Protein AF-A0A6M2A6H0-F1 (afdb_monomer)

Sequence (486 aa):
MFFLSDEKKAGQAKYFIEIIDALLQRNYPIYNKAAYLDLLAFQAIVTTLHQEVLDSKIGNLVKNTLQPIAAWGKVPFTYYLSKGLDKEIFGDFSNHQVTIVKLPFSLSSTGLQAWSSIGHEAGGHHFLRSIPGLIQELSEKLEKRLDENEKVDKHFVSYFPSCIEELASDVLGVLNLGPAFGIGHALYLRAKNKDDQFSTKGVLYSKEIPPSRDIKLKSQSFKNDLLIEKVNPNINFPDSGNFGYLGNKSVDFEKFFNPVNKHPMDLLRVWVIVGVIEELDIDAKVKKDYIDTLNQIVDVDLKGVKKLRFKEIKKNNEVDIHEIGLDVCIEISKIAAKIIVSMELKTLNKYNFKSVVVWNNIDELIVKDLKKSLTGDKEFVRSSTFGQSKKWFSRHIVSASILKSISVAQEDAIFKKMKHWLRDEARRGLPKEMVVQAGSSSEIEITLGSEESTFTISEGEPKGSSNATSNSIFANSDSEENSDDQ

Structure (mmCIF, N/CA/C/O backbone):
data_AF-A0A6M2A6H0-F1
#
_entry.id   AF-A0A6M2A6H0-F1
#
loop_
_atom_site.group_PDB
_atom_site.id
_atom_site.type_symbol
_atom_site.label_atom_id
_atom_site.label_alt_id
_atom_site.label_comp_id
_atom_site.label_asym_id
_atom_site.label_entity_id
_atom_site.label_seq_id
_atom_site.pdbx_PDB_ins_code
_atom_site.Cartn_x
_atom_site.Cartn_y
_atom_site.Cartn_z
_atom_site.occupancy
_atom_site.B_iso_or_equiv
_atom_site.auth_seq_id
_atom_site.auth_comp_id
_atom_site.auth_asym_id
_atom_site.auth_atom_id
_atom_site.pdbx_PDB_model_num
ATOM 1 N N . MET A 1 1 ? 36.948 3.738 14.695 1.00 44.31 1 MET A N 1
ATOM 2 C CA . MET A 1 1 ? 36.896 4.011 16.152 1.00 44.31 1 MET A CA 1
ATOM 3 C C . MET A 1 1 ? 36.204 5.333 16.509 1.00 44.31 1 MET A C 1
ATOM 5 O O . MET A 1 1 ? 35.533 5.362 17.525 1.00 44.31 1 MET A O 1
ATOM 9 N N . PHE A 1 2 ? 36.278 6.386 15.681 1.00 46.59 2 PHE A N 1
ATOM 10 C CA . PHE A 1 2 ? 35.740 7.731 15.986 1.00 46.59 2 PHE A CA 1
ATOM 11 C C . PHE A 1 2 ? 34.199 7.885 16.061 1.00 46.59 2 PHE A C 1
ATOM 13 O O . PHE A 1 2 ? 33.719 8.928 16.487 1.00 46.59 2 PHE A O 1
ATOM 20 N N . PHE A 1 3 ? 33.416 6.875 15.664 1.00 45.84 3 PHE A N 1
ATOM 21 C CA . PHE A 1 3 ? 31.945 6.954 15.578 1.00 45.84 3 PHE A CA 1
ATOM 22 C C . PHE A 1 3 ? 31.189 6.376 16.784 1.00 45.84 3 PHE A C 1
ATOM 24 O O . PHE A 1 3 ? 29.973 6.505 16.851 1.00 45.84 3 PHE A O 1
ATOM 31 N N . LEU A 1 4 ? 31.878 5.699 17.709 1.00 48.56 4 LEU A N 1
ATOM 32 C CA . LEU A 1 4 ? 31.228 4.807 18.681 1.00 48.56 4 LEU A CA 1
ATOM 33 C C . LEU A 1 4 ? 30.823 5.477 20.003 1.00 48.56 4 LEU A C 1
ATOM 35 O O . LEU A 1 4 ? 30.162 4.833 20.809 1.00 48.56 4 LEU A O 1
ATOM 39 N N . SER A 1 5 ? 31.191 6.740 20.237 1.00 58.44 5 SER A N 1
ATOM 40 C CA . SER A 1 5 ? 30.838 7.472 21.465 1.00 58.44 5 SER A CA 1
ATOM 41 C C . SER A 1 5 ? 29.615 8.389 21.329 1.00 58.44 5 SER A C 1
ATOM 43 O O . SER A 1 5 ? 29.150 8.916 22.335 1.00 58.44 5 SER A O 1
ATOM 45 N N . ASP A 1 6 ? 29.084 8.579 20.116 1.00 73.19 6 ASP A N 1
ATOM 46 C CA . ASP A 1 6 ? 27.931 9.443 19.834 1.00 73.19 6 ASP A CA 1
ATOM 47 C C . ASP A 1 6 ? 26.863 8.638 19.075 1.00 73.19 6 ASP A C 1
ATOM 49 O O . ASP A 1 6 ? 27.040 8.293 17.904 1.00 73.19 6 ASP A O 1
ATOM 53 N N . GLU A 1 7 ? 25.747 8.330 19.745 1.00 72.25 7 GLU A N 1
ATOM 54 C CA . GLU A 1 7 ? 24.647 7.527 19.188 1.00 72.25 7 GLU A CA 1
ATOM 55 C C . GLU A 1 7 ? 24.061 8.126 17.902 1.00 72.25 7 GLU A C 1
ATOM 57 O O . GLU A 1 7 ? 23.675 7.390 16.988 1.00 72.25 7 GLU A O 1
ATOM 62 N N . LYS A 1 8 ? 24.037 9.460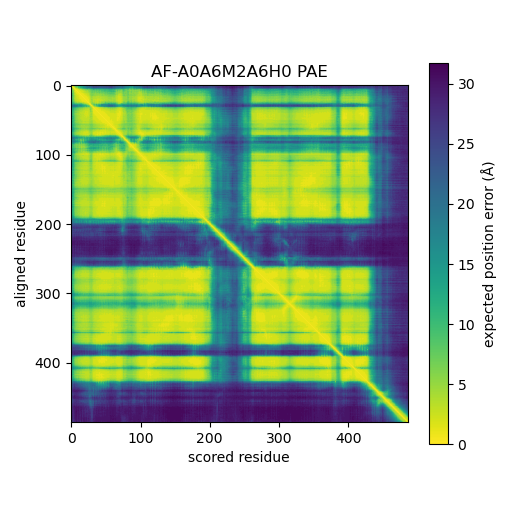 17.783 1.00 70.56 8 LYS A N 1
ATOM 63 C CA . LYS A 1 8 ? 23.540 10.142 16.585 1.00 70.56 8 LYS A CA 1
ATOM 64 C C . LYS A 1 8 ? 24.492 9.912 15.414 1.00 70.56 8 LYS A C 1
ATOM 66 O O . LYS A 1 8 ? 24.042 9.580 14.315 1.00 70.56 8 LYS A O 1
ATOM 71 N N . LYS A 1 9 ? 25.801 10.043 15.647 1.00 71.62 9 LYS A N 1
ATOM 72 C CA . LYS A 1 9 ? 26.831 9.787 14.625 1.00 71.62 9 LYS A CA 1
ATOM 73 C C . LYS A 1 9 ? 26.898 8.309 14.242 1.00 71.62 9 LYS A C 1
ATOM 75 O O . LYS A 1 9 ? 27.003 8.002 13.057 1.00 71.62 9 LYS A O 1
ATOM 80 N N . ALA A 1 10 ? 26.764 7.398 15.206 1.00 73.81 10 ALA A N 1
ATOM 81 C CA . ALA A 1 10 ? 26.681 5.960 14.954 1.00 73.81 10 ALA A CA 1
ATOM 82 C C . ALA A 1 10 ? 25.465 5.604 14.082 1.00 73.81 10 ALA A C 1
ATOM 84 O O . ALA A 1 10 ? 25.586 4.832 13.128 1.00 73.81 10 ALA A O 1
ATOM 85 N N . GLY A 1 11 ? 24.310 6.222 14.357 1.00 72.88 11 GLY A N 1
ATOM 86 C CA . GLY A 1 11 ? 23.119 6.118 13.518 1.00 72.88 11 GLY A CA 1
ATOM 87 C C . GLY A 1 11 ? 23.395 6.564 12.082 1.00 72.88 11 GLY A C 1
ATOM 88 O O . GLY A 1 11 ? 23.217 5.775 11.157 1.00 72.88 11 GLY A O 1
ATOM 89 N N . GLN A 1 12 ? 23.891 7.790 11.885 1.00 74.44 12 GLN A N 1
ATOM 90 C CA . GLN A 1 12 ? 24.195 8.332 10.551 1.00 74.44 12 GLN A CA 1
ATOM 91 C C . GLN A 1 12 ? 25.208 7.476 9.772 1.00 74.44 12 GLN A C 1
ATOM 93 O O . GLN A 1 12 ? 25.003 7.217 8.586 1.00 74.44 12 GLN A O 1
ATOM 98 N N . ALA A 1 13 ? 26.255 6.977 10.436 1.00 74.94 13 ALA A N 1
ATOM 99 C CA . ALA A 1 13 ? 27.239 6.087 9.824 1.00 74.94 13 ALA A CA 1
ATOM 100 C C . ALA A 1 13 ? 26.611 4.765 9.356 1.00 74.94 13 ALA A C 1
ATOM 102 O O . ALA A 1 13 ? 26.871 4.324 8.236 1.00 74.94 13 ALA A O 1
ATOM 103 N N . LYS A 1 14 ? 25.732 4.159 10.169 1.00 75.69 14 LYS A N 1
ATOM 104 C CA . LYS A 1 14 ? 24.987 2.956 9.776 1.00 75.69 14 LYS A CA 1
ATOM 105 C C . LYS A 1 14 ? 24.160 3.206 8.512 1.00 75.69 14 LYS A C 1
ATOM 107 O O . LYS A 1 14 ? 24.233 2.410 7.587 1.00 75.69 14 LYS A O 1
ATOM 112 N N . TYR A 1 15 ? 23.429 4.319 8.434 1.00 73.19 15 TYR A N 1
ATOM 113 C CA . TYR A 1 15 ? 22.650 4.665 7.236 1.00 73.19 15 TYR A CA 1
ATOM 114 C C . TYR A 1 15 ? 23.520 4.902 5.995 1.00 73.19 15 TYR A C 1
ATOM 116 O O . TYR A 1 15 ? 23.134 4.506 4.899 1.00 73.19 15 TYR A O 1
ATOM 124 N N . PHE A 1 16 ? 24.693 5.521 6.142 1.00 77.56 16 PHE A N 1
ATOM 125 C CA . PHE A 1 16 ? 25.611 5.715 5.016 1.00 77.56 16 PHE A CA 1
ATOM 126 C C . PHE A 1 16 ? 26.132 4.395 4.456 1.00 77.56 16 PHE A C 1
ATOM 128 O O . PHE A 1 16 ? 26.143 4.208 3.243 1.00 77.56 16 PHE A O 1
ATOM 135 N N . ILE A 1 17 ? 26.498 3.463 5.340 1.00 80.88 17 ILE A N 1
ATOM 136 C CA . ILE A 1 17 ? 26.883 2.103 4.951 1.00 80.88 17 ILE A CA 1
ATOM 137 C C . ILE A 1 17 ? 25.744 1.435 4.178 1.00 80.88 17 ILE A C 1
ATOM 139 O O . ILE A 1 17 ? 26.002 0.787 3.173 1.00 80.88 17 ILE A O 1
ATOM 143 N N . GLU A 1 18 ? 24.491 1.644 4.584 1.00 81.31 18 GLU A N 1
ATOM 144 C CA . GLU A 1 18 ? 23.328 1.099 3.875 1.00 81.31 18 GLU A CA 1
ATOM 145 C C . GLU A 1 18 ? 23.126 1.723 2.485 1.00 81.31 18 GLU A C 1
ATOM 147 O O . GLU A 1 18 ? 22.743 1.018 1.552 1.00 81.31 18 GLU A O 1
ATOM 152 N N . ILE A 1 19 ? 23.408 3.023 2.310 1.00 80.50 19 ILE A N 1
ATOM 153 C CA . ILE A 1 19 ? 23.418 3.656 0.978 1.00 80.50 19 ILE A CA 1
ATOM 154 C C . ILE A 1 19 ? 24.519 3.045 0.120 1.00 80.50 19 ILE A C 1
ATOM 156 O O . ILE A 1 19 ? 24.262 2.685 -1.027 1.00 80.50 19 ILE A O 1
ATOM 160 N N . ILE A 1 20 ? 25.735 2.936 0.659 1.00 82.12 20 ILE A N 1
ATOM 161 C CA . ILE A 1 20 ? 26.861 2.341 -0.061 1.00 82.12 20 ILE A CA 1
ATOM 162 C C . ILE A 1 20 ? 26.510 0.911 -0.462 1.00 82.12 20 ILE A C 1
ATOM 164 O O . ILE A 1 20 ? 26.665 0.575 -1.628 1.00 82.12 20 ILE A O 1
ATOM 168 N N . ASP A 1 21 ? 25.979 0.098 0.451 1.00 83.56 21 ASP A N 1
ATOM 169 C CA . ASP A 1 21 ? 25.552 -1.271 0.163 1.00 83.56 21 ASP A CA 1
ATOM 170 C C . ASP A 1 21 ? 24.504 -1.310 -0.959 1.00 83.56 21 ASP A C 1
ATOM 172 O O . ASP A 1 21 ? 24.679 -2.025 -1.942 1.00 83.56 21 ASP A O 1
ATOM 176 N N . ALA A 1 22 ? 23.470 -0.465 -0.895 1.00 84.56 22 ALA A N 1
ATOM 177 C CA . ALA A 1 22 ? 22.462 -0.364 -1.950 1.00 84.56 22 ALA A CA 1
ATOM 178 C C . ALA A 1 22 ? 23.063 0.034 -3.315 1.00 84.56 22 ALA A C 1
ATOM 180 O O . ALA A 1 22 ? 22.699 -0.524 -4.353 1.00 84.56 22 ALA A O 1
ATOM 181 N N . LEU A 1 23 ? 24.015 0.972 -3.331 1.00 82.56 23 LEU A N 1
ATOM 182 C CA . LEU A 1 23 ? 24.727 1.382 -4.544 1.00 82.56 23 LEU A CA 1
ATOM 183 C C . LEU A 1 23 ? 25.667 0.283 -5.060 1.00 82.56 23 LEU A C 1
ATOM 185 O O . LEU A 1 23 ? 25.770 0.088 -6.271 1.00 82.56 23 LEU A O 1
ATOM 189 N N . LEU A 1 24 ? 26.322 -0.463 -4.170 1.00 82.75 24 LEU A N 1
ATOM 190 C CA . LEU A 1 24 ? 27.171 -1.598 -4.526 1.00 82.75 24 LEU A CA 1
ATOM 191 C C . LEU A 1 24 ? 26.341 -2.728 -5.135 1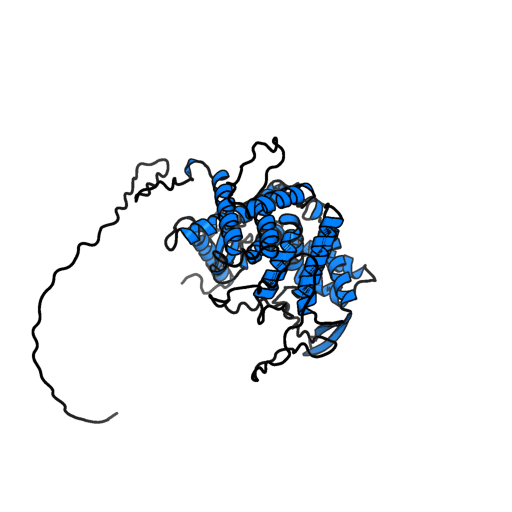.00 82.75 24 LEU A C 1
ATOM 193 O O . LEU A 1 24 ? 26.706 -3.217 -6.200 1.00 82.75 24 LEU A O 1
ATOM 197 N N . GLN A 1 25 ? 25.185 -3.072 -4.557 1.00 82.31 25 GLN A N 1
ATOM 198 C CA . GLN A 1 25 ? 24.255 -4.053 -5.135 1.00 82.31 25 GLN A CA 1
ATOM 199 C C . GLN A 1 25 ? 23.828 -3.685 -6.571 1.00 82.31 25 GLN A C 1
ATOM 201 O O . GLN A 1 25 ? 23.523 -4.566 -7.379 1.00 82.31 25 GLN A O 1
ATOM 206 N N . ARG A 1 26 ? 23.823 -2.387 -6.904 1.00 77.06 26 ARG A N 1
ATOM 207 C CA . ARG A 1 26 ? 23.496 -1.870 -8.238 1.00 77.06 26 ARG A CA 1
ATOM 208 C C . ARG A 1 26 ? 24.689 -1.838 -9.197 1.00 77.06 26 ARG A C 1
ATOM 210 O O . ARG A 1 26 ? 24.509 -2.099 -10.382 1.00 77.06 26 ARG A O 1
ATOM 217 N N . ASN A 1 27 ? 25.875 -1.474 -8.726 1.00 67.56 27 ASN A N 1
ATOM 218 C CA . ASN A 1 27 ? 27.032 -1.250 -9.602 1.00 67.56 27 ASN A CA 1
ATOM 219 C C . ASN A 1 27 ? 27.934 -2.476 -9.732 1.00 67.56 27 ASN A C 1
ATOM 221 O O . ASN A 1 27 ? 28.705 -2.580 -10.679 1.00 67.56 27 ASN A O 1
ATOM 225 N N . TYR A 1 28 ? 27.816 -3.414 -8.801 1.00 64.62 28 TYR A N 1
ATOM 226 C CA . TYR A 1 28 ? 28.701 -4.550 -8.702 1.00 64.62 28 TYR A CA 1
ATOM 227 C C . TYR A 1 28 ? 27.875 -5.832 -8.556 1.00 64.62 28 TYR A C 1
ATOM 229 O O . TYR A 1 28 ? 27.468 -6.189 -7.447 1.00 64.62 28 TYR A O 1
ATOM 237 N N . PRO A 1 29 ? 27.629 -6.573 -9.655 1.00 60.75 29 PRO A N 1
ATOM 238 C CA . PRO A 1 29 ? 26.897 -7.837 -9.629 1.00 60.75 29 PRO A CA 1
ATOM 239 C C . PRO A 1 29 ? 27.753 -8.974 -9.036 1.00 60.75 29 PRO A C 1
ATOM 241 O O . PRO A 1 29 ? 27.766 -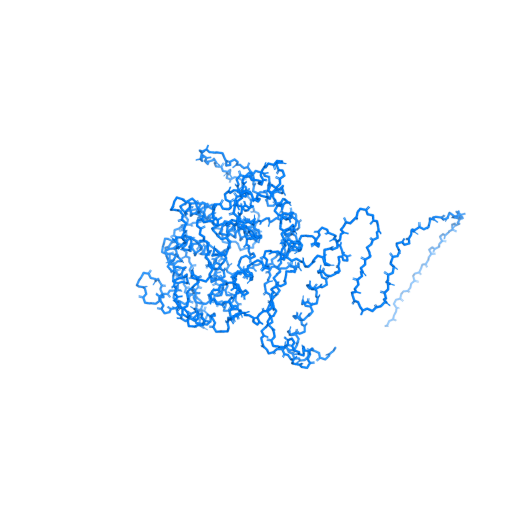10.076 -9.575 1.00 60.75 29 PRO A O 1
ATOM 244 N N . ILE A 1 30 ? 28.465 -8.718 -7.929 1.00 55.34 30 ILE A N 1
ATOM 245 C CA . ILE A 1 30 ? 29.530 -9.569 -7.363 1.00 55.34 30 ILE A CA 1
ATOM 246 C C . ILE A 1 30 ? 29.017 -10.973 -7.020 1.00 55.34 30 ILE A C 1
ATOM 248 O O . ILE A 1 30 ? 29.811 -11.902 -6.938 1.00 55.34 30 ILE A O 1
ATOM 252 N N . TYR A 1 31 ? 27.701 -11.166 -6.865 1.00 53.19 31 TYR A N 1
ATOM 253 C CA . TYR A 1 31 ? 27.180 -12.425 -6.335 1.00 53.19 31 TYR A CA 1
ATOM 254 C C . TYR A 1 31 ? 26.120 -13.139 -7.188 1.00 53.19 31 TYR A C 1
ATOM 256 O O . TYR A 1 31 ? 26.016 -14.356 -7.064 1.00 53.19 31 TYR A O 1
ATOM 264 N N . ASN A 1 32 ? 25.343 -12.469 -8.063 1.00 72.88 32 ASN A N 1
ATOM 265 C CA . ASN A 1 32 ? 24.346 -13.154 -8.914 1.00 72.88 32 ASN A CA 1
ATOM 266 C C . ASN A 1 32 ? 23.714 -12.240 -9.997 1.00 72.88 32 ASN A C 1
ATOM 268 O O . ASN A 1 32 ? 22.988 -11.295 -9.678 1.00 72.88 32 ASN A O 1
ATOM 272 N N . LYS A 1 33 ? 23.875 -12.572 -11.290 1.00 81.62 33 LYS A N 1
ATOM 273 C CA . LYS A 1 33 ? 23.243 -11.845 -12.418 1.00 81.62 33 LYS A CA 1
ATOM 274 C C . LYS A 1 33 ? 21.711 -11.796 -12.324 1.00 81.62 33 LYS A C 1
ATOM 276 O O . LYS A 1 33 ? 21.110 -10.783 -12.674 1.00 81.62 33 LYS A O 1
ATOM 281 N N . ALA A 1 34 ? 21.061 -12.861 -11.856 1.00 82.62 34 ALA A N 1
ATOM 282 C CA . ALA A 1 34 ? 19.607 -12.897 -11.700 1.00 82.62 34 ALA A CA 1
ATOM 283 C C . ALA A 1 34 ? 19.126 -11.954 -10.586 1.00 82.62 34 ALA A C 1
ATOM 285 O O . ALA A 1 34 ? 18.162 -11.222 -10.800 1.00 82.62 34 ALA A O 1
ATOM 286 N N . ALA A 1 35 ? 19.838 -11.908 -9.454 1.00 82.06 35 ALA A N 1
ATOM 287 C CA . ALA A 1 35 ? 19.541 -10.995 -8.346 1.00 82.06 35 ALA A CA 1
ATOM 288 C C . ALA A 1 35 ? 19.638 -9.526 -8.768 1.00 82.06 35 ALA A C 1
ATOM 290 O O . ALA A 1 35 ? 18.775 -8.719 -8.425 1.00 82.06 35 ALA A O 1
ATOM 291 N N . TYR A 1 36 ? 20.665 -9.195 -9.554 1.00 86.56 36 TYR A N 1
ATOM 292 C CA . TYR A 1 36 ? 20.836 -7.865 -10.130 1.00 86.56 36 TYR A CA 1
ATOM 293 C C . TYR A 1 36 ? 19.690 -7.503 -11.089 1.00 86.56 36 TYR A C 1
ATOM 295 O O . TYR A 1 36 ? 19.100 -6.430 -10.998 1.00 86.56 36 TYR A O 1
ATOM 303 N N . LEU A 1 37 ? 19.312 -8.418 -11.986 1.00 88.12 37 LEU A N 1
ATOM 304 C CA . LEU A 1 37 ? 18.194 -8.192 -12.904 1.00 88.12 37 LEU A CA 1
ATOM 305 C C . LEU A 1 37 ? 16.848 -8.046 -12.173 1.00 88.12 37 LEU A C 1
ATOM 307 O O . LEU A 1 37 ? 15.992 -7.278 -12.612 1.00 88.12 37 LEU A O 1
ATOM 311 N N . ASP A 1 38 ? 16.638 -8.773 -11.078 1.00 90.38 38 ASP A N 1
ATOM 312 C CA . ASP A 1 38 ? 15.465 -8.596 -10.217 1.00 90.38 38 ASP A CA 1
ATOM 313 C C . ASP A 1 38 ? 15.505 -7.251 -9.483 1.00 90.38 38 ASP A C 1
ATOM 315 O O . ASP A 1 38 ? 14.472 -6.593 -9.367 1.00 90.38 38 ASP A O 1
ATOM 319 N N . LEU A 1 39 ? 16.690 -6.793 -9.067 1.00 91.12 39 LEU A N 1
ATOM 320 C CA . LEU A 1 39 ? 16.864 -5.475 -8.458 1.00 91.12 39 LEU A CA 1
ATOM 321 C C . LEU A 1 39 ? 16.509 -4.350 -9.438 1.00 91.12 39 LEU A C 1
ATOM 323 O O . LEU A 1 39 ? 15.862 -3.383 -9.050 1.00 91.12 39 LEU A O 1
ATOM 327 N N . LEU A 1 40 ? 16.852 -4.490 -10.724 1.00 89.94 40 LEU A N 1
ATOM 328 C CA . LEU A 1 40 ? 16.431 -3.539 -11.760 1.00 89.94 40 LEU A CA 1
ATOM 329 C C . LEU A 1 40 ? 14.907 -3.501 -11.935 1.00 89.94 40 LEU A C 1
ATOM 331 O O . LEU A 1 40 ? 14.343 -2.422 -12.108 1.00 89.94 40 LEU A O 1
ATOM 335 N N . ALA A 1 41 ? 14.231 -4.655 -11.872 1.00 93.00 41 ALA A N 1
ATOM 336 C CA . ALA A 1 41 ? 12.766 -4.703 -11.893 1.00 93.00 41 ALA A CA 1
ATOM 337 C C . ALA A 1 41 ? 12.159 -3.994 -10.674 1.00 93.00 41 ALA A C 1
ATOM 339 O O . ALA A 1 41 ? 11.198 -3.242 -10.814 1.00 93.00 41 ALA A O 1
ATOM 340 N N . PHE A 1 42 ? 12.736 -4.210 -9.491 1.00 94.12 42 PHE A N 1
ATOM 341 C CA . PHE A 1 42 ? 12.314 -3.545 -8.262 1.00 94.12 42 PHE A CA 1
ATOM 342 C C . PHE A 1 42 ? 12.520 -2.023 -8.364 1.00 94.12 42 PHE A C 1
ATOM 344 O O . PHE A 1 42 ? 11.586 -1.246 -8.152 1.00 94.12 42 PHE A O 1
ATOM 351 N N . GLN A 1 43 ? 13.703 -1.589 -8.806 1.00 93.12 43 GLN A N 1
ATOM 352 C CA . GLN A 1 43 ? 14.007 -0.179 -9.030 1.00 93.12 43 GLN A CA 1
ATOM 353 C C . GLN A 1 43 ? 13.036 0.463 -10.029 1.00 93.12 43 GLN A C 1
ATOM 355 O O . GLN A 1 43 ? 12.648 1.607 -9.815 1.00 93.12 43 GLN A O 1
ATOM 360 N N . ALA A 1 44 ? 12.596 -0.241 -11.079 1.00 92.00 44 ALA A N 1
ATOM 361 C CA . ALA A 1 44 ? 11.633 0.282 -12.057 1.00 92.00 44 ALA A CA 1
ATOM 362 C C . ALA A 1 44 ? 10.339 0.785 -11.391 1.00 92.00 44 ALA A C 1
ATOM 364 O O . ALA A 1 44 ? 9.878 1.896 -11.660 1.00 92.00 44 ALA A O 1
ATOM 365 N N . ILE A 1 45 ? 9.796 -0.002 -10.457 1.00 93.94 45 ILE A N 1
ATOM 366 C CA . ILE A 1 45 ? 8.567 0.339 -9.731 1.00 93.94 45 ILE A CA 1
ATOM 367 C C . ILE A 1 45 ? 8.818 1.512 -8.793 1.00 93.94 45 ILE A C 1
ATOM 369 O O . ILE A 1 45 ? 8.087 2.495 -8.839 1.00 93.94 45 ILE A O 1
ATOM 373 N N . VAL A 1 46 ? 9.878 1.438 -7.985 1.00 93.06 46 VAL A N 1
ATOM 374 C CA . VAL A 1 46 ? 10.254 2.496 -7.034 1.00 93.06 46 VAL A CA 1
ATOM 375 C C . VAL A 1 46 ? 10.439 3.840 -7.753 1.00 93.06 46 VAL A C 1
ATOM 377 O O . VAL A 1 46 ? 9.949 4.871 -7.301 1.00 93.06 46 VAL A O 1
ATOM 380 N N . THR A 1 47 ? 11.079 3.807 -8.922 1.00 91.62 47 THR A N 1
ATOM 381 C CA . THR A 1 47 ? 11.268 4.963 -9.809 1.00 91.62 47 THR A CA 1
ATOM 382 C C . THR A 1 47 ? 9.950 5.505 -10.325 1.00 91.62 47 THR A C 1
ATOM 384 O O . THR A 1 47 ? 9.722 6.707 -10.259 1.00 91.62 47 THR A O 1
ATOM 387 N N . THR A 1 48 ? 9.091 4.620 -10.833 1.00 92.50 48 THR A N 1
ATOM 388 C CA . THR A 1 48 ? 7.783 4.995 -11.373 1.00 92.50 48 THR A CA 1
ATOM 389 C C . THR A 1 48 ? 6.968 5.734 -10.323 1.00 92.50 48 THR A C 1
ATOM 391 O O . THR A 1 48 ? 6.519 6.840 -10.587 1.00 92.50 48 THR A O 1
ATOM 394 N N . LEU A 1 49 ? 6.844 5.174 -9.116 1.00 92.62 49 LEU A N 1
ATOM 395 C CA . LEU A 1 49 ? 6.056 5.782 -8.041 1.00 92.62 49 LEU A CA 1
ATOM 396 C C . LEU A 1 49 ? 6.594 7.161 -7.634 1.00 92.62 49 LEU A C 1
ATOM 398 O O . LEU A 1 49 ? 5.822 8.093 -7.431 1.00 92.62 49 LEU A O 1
ATOM 402 N N . HIS A 1 50 ? 7.917 7.323 -7.570 1.00 91.69 50 HIS A N 1
ATOM 403 C CA . HIS A 1 50 ? 8.528 8.626 -7.308 1.00 91.69 50 HIS A CA 1
ATOM 404 C C . HIS A 1 50 ? 8.260 9.635 -8.437 1.00 91.69 50 HIS A C 1
ATOM 406 O O . HIS A 1 50 ? 7.896 10.781 -8.170 1.00 91.69 50 HIS A O 1
ATOM 412 N N . GLN A 1 51 ? 8.399 9.207 -9.695 1.00 90.62 51 GLN A N 1
ATOM 413 C CA . GLN A 1 51 ? 8.172 10.066 -10.856 1.00 90.62 51 GLN A CA 1
ATOM 414 C C . GLN A 1 51 ? 6.722 10.555 -10.928 1.00 90.62 51 GLN A C 1
ATOM 416 O O . GLN A 1 51 ? 6.492 11.711 -11.257 1.00 90.62 51 GLN A O 1
ATOM 421 N N . GLU A 1 52 ? 5.745 9.727 -10.557 1.00 89.69 52 GLU A N 1
ATOM 422 C CA . GLU A 1 52 ? 4.340 10.148 -10.535 1.00 89.69 52 GLU A CA 1
ATOM 423 C C . GLU A 1 52 ? 4.079 11.279 -9.540 1.00 89.69 52 GLU A C 1
ATOM 425 O O . GLU A 1 52 ? 3.299 12.188 -9.824 1.00 89.69 52 GLU A O 1
ATOM 430 N N . VAL A 1 53 ? 4.770 11.280 -8.397 1.00 90.88 53 VAL A N 1
ATOM 431 C CA . VAL A 1 53 ? 4.704 12.403 -7.457 1.00 90.88 53 VAL A CA 1
ATOM 432 C C . VAL A 1 53 ? 5.380 13.642 -8.047 1.00 90.88 53 VAL A C 1
ATOM 434 O O . VAL A 1 53 ? 4.824 14.738 -7.934 1.00 90.88 53 VAL A O 1
ATOM 437 N N . LEU A 1 54 ? 6.546 13.498 -8.688 1.00 90.00 54 LEU A N 1
ATOM 438 C CA . LEU A 1 54 ? 7.236 14.613 -9.351 1.00 90.00 54 LEU A CA 1
ATOM 439 C C . LEU A 1 54 ? 6.394 15.243 -10.469 1.00 90.00 54 LEU A C 1
ATOM 441 O O . LEU A 1 54 ? 6.379 16.465 -10.602 1.00 90.00 54 LEU A O 1
ATOM 445 N N . ASP A 1 55 ? 5.660 14.429 -11.223 1.00 89.88 55 ASP A N 1
ATOM 446 C CA . ASP A 1 55 ? 4.798 14.876 -12.322 1.00 89.88 55 ASP A CA 1
ATOM 447 C C . ASP A 1 55 ? 3.437 15.409 -11.825 1.00 89.88 55 ASP A C 1
ATOM 449 O O . ASP A 1 55 ? 2.656 15.976 -12.594 1.00 89.88 55 ASP A O 1
ATOM 453 N N . SER A 1 56 ? 3.135 15.248 -10.533 1.00 91.75 56 SER A N 1
ATOM 454 C CA . SER A 1 56 ? 1.890 15.716 -9.922 1.00 91.75 56 SER A CA 1
ATOM 455 C C . SER A 1 56 ? 1.877 17.231 -9.668 1.00 91.75 56 SER A C 1
ATOM 457 O O . SER A 1 56 ? 2.889 17.935 -9.718 1.00 91.75 56 SER A O 1
ATOM 459 N N . LYS A 1 57 ? 0.710 17.745 -9.257 1.00 91.81 57 LYS A N 1
ATOM 460 C CA . LYS A 1 57 ? 0.502 19.161 -8.888 1.00 91.81 57 LYS A CA 1
ATOM 461 C C . LYS A 1 57 ? 1.394 19.652 -7.740 1.00 91.81 57 LYS A C 1
ATOM 463 O O . LYS A 1 57 ? 1.510 20.861 -7.539 1.00 91.81 57 LYS A O 1
ATOM 468 N N . ILE A 1 58 ? 2.002 18.741 -6.982 1.00 93.56 58 ILE A N 1
ATOM 469 C CA . ILE A 1 58 ? 2.887 19.062 -5.858 1.00 93.56 58 ILE A CA 1
ATOM 470 C C . ILE A 1 58 ? 4.348 18.686 -6.114 1.00 93.56 58 ILE A C 1
ATOM 472 O O . ILE A 1 58 ? 5.144 18.761 -5.182 1.00 93.56 58 ILE A O 1
ATOM 476 N N . GLY A 1 59 ? 4.736 18.333 -7.344 1.00 90.88 59 GLY A N 1
ATOM 477 C CA . GLY A 1 59 ? 6.112 17.935 -7.668 1.00 90.88 59 GLY A CA 1
ATOM 478 C C . GLY A 1 59 ? 7.175 18.927 -7.184 1.00 90.88 59 GLY A C 1
ATOM 479 O O . GLY A 1 59 ? 8.220 18.546 -6.662 1.00 90.88 59 GLY A O 1
ATOM 480 N N . ASN A 1 60 ? 6.859 20.226 -7.219 1.00 91.62 60 ASN A N 1
ATOM 481 C CA . ASN A 1 60 ? 7.726 21.287 -6.698 1.00 91.62 60 ASN A CA 1
ATOM 482 C C . ASN A 1 60 ? 8.040 21.182 -5.195 1.00 91.62 60 ASN A C 1
ATOM 484 O O . ASN A 1 60 ? 9.067 21.711 -4.768 1.00 91.62 60 ASN A O 1
ATOM 488 N N . LEU A 1 61 ? 7.180 20.539 -4.399 1.00 90.50 61 LEU A N 1
ATOM 489 C CA . LEU A 1 61 ? 7.396 20.325 -2.964 1.00 90.50 61 LEU A CA 1
ATOM 490 C C . LEU A 1 61 ? 8.416 19.214 -2.696 1.00 90.50 61 LEU A C 1
ATOM 492 O O . LEU A 1 61 ? 9.103 19.258 -1.681 1.00 90.50 61 LEU A O 1
ATOM 496 N N . VAL A 1 62 ? 8.540 18.256 -3.618 1.00 87.31 62 VAL A N 1
ATOM 497 C CA . VAL A 1 62 ? 9.410 17.077 -3.480 1.00 87.31 62 VAL A CA 1
ATOM 498 C C . VAL A 1 62 ? 10.617 17.097 -4.424 1.00 87.31 62 VAL A C 1
ATOM 500 O O . VAL A 1 62 ? 11.421 16.176 -4.411 1.00 87.31 62 VAL A O 1
ATOM 503 N N . LYS A 1 63 ? 10.801 18.163 -5.212 1.00 83.50 63 LYS A N 1
ATOM 504 C CA . LYS A 1 63 ? 11.872 18.277 -6.224 1.00 83.50 63 LYS A CA 1
ATOM 505 C C . LYS A 1 63 ? 13.305 18.152 -5.686 1.00 83.50 63 LYS A C 1
ATOM 507 O O . LYS A 1 63 ? 14.219 17.883 -6.451 1.00 83.50 63 LYS A O 1
ATOM 512 N N . ASN A 1 64 ? 13.503 18.405 -4.391 1.00 80.31 64 ASN A N 1
ATOM 513 C CA . ASN A 1 64 ? 14.810 18.302 -3.730 1.00 80.31 64 ASN A CA 1
ATOM 514 C C . ASN A 1 64 ? 15.020 16.929 -3.063 1.00 80.31 64 ASN A C 1
ATOM 516 O O . ASN A 1 64 ? 16.051 16.699 -2.428 1.00 80.31 64 ASN A O 1
ATOM 520 N N . THR A 1 65 ? 14.035 16.037 -3.158 1.00 83.19 65 THR A N 1
ATOM 521 C CA . THR A 1 65 ? 14.142 14.659 -2.694 1.00 83.19 65 THR A CA 1
ATOM 522 C C . THR A 1 65 ? 14.778 13.832 -3.796 1.00 83.19 65 THR A C 1
ATOM 524 O O . THR A 1 65 ? 14.330 13.859 -4.940 1.00 83.19 65 THR A O 1
ATOM 527 N N . LEU A 1 66 ? 15.823 13.081 -3.452 1.00 86.25 66 LEU A N 1
ATOM 528 C CA . LEU A 1 66 ? 16.424 12.152 -4.392 1.00 86.25 66 LEU A CA 1
ATOM 529 C C . LEU A 1 66 ? 15.505 10.952 -4.597 1.00 86.25 66 LEU A C 1
ATOM 531 O O . LEU A 1 66 ? 14.807 10.498 -3.685 1.00 86.25 66 LEU A O 1
ATOM 535 N N . GLN A 1 67 ? 15.562 10.418 -5.809 1.00 86.88 67 GLN A N 1
ATOM 536 C CA . GLN A 1 67 ? 14.863 9.203 -6.173 1.00 86.88 67 GLN A CA 1
ATOM 537 C C . GLN A 1 67 ? 15.204 8.067 -5.187 1.00 86.88 67 GLN A C 1
ATOM 539 O O . GLN A 1 67 ? 16.381 7.854 -4.874 1.00 86.88 67 GLN A O 1
ATOM 544 N N . PRO A 1 68 ? 14.200 7.317 -4.703 1.00 90.00 68 PRO A N 1
ATOM 545 C CA . PRO A 1 68 ? 14.434 6.203 -3.805 1.00 90.00 68 PRO A CA 1
ATOM 546 C C . PRO A 1 68 ? 15.239 5.085 -4.483 1.00 90.00 68 PRO A C 1
ATOM 548 O O . PRO A 1 68 ? 15.057 4.776 -5.666 1.00 90.00 68 PRO A O 1
ATOM 551 N N . ILE A 1 69 ? 16.130 4.469 -3.708 1.00 90.56 69 ILE A N 1
ATOM 552 C CA . ILE A 1 69 ? 17.023 3.393 -4.142 1.00 90.56 69 ILE A CA 1
ATOM 553 C C . ILE A 1 69 ? 16.438 2.063 -3.668 1.00 90.56 69 ILE A C 1
ATOM 555 O O . ILE A 1 69 ? 16.237 1.859 -2.472 1.00 90.56 69 ILE A O 1
ATOM 559 N N . ALA A 1 70 ? 16.164 1.156 -4.599 1.00 91.12 70 ALA A N 1
ATOM 560 C CA . ALA A 1 70 ? 15.797 -0.215 -4.283 1.00 91.12 70 ALA A CA 1
ATOM 561 C C . ALA A 1 70 ? 17.035 -0.993 -3.817 1.00 91.12 70 ALA A C 1
ATOM 563 O O . ALA A 1 70 ? 18.109 -0.867 -4.407 1.00 91.12 70 ALA A O 1
ATOM 564 N N . ALA A 1 71 ? 16.878 -1.821 -2.788 1.00 90.69 71 ALA A N 1
ATOM 565 C CA . ALA A 1 71 ? 17.928 -2.719 -2.316 1.00 90.69 71 ALA A CA 1
ATOM 566 C C . ALA A 1 71 ? 17.342 -4.022 -1.766 1.00 90.69 71 ALA A C 1
ATOM 568 O O . ALA A 1 71 ? 16.211 -4.068 -1.277 1.00 90.69 71 ALA A O 1
ATOM 569 N N . TRP A 1 72 ? 18.132 -5.089 -1.793 1.00 87.62 72 TRP A N 1
ATOM 570 C CA . TRP A 1 72 ? 17.823 -6.299 -1.044 1.00 87.62 72 TRP A CA 1
ATOM 571 C C . TRP A 1 72 ? 18.327 -6.159 0.397 1.00 87.62 72 TRP A C 1
ATOM 573 O O . TRP A 1 72 ? 19.384 -5.582 0.652 1.00 87.62 72 TRP A O 1
ATOM 583 N N . GLY A 1 73 ? 17.567 -6.676 1.360 1.00 80.12 73 GLY A N 1
ATOM 584 C CA . GLY A 1 73 ? 17.919 -6.653 2.782 1.00 80.12 73 GLY A CA 1
ATOM 585 C C . GLY A 1 73 ? 17.516 -7.935 3.504 1.00 80.12 73 GLY A C 1
ATOM 586 O O . GLY A 1 73 ? 16.944 -8.838 2.907 1.00 80.12 73 GLY A O 1
ATOM 587 N N . LYS A 1 74 ? 17.799 -8.033 4.808 1.00 69.25 74 LYS A N 1
ATOM 588 C CA . LYS A 1 74 ? 17.304 -9.148 5.645 1.00 69.25 74 LYS A CA 1
ATOM 589 C C . LYS A 1 74 ? 15.839 -8.979 6.052 1.00 69.25 74 LYS A C 1
ATOM 591 O O . LYS A 1 74 ? 15.149 -9.949 6.337 1.00 69.25 74 LYS A O 1
ATOM 596 N N . VAL A 1 75 ? 15.378 -7.737 6.097 1.00 63.28 75 VAL A N 1
ATOM 597 C CA . VAL A 1 75 ? 14.071 -7.341 6.611 1.00 63.28 75 VAL A CA 1
ATOM 598 C C . VAL A 1 75 ? 13.494 -6.246 5.711 1.00 63.28 75 VAL A C 1
ATOM 600 O O . VAL A 1 75 ? 14.259 -5.398 5.245 1.00 63.28 75 VAL A O 1
ATOM 603 N N . PRO A 1 76 ? 12.178 -6.269 5.433 1.00 58.38 76 PRO A N 1
ATOM 604 C CA . PRO A 1 76 ? 11.523 -5.224 4.661 1.00 58.38 76 PRO A CA 1
ATOM 605 C C . PRO A 1 76 ? 11.436 -3.973 5.535 1.00 58.38 76 PRO A C 1
ATOM 607 O O . PRO A 1 76 ? 10.718 -3.977 6.532 1.00 58.38 76 PRO A O 1
ATOM 610 N N . PHE A 1 77 ? 12.209 -2.947 5.197 1.00 62.88 77 PHE A N 1
ATOM 611 C CA . PHE A 1 77 ? 12.144 -1.637 5.838 1.00 62.88 77 PHE A CA 1
ATOM 612 C C . PHE A 1 77 ? 12.496 -0.559 4.824 1.00 62.88 77 PHE A C 1
ATOM 614 O O . PHE A 1 77 ? 13.405 -0.738 4.006 1.00 62.88 77 PHE A O 1
ATOM 621 N N . THR A 1 78 ? 11.828 0.585 4.941 1.00 58.03 78 THR A N 1
ATOM 622 C CA . THR A 1 78 ? 12.272 1.813 4.295 1.00 58.03 78 THR A CA 1
ATOM 623 C C . THR A 1 78 ? 13.127 2.640 5.248 1.00 58.03 78 THR A C 1
ATOM 625 O O . THR A 1 78 ? 12.742 2.924 6.383 1.00 58.03 78 THR A O 1
ATOM 628 N N . TYR A 1 79 ? 14.315 3.021 4.787 1.00 61.69 79 TYR A N 1
ATOM 629 C CA . TYR A 1 79 ? 15.279 3.806 5.551 1.00 61.69 79 TYR A CA 1
ATOM 630 C C . TYR A 1 79 ? 15.380 5.220 4.989 1.00 61.69 79 TYR A C 1
ATOM 632 O O . TYR A 1 79 ? 15.426 5.411 3.774 1.00 61.69 79 TYR A O 1
ATOM 640 N N . TYR A 1 80 ? 15.448 6.205 5.887 1.00 61.41 80 TYR A N 1
ATOM 641 C CA . TYR A 1 80 ? 15.437 7.623 5.545 1.00 61.41 80 TYR A CA 1
ATOM 642 C C . TYR A 1 80 ? 16.686 8.328 6.007 1.00 61.41 80 TYR A C 1
ATOM 644 O O . TYR A 1 80 ? 17.071 8.226 7.171 1.00 61.41 80 TYR A O 1
ATOM 652 N N . LEU A 1 81 ? 17.206 9.164 5.121 1.00 54.94 81 LEU A N 1
ATOM 653 C CA . LEU A 1 81 ? 18.109 10.228 5.492 1.00 54.94 81 LEU A CA 1
ATOM 654 C C . LEU A 1 81 ? 17.353 11.550 5.554 1.00 54.94 81 LEU A C 1
ATOM 656 O O . LEU A 1 81 ? 17.040 12.154 4.534 1.00 54.94 81 LEU A O 1
ATOM 660 N N . SER A 1 82 ? 17.001 11.976 6.768 1.00 50.44 82 SER A N 1
ATOM 661 C CA . SER A 1 82 ? 16.457 13.315 6.989 1.00 50.44 82 SER A CA 1
ATOM 662 C C . SER A 1 82 ? 17.565 14.364 6.883 1.00 50.44 82 SER A C 1
ATOM 664 O O . SER A 1 82 ? 18.727 14.085 7.187 1.00 50.44 82 SER A O 1
ATOM 666 N N . LYS A 1 83 ? 17.185 15.601 6.541 1.00 49.62 83 LYS A N 1
ATOM 667 C CA . LYS A 1 83 ? 18.049 16.786 6.677 1.00 49.62 83 LYS A CA 1
ATOM 668 C C . LYS A 1 83 ? 18.728 16.813 8.055 1.00 49.62 83 LYS A C 1
ATOM 670 O O . LYS A 1 83 ? 18.117 16.431 9.054 1.00 49.62 83 LYS A O 1
ATOM 675 N N . GLY A 1 84 ? 19.972 17.289 8.103 1.00 53.50 84 GLY A N 1
ATOM 676 C CA . GLY A 1 84 ? 20.775 17.342 9.334 1.00 53.50 84 GLY A CA 1
ATOM 677 C C . GLY A 1 84 ? 21.842 16.251 9.447 1.00 53.50 84 GLY A C 1
ATOM 678 O O . GLY A 1 84 ? 22.291 15.937 10.554 1.00 53.50 84 GLY A O 1
ATOM 679 N N . LEU A 1 85 ? 22.243 15.675 8.312 1.00 62.78 85 LEU A N 1
ATOM 680 C CA . LEU A 1 85 ? 23.517 14.979 8.206 1.00 62.78 85 LEU A CA 1
ATOM 681 C C . LEU A 1 85 ? 24.662 15.899 8.596 1.00 62.78 85 LEU A C 1
ATOM 683 O O . LEU A 1 85 ? 24.635 17.094 8.295 1.00 62.78 85 LEU A O 1
ATOM 687 N N . ASP A 1 86 ? 25.670 15.321 9.234 1.00 68.19 86 ASP A N 1
ATOM 688 C CA . ASP A 1 86 ? 26.906 16.034 9.493 1.00 68.19 86 ASP A CA 1
ATOM 689 C C . ASP A 1 86 ? 27.519 16.500 8.160 1.00 68.19 86 ASP A C 1
ATOM 691 O O . ASP A 1 86 ? 27.897 15.695 7.303 1.00 68.19 86 ASP A O 1
ATOM 695 N N . LYS A 1 87 ? 27.563 17.819 7.957 1.00 73.88 87 LYS A N 1
ATOM 696 C CA . LYS A 1 87 ? 28.076 18.419 6.724 1.00 73.88 87 LYS A CA 1
ATOM 697 C C . LYS A 1 87 ? 29.556 18.088 6.516 1.00 73.88 87 LYS A C 1
ATOM 699 O O . LYS A 1 87 ? 29.989 18.028 5.370 1.00 73.88 87 LYS A O 1
ATOM 704 N N . GLU A 1 88 ? 30.310 17.830 7.585 1.00 75.06 88 GLU A N 1
ATOM 705 C CA . GLU A 1 88 ? 31.720 17.439 7.498 1.00 75.06 88 GLU A CA 1
ATOM 706 C C . GLU A 1 88 ? 31.884 16.033 6.911 1.00 75.06 88 GLU A C 1
ATOM 708 O O . GLU A 1 88 ? 32.853 15.769 6.206 1.00 75.06 88 GLU A O 1
ATOM 713 N N . ILE A 1 89 ? 30.919 15.140 7.152 1.00 67.00 89 ILE A N 1
ATOM 714 C CA . ILE A 1 89 ? 30.965 13.752 6.670 1.00 67.00 89 ILE A CA 1
ATOM 715 C C . ILE A 1 89 ? 30.356 13.633 5.270 1.00 67.00 89 ILE A C 1
ATOM 717 O O . ILE A 1 89 ? 30.869 12.898 4.429 1.00 67.00 89 ILE A O 1
ATOM 721 N N . PHE A 1 90 ? 29.252 14.336 5.016 1.00 67.94 90 PHE A N 1
ATOM 722 C CA . PHE A 1 90 ? 28.429 14.119 3.822 1.00 67.94 90 PHE A CA 1
ATOM 723 C C . PHE A 1 90 ? 28.495 15.257 2.797 1.00 67.94 90 PHE A C 1
ATOM 725 O O . PHE A 1 90 ? 27.893 15.146 1.729 1.00 67.94 90 PHE A O 1
ATOM 732 N N . GLY A 1 91 ? 29.200 16.354 3.090 1.00 74.06 91 GLY A N 1
ATOM 733 C CA . GLY A 1 91 ? 29.335 17.490 2.177 1.00 74.06 91 GLY A CA 1
ATOM 734 C C . GLY A 1 91 ? 27.977 17.997 1.680 1.00 74.06 91 GLY A C 1
ATOM 735 O O . GLY A 1 91 ? 27.033 18.164 2.459 1.00 74.06 91 GLY A O 1
ATOM 736 N N . ASP A 1 92 ? 27.849 18.195 0.370 1.00 71.50 92 ASP A N 1
ATOM 737 C CA . ASP A 1 92 ? 26.623 18.703 -0.265 1.00 71.50 92 ASP A CA 1
ATOM 738 C C . ASP A 1 92 ? 25.448 17.707 -0.244 1.00 71.50 92 ASP A C 1
ATOM 740 O O . ASP A 1 92 ? 24.282 18.108 -0.357 1.00 71.50 92 ASP A O 1
ATOM 744 N N . PHE A 1 93 ? 25.706 16.414 -0.003 1.00 67.62 93 PHE A N 1
ATOM 745 C CA . PHE A 1 93 ? 24.641 15.428 0.216 1.00 67.62 93 PHE A CA 1
ATOM 746 C C . PHE A 1 93 ? 23.874 15.680 1.515 1.00 67.62 93 PHE A C 1
ATOM 748 O O . PHE A 1 93 ? 22.747 15.209 1.648 1.00 67.62 93 PHE A O 1
ATOM 755 N N . SER A 1 94 ? 24.415 16.479 2.443 1.00 69.69 94 SER A N 1
ATOM 756 C CA . SER A 1 94 ? 23.741 16.801 3.708 1.00 69.69 94 SER A CA 1
ATOM 757 C C . SER A 1 94 ? 22.396 17.523 3.552 1.00 69.69 94 SER A C 1
ATOM 759 O O . SER A 1 94 ? 21.557 17.484 4.458 1.00 69.69 94 SER A O 1
ATOM 761 N N . ASN A 1 95 ? 22.170 18.142 2.389 1.00 70.06 95 ASN A N 1
ATOM 762 C CA . ASN A 1 95 ? 20.931 18.839 2.047 1.00 70.06 95 ASN A CA 1
ATOM 763 C C . ASN A 1 95 ? 19.908 17.967 1.306 1.00 70.06 95 ASN A C 1
ATOM 765 O O . ASN A 1 95 ? 18.774 18.411 1.104 1.00 70.06 95 ASN A O 1
ATOM 769 N N . HIS A 1 96 ? 20.290 16.753 0.911 1.00 71.62 96 HIS A N 1
ATOM 770 C CA . HIS A 1 96 ? 19.469 15.860 0.107 1.00 71.62 96 HIS A CA 1
ATOM 771 C C . HIS A 1 96 ? 18.856 14.752 0.961 1.00 71.62 96 HIS A C 1
ATOM 773 O O . HIS A 1 96 ? 19.497 14.189 1.846 1.00 71.62 96 HIS A O 1
ATOM 779 N N . GLN A 1 97 ? 17.605 14.413 0.664 1.00 76.12 97 GLN A N 1
ATOM 780 C CA . GLN A 1 97 ? 16.928 13.280 1.280 1.00 76.12 97 GLN A CA 1
ATOM 781 C C . GLN A 1 97 ? 17.038 12.069 0.362 1.00 76.12 97 GLN A C 1
ATOM 783 O O . GLN A 1 97 ? 16.506 12.084 -0.747 1.00 76.12 97 GLN A O 1
ATOM 788 N N . VAL A 1 98 ? 17.712 11.021 0.837 1.00 77.81 98 VAL A N 1
ATOM 789 C CA . VAL A 1 98 ? 17.777 9.714 0.171 1.00 77.81 98 VAL A CA 1
ATOM 790 C C . VAL A 1 98 ? 16.903 8.738 0.938 1.00 77.81 98 VAL A C 1
ATOM 792 O O . VAL A 1 98 ? 16.912 8.704 2.170 1.00 77.81 98 VAL A O 1
ATOM 795 N N . THR A 1 99 ? 16.135 7.944 0.201 1.00 85.31 99 THR A N 1
ATOM 796 C CA . THR A 1 99 ? 15.339 6.855 0.763 1.00 85.31 99 THR A CA 1
ATOM 797 C C . THR A 1 99 ? 15.811 5.533 0.182 1.00 85.31 99 THR A C 1
ATOM 799 O O . THR A 1 99 ? 15.972 5.428 -1.031 1.00 85.31 99 THR A O 1
ATOM 802 N N . ILE A 1 100 ? 16.020 4.529 1.031 1.00 87.06 100 ILE A N 1
ATOM 803 C CA . ILE A 1 100 ? 16.318 3.161 0.597 1.00 87.06 100 ILE A CA 1
ATOM 804 C C . ILE A 1 100 ? 15.087 2.310 0.860 1.00 87.06 100 ILE A C 1
ATOM 806 O O . ILE A 1 100 ? 14.656 2.208 2.006 1.00 87.06 100 ILE A O 1
ATOM 810 N N . VAL A 1 101 ? 14.557 1.683 -0.183 1.00 89.69 101 VAL A N 1
ATOM 811 C CA . VAL A 1 101 ? 13.396 0.796 -0.110 1.00 89.69 101 VAL A CA 1
ATOM 812 C C . VAL A 1 101 ? 13.896 -0.643 -0.166 1.00 89.69 101 VAL A C 1
ATOM 814 O O . VAL A 1 101 ? 14.445 -1.063 -1.187 1.00 89.69 101 VAL A O 1
ATOM 817 N N . LYS A 1 102 ? 13.742 -1.394 0.934 1.00 86.88 102 LYS A N 1
ATOM 818 C CA . LYS A 1 102 ? 14.261 -2.763 1.030 1.00 86.88 102 LYS A CA 1
ATOM 819 C C . LYS A 1 102 ? 13.182 -3.827 0.992 1.00 86.88 102 LYS A C 1
ATOM 821 O O . LYS A 1 102 ? 12.165 -3.724 1.671 1.00 86.88 102 LYS A O 1
ATOM 826 N N . LEU A 1 103 ? 13.492 -4.917 0.297 1.00 84.62 103 LEU A N 1
ATOM 827 C CA . LEU A 1 103 ? 12.778 -6.187 0.407 1.00 84.62 103 LEU A CA 1
ATOM 828 C C . LEU A 1 103 ? 13.748 -7.318 0.773 1.00 84.62 103 LEU A C 1
ATOM 830 O O . LEU A 1 103 ? 14.919 -7.274 0.383 1.00 84.62 103 LEU A O 1
ATOM 834 N N . PRO A 1 104 ? 13.289 -8.353 1.501 1.00 83.94 104 PRO A N 1
ATOM 835 C CA . PRO A 1 104 ? 14.042 -9.583 1.664 1.00 83.94 104 PRO A CA 1
ATOM 836 C C . PRO A 1 104 ? 14.467 -10.174 0.325 1.00 83.94 104 PRO A C 1
ATOM 838 O O . PRO A 1 104 ? 13.645 -10.310 -0.579 1.00 83.94 104 PRO A O 1
ATOM 841 N N . PHE A 1 105 ? 15.733 -10.582 0.206 1.00 83.00 105 PHE A N 1
ATOM 842 C CA . PHE A 1 105 ? 16.227 -11.202 -1.028 1.00 83.00 105 PHE A CA 1
ATOM 843 C C . PHE A 1 105 ? 15.437 -12.466 -1.416 1.00 83.00 105 PHE A C 1
ATOM 845 O O . PHE A 1 105 ? 15.247 -12.736 -2.601 1.00 83.00 105 PHE A O 1
ATOM 852 N N . SER A 1 106 ? 14.906 -13.209 -0.440 1.00 80.81 106 SER A N 1
ATOM 853 C CA . SER A 1 106 ? 14.026 -14.364 -0.676 1.00 80.81 106 SER A CA 1
ATOM 854 C C . SER A 1 106 ? 12.748 -14.014 -1.453 1.00 80.81 106 SER A C 1
ATOM 856 O O . SER A 1 106 ? 12.206 -14.869 -2.152 1.00 80.81 106 SER A O 1
ATOM 858 N N . LEU A 1 107 ? 12.305 -12.752 -1.398 1.00 85.12 107 LEU A N 1
ATOM 859 C CA . LEU A 1 107 ? 11.140 -12.242 -2.127 1.00 85.12 107 LEU A CA 1
ATOM 860 C C . LEU A 1 107 ? 11.482 -11.745 -3.547 1.00 85.12 107 LEU A C 1
ATOM 862 O O . LEU A 1 107 ? 10.633 -11.205 -4.259 1.00 85.12 107 LEU A O 1
ATOM 866 N N . SER A 1 108 ? 12.741 -11.888 -3.976 1.00 84.56 108 SER A N 1
ATOM 867 C CA . SER A 1 108 ? 13.141 -11.573 -5.351 1.00 84.56 108 SER A CA 1
ATOM 868 C C . SER A 1 108 ? 12.663 -12.649 -6.327 1.00 84.56 108 SER A C 1
ATOM 870 O O . SER A 1 108 ? 12.154 -12.332 -7.402 1.00 84.56 108 SER A O 1
ATOM 872 N N . SER A 1 109 ? 12.789 -13.926 -5.954 1.00 79.19 109 SER A N 1
ATOM 873 C CA . SER A 1 109 ? 12.453 -15.089 -6.784 1.00 79.19 109 SER A CA 1
ATOM 874 C C . SER A 1 109 ? 11.055 -15.640 -6.520 1.00 79.19 109 SER A C 1
ATOM 876 O O . SER A 1 109 ? 10.453 -16.193 -7.437 1.00 79.19 109 SER A O 1
ATOM 878 N N . THR A 1 110 ? 10.535 -15.443 -5.308 1.00 78.44 110 THR A N 1
ATOM 879 C CA . THR A 1 110 ? 9.200 -15.871 -4.864 1.00 78.44 110 THR A CA 1
ATOM 880 C C . THR A 1 110 ? 8.455 -14.697 -4.225 1.00 78.44 110 THR A C 1
ATOM 882 O O . THR A 1 110 ? 9.054 -13.658 -3.979 1.00 78.44 110 THR A O 1
ATOM 885 N N . GLY A 1 111 ? 7.151 -14.809 -3.973 1.00 85.62 111 GLY A N 1
ATOM 886 C CA . GLY A 1 111 ? 6.420 -13.773 -3.234 1.00 85.62 111 GLY A CA 1
ATOM 887 C C . GLY A 1 111 ? 5.992 -12.578 -4.084 1.00 85.62 111 GLY A C 1
ATOM 888 O O . GLY A 1 111 ? 6.174 -11.431 -3.675 1.00 85.62 111 GLY A O 1
ATOM 889 N N . LEU A 1 112 ? 5.357 -12.841 -5.231 1.00 91.81 112 LEU A N 1
ATOM 890 C CA . LEU A 1 112 ? 4.765 -11.812 -6.094 1.00 91.81 112 LEU A CA 1
ATOM 891 C C . LEU A 1 112 ? 3.905 -10.829 -5.285 1.00 91.81 112 LEU A C 1
ATOM 893 O O . LEU A 1 112 ? 3.978 -9.623 -5.503 1.00 91.81 112 LEU A O 1
ATOM 897 N N . GLN A 1 113 ? 3.145 -11.326 -4.306 1.00 91.31 113 GLN A N 1
ATOM 898 C CA . GLN A 1 113 ? 2.265 -10.485 -3.489 1.00 91.31 113 GLN A CA 1
ATOM 899 C C . GLN A 1 113 ? 3.021 -9.483 -2.621 1.00 91.31 113 GLN A C 1
ATOM 901 O O . GLN A 1 113 ? 2.541 -8.373 -2.431 1.00 91.31 113 GLN A O 1
ATOM 906 N N . ALA A 1 114 ? 4.235 -9.807 -2.172 1.00 89.94 114 ALA A N 1
ATOM 907 C CA . ALA A 1 114 ? 5.052 -8.870 -1.406 1.00 89.94 114 ALA A CA 1
ATOM 908 C C . ALA A 1 114 ? 5.451 -7.635 -2.225 1.00 89.94 114 ALA A C 1
ATOM 910 O O . ALA A 1 114 ? 5.706 -6.579 -1.660 1.00 89.94 114 ALA A O 1
ATOM 911 N N . TRP A 1 115 ? 5.458 -7.721 -3.559 1.00 93.75 115 TRP A N 1
ATOM 912 C CA . TRP A 1 115 ? 5.762 -6.569 -4.407 1.00 93.75 115 TRP A CA 1
ATOM 913 C C . TRP A 1 115 ? 4.657 -5.506 -4.375 1.00 93.75 115 TRP A C 1
ATOM 915 O O . TRP A 1 115 ? 4.914 -4.361 -4.745 1.00 93.75 115 TRP A O 1
ATOM 925 N N . SER A 1 116 ? 3.455 -5.823 -3.875 1.00 93.75 116 SER A N 1
ATOM 926 C CA . SER A 1 116 ? 2.446 -4.797 -3.593 1.00 93.75 116 SER A CA 1
ATOM 927 C C . SER A 1 116 ? 2.894 -3.852 -2.477 1.00 93.75 116 SER A C 1
ATOM 929 O O . SER A 1 116 ? 2.555 -2.671 -2.514 1.00 93.75 116 SER A O 1
ATOM 931 N N . SER A 1 117 ? 3.699 -4.327 -1.515 1.00 91.94 117 SER A N 1
ATOM 932 C CA . SER A 1 117 ? 4.162 -3.501 -0.397 1.00 91.94 117 SER A CA 1
ATOM 933 C C . SER A 1 117 ? 5.057 -2.356 -0.871 1.00 91.94 117 SER A C 1
ATOM 935 O O . SER A 1 117 ? 5.180 -1.358 -0.177 1.00 91.94 117 SER A O 1
ATOM 937 N N . ILE A 1 118 ? 5.607 -2.419 -2.088 1.00 93.50 118 ILE A N 1
ATOM 938 C CA . ILE A 1 118 ? 6.367 -1.315 -2.689 1.00 93.50 118 ILE A CA 1
ATOM 939 C C . ILE A 1 118 ? 5.509 -0.041 -2.785 1.00 93.50 118 ILE A C 1
ATOM 941 O O . ILE A 1 118 ? 6.033 1.056 -2.606 1.00 93.50 118 ILE A O 1
ATOM 945 N N . GLY A 1 119 ? 4.193 -0.161 -2.997 1.00 94.75 119 GLY A N 1
ATOM 946 C CA . GLY A 1 119 ? 3.279 0.986 -2.952 1.00 94.75 119 GLY A CA 1
ATOM 947 C C . GLY A 1 119 ? 3.204 1.635 -1.569 1.00 94.75 119 GLY A C 1
ATOM 948 O O . GLY A 1 119 ? 3.162 2.855 -1.477 1.00 94.75 119 GLY A O 1
ATOM 949 N N . HIS A 1 120 ? 3.257 0.832 -0.507 1.00 94.75 120 HIS A N 1
ATOM 950 C CA . HIS A 1 120 ? 3.296 1.305 0.878 1.00 94.75 120 HIS A CA 1
ATOM 951 C C . HIS A 1 120 ? 4.653 1.947 1.212 1.00 94.75 120 HIS A C 1
ATOM 953 O O . HIS A 1 120 ? 4.717 3.037 1.768 1.00 94.75 120 HIS A O 1
ATOM 959 N N . GLU A 1 121 ? 5.750 1.319 0.798 1.00 91.88 121 GLU A N 1
ATOM 960 C CA . GLU A 1 121 ? 7.100 1.798 1.092 1.00 91.88 121 GLU A CA 1
ATOM 961 C C . GLU A 1 121 ? 7.488 3.047 0.269 1.00 91.88 121 GLU A C 1
ATOM 963 O O . GLU A 1 121 ? 7.800 4.113 0.808 1.00 91.88 121 GLU A O 1
ATOM 968 N N . ALA A 1 122 ? 7.456 2.932 -1.062 1.00 92.06 122 ALA A N 1
ATOM 969 C CA . ALA A 1 122 ? 7.899 3.975 -1.987 1.00 92.06 122 ALA A CA 1
ATOM 970 C C . ALA A 1 122 ? 6.782 4.967 -2.352 1.00 92.06 122 ALA A C 1
ATOM 972 O O . ALA A 1 122 ? 7.046 6.155 -2.521 1.00 92.06 122 ALA A O 1
ATOM 973 N N . GLY A 1 123 ? 5.536 4.506 -2.467 1.00 91.88 123 GLY A N 1
ATOM 974 C CA . GLY A 1 123 ? 4.387 5.392 -2.697 1.00 91.88 123 GLY A CA 1
ATOM 975 C C . GLY A 1 123 ? 3.872 6.055 -1.415 1.00 91.88 123 GLY A C 1
ATOM 976 O O . GLY A 1 123 ? 3.321 7.150 -1.477 1.00 91.88 123 GLY A O 1
ATOM 977 N N . GLY A 1 124 ? 4.069 5.408 -0.262 1.00 93.88 124 GLY A N 1
ATOM 978 C CA . GLY A 1 124 ? 3.610 5.853 1.051 1.00 93.88 124 GLY A CA 1
ATOM 979 C C . GLY A 1 124 ? 4.699 6.542 1.859 1.00 93.88 124 GLY A C 1
ATOM 980 O O . GLY A 1 124 ? 4.816 7.767 1.820 1.00 93.88 124 GLY A O 1
ATOM 981 N N . HIS A 1 125 ? 5.518 5.777 2.579 1.00 91.62 125 HIS A N 1
ATOM 982 C CA . HIS A 1 125 ? 6.490 6.349 3.509 1.00 91.62 125 HIS A CA 1
ATOM 983 C C . HIS A 1 125 ? 7.449 7.331 2.822 1.00 91.62 125 HIS A C 1
ATOM 985 O O . HIS A 1 125 ? 7.727 8.410 3.356 1.00 91.62 125 HIS A O 1
ATOM 991 N N . HIS A 1 126 ? 7.964 6.986 1.632 1.00 90.81 126 HIS A N 1
ATOM 992 C CA . HIS A 1 126 ? 8.874 7.871 0.900 1.00 90.81 126 HIS A CA 1
ATOM 993 C C . HIS A 1 126 ? 8.214 9.205 0.565 1.00 90.81 126 HIS A C 1
ATOM 995 O O . HIS A 1 126 ? 8.798 10.260 0.820 1.00 90.81 126 HIS A O 1
ATOM 1001 N N . PHE A 1 127 ? 6.978 9.164 0.076 1.00 92.56 127 PHE A N 1
ATOM 1002 C CA . PHE A 1 127 ? 6.191 10.355 -0.187 1.00 92.56 127 PHE A CA 1
ATOM 1003 C C . PHE A 1 127 ? 5.958 11.183 1.084 1.00 92.56 127 PHE A C 1
ATOM 1005 O O . PHE A 1 127 ? 6.300 12.365 1.127 1.00 92.56 127 PHE A O 1
ATOM 1012 N N . LEU A 1 128 ? 5.442 10.551 2.143 1.00 93.62 128 LEU A N 1
ATOM 1013 C CA . LEU A 1 128 ? 5.085 11.218 3.396 1.00 93.62 128 LEU A CA 1
ATOM 1014 C C . LEU A 1 128 ? 6.274 11.946 4.020 1.00 93.62 128 LEU A C 1
ATOM 1016 O O . LEU A 1 128 ? 6.145 13.073 4.495 1.00 93.62 128 LEU A O 1
ATOM 1020 N N . ARG A 1 129 ? 7.447 11.311 3.999 1.00 90.19 129 ARG A N 1
ATOM 1021 C CA . ARG A 1 129 ? 8.663 11.880 4.583 1.00 90.19 129 ARG A CA 1
ATOM 1022 C C . ARG A 1 129 ? 9.379 12.866 3.678 1.00 90.19 129 ARG A C 1
ATOM 1024 O O . ARG A 1 129 ? 10.239 13.584 4.180 1.00 90.19 129 ARG A O 1
ATOM 1031 N N . SER A 1 130 ? 9.041 12.926 2.394 1.00 88.81 130 SER A N 1
ATOM 1032 C CA . SER A 1 130 ? 9.588 13.925 1.468 1.00 88.81 130 SER A CA 1
ATOM 1033 C C . SER A 1 130 ? 9.040 15.329 1.721 1.00 88.81 130 SER A C 1
ATOM 1035 O O . SER A 1 130 ? 9.600 16.305 1.227 1.00 88.81 130 SER A O 1
ATOM 1037 N N . ILE A 1 131 ? 7.950 15.447 2.486 1.00 91.62 131 ILE A N 1
ATOM 1038 C CA . ILE A 1 131 ? 7.252 16.708 2.730 1.00 91.62 131 ILE A CA 1
ATOM 1039 C C . ILE A 1 131 ? 7.311 17.030 4.230 1.00 91.62 131 ILE A C 1
ATOM 1041 O O . ILE A 1 131 ? 6.612 16.405 5.034 1.00 91.62 131 ILE A O 1
ATOM 1045 N N . PRO A 1 132 ? 8.139 18.007 4.646 1.00 90.12 132 PRO A N 1
ATOM 1046 C CA . PRO A 1 132 ? 8.278 18.368 6.052 1.00 90.12 132 PRO A CA 1
ATOM 1047 C C . PRO A 1 132 ? 6.942 18.747 6.704 1.00 90.12 132 PRO A C 1
ATOM 1049 O O . PRO A 1 132 ? 6.184 19.554 6.173 1.00 90.12 132 PRO A O 1
ATOM 1052 N N . GLY A 1 133 ? 6.673 18.179 7.882 1.00 93.44 133 GLY A N 1
ATOM 1053 C CA . GLY A 1 133 ? 5.471 18.466 8.674 1.00 93.44 133 GLY A CA 1
ATOM 1054 C C . GLY A 1 133 ? 4.198 17.736 8.232 1.00 93.44 133 GLY A C 1
ATOM 1055 O O . GLY A 1 133 ? 3.216 17.776 8.968 1.00 93.44 133 GLY A O 1
ATOM 1056 N N . LEU A 1 134 ? 4.204 17.029 7.095 1.00 95.75 134 LEU A N 1
ATOM 1057 C CA . LEU A 1 134 ? 3.013 16.365 6.551 1.00 95.75 134 LEU A CA 1
ATOM 1058 C C . LEU A 1 134 ? 2.425 15.317 7.508 1.00 95.75 134 LEU A C 1
ATOM 1060 O O . LEU A 1 134 ? 1.227 15.328 7.768 1.00 95.75 134 LEU A O 1
ATOM 1064 N N . ILE A 1 135 ? 3.266 14.445 8.075 1.00 95.31 135 ILE A N 1
ATOM 1065 C CA . ILE A 1 135 ? 2.834 13.394 9.018 1.00 95.31 135 ILE A CA 1
ATOM 1066 C C . ILE A 1 135 ? 2.191 14.005 10.273 1.00 95.31 135 ILE A C 1
ATOM 1068 O O . ILE A 1 135 ? 1.159 13.520 10.732 1.00 95.31 135 ILE A O 1
ATOM 1072 N N . GLN A 1 136 ? 2.774 15.085 10.802 1.00 96.00 136 GLN A N 1
ATOM 1073 C CA . GLN A 1 136 ? 2.238 15.771 11.978 1.00 96.00 136 GLN A CA 1
ATOM 1074 C C . GLN A 1 136 ? 0.883 16.415 11.669 1.00 96.00 136 GLN A C 1
ATOM 1076 O O . GLN A 1 136 ? -0.076 16.199 12.406 1.00 96.00 136 GLN A O 1
ATOM 1081 N N . GLU A 1 137 ? 0.779 17.142 10.551 1.00 98.12 137 GLU A N 1
ATOM 1082 C CA . GLU A 1 137 ? -0.483 17.762 10.136 1.00 98.12 137 GLU A CA 1
ATOM 1083 C C . GLU A 1 137 ? -1.583 16.711 9.907 1.00 98.12 137 GLU A C 1
ATOM 1085 O O . GLU A 1 137 ? -2.726 16.920 10.315 1.00 98.12 137 GLU A O 1
ATOM 1090 N N . LEU A 1 138 ? -1.245 15.581 9.276 1.00 97.69 138 LEU A N 1
ATOM 1091 C CA . LEU A 1 138 ? -2.160 14.454 9.081 1.00 97.69 138 LEU A CA 1
ATOM 1092 C C . LEU A 1 138 ? -2.659 13.893 10.414 1.00 97.69 138 LEU A C 1
ATOM 1094 O O . LEU A 1 138 ? -3.859 13.674 10.553 1.00 97.69 138 LEU A O 1
ATOM 1098 N N . SER A 1 139 ? -1.756 13.677 11.378 1.00 96.75 139 SER A N 1
ATOM 1099 C CA . SER A 1 139 ? -2.098 13.164 12.709 1.00 96.75 139 SER A CA 1
ATOM 1100 C C . SER A 1 139 ? -3.113 14.070 13.399 1.00 96.75 139 SER A C 1
ATOM 1102 O O . SER A 1 139 ? -4.193 13.620 13.770 1.00 96.75 139 SER A O 1
ATOM 1104 N N . GLU A 1 140 ? -2.782 15.359 13.516 1.00 97.44 140 GLU A N 1
ATOM 1105 C CA . GLU A 1 140 ? -3.596 16.357 14.219 1.00 97.44 140 GLU A CA 1
ATOM 1106 C C . GLU A 1 140 ? -4.966 16.539 13.561 1.00 97.44 140 GLU A C 1
ATOM 1108 O O . GLU A 1 140 ? -5.996 16.615 14.235 1.00 97.44 140 GLU A O 1
ATOM 1113 N N . LYS A 1 141 ? -5.002 16.602 12.224 1.00 98.12 141 LYS A N 1
ATOM 1114 C CA . LYS A 1 141 ? -6.263 16.743 11.494 1.00 98.12 141 LYS A CA 1
ATOM 1115 C C . LYS A 1 141 ? -7.115 15.490 11.568 1.00 98.12 141 LYS A C 1
ATOM 1117 O O . LYS A 1 141 ? -8.330 15.628 11.689 1.00 98.12 141 LYS A O 1
ATOM 1122 N N . LEU A 1 142 ? -6.518 14.301 11.479 1.00 97.75 142 LEU A N 1
ATOM 1123 C CA . LEU A 1 142 ? -7.269 13.059 11.604 1.00 97.75 142 LEU A CA 1
ATOM 1124 C C . LEU A 1 142 ? -7.884 12.943 12.998 1.00 97.75 142 LEU A C 1
ATOM 1126 O O . LEU A 1 142 ? -9.080 12.692 13.088 1.00 97.75 142 LEU A O 1
ATOM 1130 N N . GLU A 1 143 ? -7.102 13.187 14.051 1.00 96.38 143 GLU A N 1
ATOM 1131 C CA . GLU A 1 143 ? -7.573 13.158 15.442 1.00 96.38 143 GLU A CA 1
ATOM 1132 C C . GLU A 1 143 ? -8.788 14.062 15.625 1.00 96.38 143 GLU A C 1
ATOM 1134 O O . GLU A 1 143 ? -9.860 13.601 16.009 1.00 96.38 143 GLU A O 1
ATOM 1139 N N . LYS A 1 144 ? -8.657 15.330 15.219 1.00 97.62 144 LYS A N 1
ATOM 1140 C CA . LYS A 1 144 ? -9.744 16.305 15.297 1.00 97.62 144 LYS A CA 1
ATOM 1141 C C . LYS A 1 144 ? -10.998 15.850 14.542 1.00 97.62 144 LYS A C 1
ATOM 1143 O O . LYS A 1 144 ? -12.103 15.967 15.055 1.00 97.62 144 LYS A O 1
ATOM 1148 N N . ARG A 1 145 ? -10.848 15.345 13.314 1.00 97.62 145 ARG A N 1
ATOM 1149 C CA . ARG A 1 145 ? -11.987 14.926 12.477 1.00 97.62 145 ARG A CA 1
ATOM 1150 C C . ARG A 1 145 ? -12.666 13.657 12.982 1.00 97.62 145 ARG A C 1
ATOM 1152 O O . ARG A 1 145 ? -13.855 13.481 12.731 1.00 97.62 145 ARG A O 1
ATOM 1159 N N . LEU A 1 146 ? -11.916 12.770 13.632 1.00 95.88 146 LEU A N 1
ATOM 1160 C CA . LEU A 1 146 ? -12.465 11.593 14.294 1.00 95.88 146 LEU A CA 1
ATOM 1161 C C . LEU A 1 146 ? -13.219 11.991 15.568 1.00 95.88 146 LEU A C 1
ATOM 1163 O O . LEU A 1 146 ? -14.320 11.498 15.767 1.00 95.88 146 LEU A O 1
ATOM 1167 N N . ASP A 1 147 ? -12.677 12.911 16.371 1.00 96.50 147 ASP A N 1
ATOM 1168 C CA . ASP A 1 147 ? -13.323 13.415 17.595 1.00 96.50 147 ASP A CA 1
ATOM 1169 C C . ASP A 1 147 ? -14.643 14.154 17.307 1.00 96.50 147 ASP A C 1
ATOM 1171 O O . ASP A 1 147 ? -15.636 13.983 18.007 1.00 96.50 147 ASP A O 1
ATOM 1175 N N . GLU A 1 148 ? -14.690 14.919 16.212 1.00 96.12 148 GLU A N 1
ATOM 1176 C CA . GLU A 1 148 ? -15.899 15.609 15.739 1.00 96.12 148 GLU A CA 1
ATOM 1177 C C . GLU A 1 148 ? -16.978 14.653 15.181 1.00 96.12 148 GLU A C 1
ATOM 1179 O O . GLU A 1 148 ? -18.097 15.086 14.898 1.00 96.12 148 GLU A O 1
ATOM 1184 N N . ASN A 1 149 ? -16.668 13.368 14.978 1.00 93.88 149 ASN A N 1
ATOM 1185 C CA . ASN A 1 149 ? -17.586 12.403 14.383 1.00 93.88 149 ASN A CA 1
ATOM 1186 C C . ASN A 1 149 ? -18.242 11.527 15.457 1.00 93.88 149 ASN A C 1
ATOM 1188 O O . ASN A 1 149 ? -17.644 10.577 15.950 1.00 93.88 149 ASN A O 1
ATOM 1192 N N . GLU A 1 150 ? -19.521 11.778 15.741 1.00 92.38 150 GLU A N 1
ATOM 1193 C CA . GLU A 1 150 ? -20.296 11.064 16.772 1.00 92.38 150 GLU A CA 1
ATOM 1194 C C . GLU A 1 150 ? -20.380 9.537 16.576 1.00 92.38 150 GLU A C 1
ATOM 1196 O O . GLU A 1 150 ? -20.692 8.810 17.517 1.00 92.38 150 GLU A O 1
ATOM 1201 N N . LYS A 1 151 ? -20.112 9.029 15.363 1.00 90.94 151 LYS A N 1
ATOM 1202 C CA . LYS A 1 151 ? -20.093 7.584 15.073 1.00 90.94 151 LYS A CA 1
ATOM 1203 C C . LYS A 1 151 ? -18.767 6.915 15.435 1.00 90.94 151 LYS A C 1
ATOM 1205 O O . LYS A 1 151 ? -18.675 5.689 15.376 1.00 90.94 151 LYS A O 1
ATOM 1210 N N . VAL A 1 152 ? -17.734 7.697 15.735 1.00 90.06 152 VAL A N 1
ATOM 1211 C CA . VAL A 1 152 ? -16.404 7.189 16.053 1.00 90.06 152 VAL A CA 1
ATOM 1212 C C . VAL A 1 152 ? -16.303 6.944 17.551 1.00 90.06 152 VAL A C 1
ATOM 1214 O O . VAL A 1 152 ? -16.483 7.836 18.374 1.00 90.06 152 VAL A O 1
ATOM 1217 N N . ASP A 1 153 ? -15.989 5.703 17.907 1.00 89.00 153 ASP A N 1
ATOM 1218 C CA . ASP A 1 153 ? -15.671 5.344 19.282 1.00 89.00 153 ASP A CA 1
ATOM 1219 C C . ASP A 1 153 ? -14.385 6.061 19.734 1.00 89.00 153 ASP A C 1
ATOM 1221 O O . ASP A 1 153 ? -13.386 6.097 19.008 1.00 89.00 153 ASP A O 1
ATOM 1225 N N . LYS A 1 154 ? -14.399 6.619 20.952 1.00 86.06 154 LYS A N 1
ATOM 1226 C CA . LYS A 1 154 ? -13.314 7.451 21.499 1.00 86.06 154 LYS A CA 1
ATOM 1227 C C . LYS A 1 154 ? -11.946 6.765 21.501 1.00 86.06 154 LYS A C 1
ATOM 1229 O O . LYS A 1 154 ? -10.936 7.452 21.377 1.00 86.06 154 LYS A O 1
ATOM 1234 N N . HIS A 1 155 ? -11.885 5.435 21.582 1.00 82.50 155 HIS A N 1
ATOM 1235 C CA . HIS A 1 155 ? -10.609 4.713 21.522 1.00 82.50 155 HIS A CA 1
ATOM 1236 C C . HIS A 1 155 ? -9.929 4.858 20.157 1.00 82.50 155 HIS A C 1
ATOM 1238 O O . HIS A 1 155 ? -8.702 4.841 20.066 1.00 82.50 155 HIS A O 1
ATOM 1244 N N . PHE A 1 156 ? -10.706 5.035 19.086 1.00 85.31 156 PHE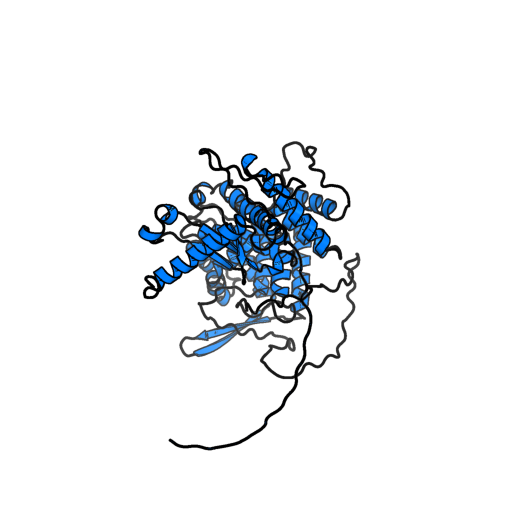 A N 1
ATOM 1245 C CA . PHE A 1 156 ? -10.164 5.217 17.743 1.00 85.31 156 PHE A CA 1
ATOM 1246 C C . PHE A 1 156 ? -9.660 6.634 17.471 1.00 85.31 156 PHE A C 1
ATOM 1248 O O . PHE A 1 156 ? -8.804 6.798 16.596 1.00 85.31 156 PHE A O 1
ATOM 1255 N N . VAL A 1 157 ? -10.137 7.624 18.236 1.00 89.00 157 VAL A N 1
ATOM 1256 C CA . VAL A 1 157 ? -9.740 9.034 18.105 1.00 89.00 157 VAL A CA 1
ATOM 1257 C C . VAL A 1 157 ? -8.239 9.194 18.305 1.00 89.00 157 VAL A C 1
ATOM 1259 O O . VAL A 1 157 ? -7.605 9.854 17.498 1.00 89.00 157 VAL A O 1
ATOM 1262 N N . SER A 1 158 ? -7.646 8.530 19.301 1.00 84.62 158 SER A N 1
ATOM 1263 C CA . SER A 1 158 ? -6.193 8.563 19.534 1.00 84.62 158 SER A CA 1
ATOM 1264 C C . SER A 1 158 ? -5.441 7.435 18.817 1.00 84.62 158 SER A C 1
ATOM 1266 O O . SER A 1 158 ? -4.281 7.599 18.425 1.00 84.62 158 SER A O 1
ATOM 1268 N N . TYR A 1 159 ? -6.092 6.287 18.592 1.00 85.81 159 TYR A N 1
ATOM 1269 C CA . TYR A 1 159 ? -5.460 5.120 17.978 1.00 85.81 159 TYR A CA 1
ATOM 1270 C C . TYR A 1 159 ? -4.971 5.386 16.553 1.00 85.81 159 TYR A C 1
ATOM 1272 O O . TYR A 1 159 ? -3.789 5.177 16.273 1.00 85.81 159 TYR A O 1
ATOM 1280 N N . PHE A 1 160 ? -5.840 5.840 15.644 1.00 90.50 160 PHE A N 1
ATOM 1281 C CA . PHE A 1 160 ? -5.448 6.012 14.242 1.00 90.50 160 PHE A CA 1
ATOM 1282 C C . PHE A 1 160 ? -4.396 7.108 14.034 1.00 90.50 160 PHE A C 1
ATOM 1284 O O . PHE A 1 160 ? -3.422 6.842 13.328 1.00 90.50 160 PHE A O 1
ATOM 1291 N N . PRO A 1 161 ? -4.493 8.285 14.682 1.00 91.12 161 PRO A N 1
ATOM 1292 C CA . PRO A 1 161 ? -3.419 9.276 14.658 1.00 91.12 161 PRO A CA 1
ATOM 1293 C C . PRO A 1 161 ? -2.078 8.723 15.153 1.00 91.12 161 PRO A C 1
ATOM 1295 O O . PRO A 1 161 ? -1.046 8.966 14.532 1.00 91.12 161 PRO A O 1
ATOM 1298 N N . SER A 1 162 ? -2.072 7.880 16.196 1.00 85.88 162 SER A N 1
ATOM 1299 C CA . SER A 1 162 ? -0.826 7.281 16.708 1.00 85.88 162 SER A CA 1
ATOM 1300 C C . SER A 1 162 ? -0.096 6.384 15.693 1.00 85.88 162 SER A C 1
ATOM 1302 O O . SER A 1 162 ? 1.114 6.177 15.816 1.00 85.88 162 SER A O 1
ATOM 1304 N N . CYS A 1 163 ? -0.812 5.889 14.678 1.00 90.06 163 CYS A N 1
ATOM 1305 C CA . CYS A 1 163 ? -0.302 5.047 13.598 1.00 90.06 163 CYS A CA 1
ATOM 1306 C C . CYS A 1 163 ? -0.484 5.676 12.202 1.00 90.06 163 CYS A C 1
ATOM 1308 O O . CYS A 1 163 ? -0.486 4.975 11.189 1.00 90.06 163 CYS A O 1
ATOM 1310 N N . ILE A 1 164 ? -0.605 7.008 12.133 1.00 94.31 164 ILE A N 1
ATOM 1311 C CA . ILE A 1 164 ? -0.965 7.731 10.907 1.00 94.31 164 ILE A CA 1
ATOM 1312 C C . ILE A 1 164 ? 0.000 7.505 9.744 1.00 94.31 164 ILE A C 1
ATOM 1314 O O . ILE A 1 164 ? -0.439 7.440 8.602 1.00 94.31 164 ILE A O 1
ATOM 1318 N N . GLU A 1 165 ? 1.302 7.374 10.008 1.00 92.94 165 GLU A N 1
ATOM 1319 C CA . GLU A 1 165 ? 2.298 7.187 8.948 1.00 92.94 165 GLU A CA 1
ATOM 1320 C C . GLU A 1 165 ? 2.038 5.886 8.174 1.00 92.94 165 GLU A C 1
ATOM 1322 O O . GLU A 1 165 ? 2.082 5.856 6.946 1.00 92.94 165 GLU A O 1
ATOM 1327 N N . GLU A 1 166 ? 1.681 4.831 8.896 1.00 92.50 166 GLU A N 1
ATOM 1328 C CA . GLU A 1 166 ? 1.389 3.506 8.357 1.00 92.50 166 GLU A CA 1
ATOM 1329 C C . GLU A 1 166 ? 0.042 3.481 7.634 1.00 92.50 166 GLU A C 1
ATOM 1331 O O . GLU A 1 166 ? -0.052 2.978 6.514 1.00 92.50 166 GLU A O 1
ATOM 1336 N N . LEU A 1 167 ? -0.992 4.083 8.238 1.00 95.12 167 LEU A N 1
ATOM 1337 C CA . LEU A 1 167 ? -2.308 4.209 7.608 1.00 95.12 167 LEU A CA 1
ATOM 1338 C C . LEU A 1 167 ? -2.236 5.010 6.313 1.00 95.12 167 LEU A C 1
ATOM 1340 O O . LEU A 1 167 ? -2.768 4.588 5.290 1.00 95.12 167 LEU A O 1
ATOM 1344 N N . ALA A 1 168 ? -1.588 6.173 6.349 1.00 97.19 168 ALA A N 1
ATOM 1345 C CA . ALA A 1 168 ? -1.440 7.019 5.178 1.00 97.19 168 ALA A CA 1
ATOM 1346 C C . ALA A 1 168 ? -0.618 6.315 4.090 1.00 97.19 168 ALA A C 1
ATOM 1348 O O . ALA A 1 168 ? -0.926 6.469 2.911 1.00 97.19 168 ALA A O 1
ATOM 1349 N N . SER A 1 169 ? 0.364 5.492 4.468 1.00 96.25 169 SER A N 1
ATOM 1350 C CA . SER A 1 169 ? 1.126 4.676 3.520 1.00 96.25 169 SER A CA 1
ATOM 1351 C C . SER A 1 169 ? 0.278 3.586 2.861 1.00 96.25 169 SER A C 1
ATOM 1353 O O . SER A 1 169 ? 0.408 3.371 1.659 1.00 96.25 169 SER A O 1
ATOM 1355 N N . ASP A 1 170 ? -0.655 2.957 3.584 1.00 97.56 170 ASP A N 1
ATOM 1356 C CA . ASP A 1 170 ? -1.644 2.052 2.975 1.00 97.56 170 ASP A CA 1
ATOM 1357 C C . ASP A 1 170 ? -2.586 2.793 2.020 1.00 97.56 170 ASP A C 1
ATOM 1359 O O . ASP A 1 170 ? -2.849 2.318 0.914 1.00 97.56 170 ASP A O 1
ATOM 1363 N N . VAL A 1 171 ? -3.060 3.980 2.418 1.00 98.25 171 VAL A N 1
ATOM 1364 C CA . VAL A 1 171 ? -3.917 4.823 1.572 1.00 98.25 171 VAL A CA 1
ATOM 1365 C C . VAL A 1 171 ? -3.210 5.179 0.269 1.00 98.25 171 VAL A C 1
ATOM 1367 O O . VAL A 1 171 ? -3.760 4.990 -0.816 1.00 98.25 171 VAL A O 1
ATOM 1370 N N . LEU A 1 172 ? -1.971 5.652 0.364 1.00 97.81 172 LEU A N 1
ATOM 1371 C CA . LEU A 1 172 ? -1.154 5.986 -0.795 1.00 97.81 172 LEU A CA 1
ATOM 1372 C C . LEU A 1 172 ? -0.805 4.747 -1.619 1.00 97.81 172 LEU A C 1
ATOM 1374 O O . LEU A 1 172 ? -0.773 4.840 -2.842 1.00 97.81 172 LEU A O 1
ATOM 1378 N N . GLY A 1 173 ? -0.615 3.584 -0.992 1.00 97.19 173 GLY A N 1
ATOM 1379 C CA . GLY A 1 173 ? -0.444 2.311 -1.688 1.00 97.19 173 GLY A CA 1
ATOM 1380 C C . GLY A 1 173 ? -1.607 2.014 -2.636 1.00 97.19 173 GLY A C 1
ATOM 1381 O O . GLY A 1 173 ? -1.375 1.724 -3.810 1.00 97.19 173 GLY A O 1
ATOM 1382 N N . VAL A 1 174 ? -2.852 2.183 -2.173 1.00 98.38 174 VAL A N 1
ATOM 1383 C CA . VAL A 1 174 ? -4.056 2.038 -3.015 1.00 98.38 174 VAL A CA 1
ATOM 1384 C C . VAL A 1 174 ? -4.123 3.116 -4.097 1.00 98.38 174 VAL A C 1
ATOM 1386 O O . VAL A 1 174 ? -4.449 2.810 -5.238 1.00 98.38 174 VAL A O 1
ATOM 1389 N N . LEU A 1 175 ? -3.817 4.375 -3.775 1.00 97.69 175 LEU A N 1
ATOM 1390 C CA . LEU A 1 175 ? -3.881 5.464 -4.759 1.00 97.69 175 LEU A CA 1
ATOM 1391 C C . LEU A 1 175 ? -2.822 5.331 -5.869 1.00 97.69 175 LEU A C 1
ATOM 1393 O O . LEU A 1 175 ? -3.067 5.772 -6.988 1.00 97.69 175 LEU A O 1
ATOM 1397 N N . ASN A 1 176 ? -1.678 4.706 -5.574 1.00 95.25 176 ASN A N 1
ATOM 1398 C CA . ASN A 1 176 ? -0.574 4.487 -6.512 1.00 95.25 176 ASN A CA 1
ATOM 1399 C C . ASN A 1 176 ? -0.712 3.188 -7.325 1.00 95.25 176 ASN A C 1
ATOM 1401 O O . ASN A 1 176 ? -0.543 3.188 -8.539 1.00 95.25 176 ASN A O 1
ATOM 1405 N N . LEU A 1 177 ? -0.977 2.056 -6.667 1.00 96.25 177 LEU A N 1
ATOM 1406 C CA . LEU A 1 177 ? -1.028 0.729 -7.303 1.00 96.25 177 LEU A CA 1
ATOM 1407 C C . LEU A 1 177 ? -2.464 0.246 -7.568 1.00 96.25 177 LEU A C 1
ATOM 1409 O O . LEU A 1 177 ? -2.671 -0.861 -8.074 1.00 96.25 177 LEU A O 1
ATOM 1413 N N . GLY A 1 178 ? -3.464 1.052 -7.231 1.00 97.75 178 GLY A N 1
ATOM 1414 C CA . GLY A 1 178 ? -4.867 0.698 -7.370 1.00 97.75 178 GLY A CA 1
ATOM 1415 C C . GLY A 1 178 ? -5.335 -0.342 -6.353 1.00 97.75 178 GLY A C 1
ATOM 1416 O O . GLY A 1 178 ? -4.584 -0.763 -5.469 1.00 97.75 178 GLY A O 1
ATOM 1417 N N . PRO A 1 179 ? -6.578 -0.829 -6.491 1.00 98.00 179 PRO A N 1
ATOM 1418 C CA . PRO A 1 179 ? -7.158 -1.830 -5.593 1.00 98.00 179 PRO A CA 1
ATOM 1419 C C . PRO A 1 179 ? -6.362 -3.141 -5.490 1.00 98.00 179 PRO A C 1
ATOM 1421 O O . PRO A 1 179 ? -6.429 -3.828 -4.471 1.00 98.00 179 PRO A O 1
ATOM 1424 N N . ALA A 1 180 ? -5.566 -3.478 -6.513 1.00 97.19 180 ALA A N 1
ATOM 1425 C CA . ALA A 1 180 ? -4.669 -4.634 -6.494 1.00 97.19 180 ALA A CA 1
ATOM 1426 C C . ALA A 1 180 ? -3.638 -4.574 -5.355 1.00 97.19 180 ALA A C 1
ATOM 1428 O O . ALA A 1 180 ? -3.259 -5.625 -4.835 1.00 97.19 180 ALA A O 1
ATOM 1429 N N . PHE A 1 181 ? -3.235 -3.366 -4.930 1.00 97.81 181 PHE A N 1
ATOM 1430 C CA . PHE A 1 181 ? -2.439 -3.169 -3.718 1.00 97.81 181 PHE A CA 1
ATOM 1431 C C . PHE A 1 181 ? -3.074 -3.872 -2.526 1.00 97.81 181 PHE A C 1
ATOM 1433 O O . PHE A 1 181 ? -2.398 -4.621 -1.832 1.00 97.81 181 PHE A O 1
ATOM 1440 N N . GLY A 1 182 ? -4.378 -3.666 -2.326 1.00 96.62 182 GLY A N 1
ATOM 1441 C CA . GLY A 1 182 ? -5.101 -4.206 -1.187 1.00 96.62 182 GLY A CA 1
ATOM 1442 C C . GLY A 1 182 ? -5.038 -5.717 -1.115 1.00 96.62 182 GLY A C 1
ATOM 1443 O O . GLY A 1 182 ? -4.758 -6.271 -0.057 1.00 96.62 182 GLY A O 1
ATOM 1444 N N . ILE A 1 183 ? -5.258 -6.380 -2.251 1.00 95.62 183 ILE A N 1
ATOM 1445 C CA . ILE A 1 183 ? -5.237 -7.841 -2.321 1.00 95.62 183 ILE A CA 1
ATOM 1446 C C . ILE A 1 183 ? -3.823 -8.362 -2.062 1.00 95.62 183 ILE A C 1
ATOM 1448 O O . ILE A 1 183 ? -3.641 -9.219 -1.198 1.00 95.62 183 ILE A O 1
ATOM 1452 N N . GLY A 1 184 ? -2.819 -7.830 -2.768 1.00 93.75 184 GLY A N 1
ATOM 1453 C CA . GLY A 1 184 ? -1.430 -8.254 -2.583 1.00 93.75 184 GLY A CA 1
ATOM 1454 C C . GLY A 1 184 ? -0.946 -8.020 -1.151 1.00 93.75 184 GLY A C 1
ATOM 1455 O O . GLY A 1 184 ? -0.358 -8.911 -0.543 1.00 93.75 184 GLY A O 1
ATOM 1456 N N . HIS A 1 185 ? -1.282 -6.863 -0.573 1.00 92.94 185 HIS A N 1
ATOM 1457 C CA . HIS A 1 185 ? -0.833 -6.464 0.759 1.00 92.94 185 HIS A CA 1
ATOM 1458 C C . HIS A 1 185 ? -1.516 -7.289 1.844 1.00 92.94 185 HIS A C 1
ATOM 1460 O O . HIS A 1 185 ? -0.846 -7.776 2.747 1.00 92.94 185 HIS A O 1
ATOM 1466 N N . ALA A 1 186 ? -2.822 -7.536 1.721 1.00 91.06 186 ALA A N 1
ATOM 1467 C CA . ALA A 1 186 ? -3.547 -8.428 2.618 1.00 91.06 186 ALA A CA 1
ATOM 1468 C C . ALA A 1 186 ? -2.952 -9.846 2.606 1.00 91.06 186 ALA A C 1
ATOM 1470 O O . ALA A 1 186 ? -2.679 -10.410 3.665 1.00 91.06 186 ALA A O 1
ATOM 1471 N N . LEU A 1 187 ? -2.690 -10.409 1.421 1.00 89.25 187 LEU A N 1
ATOM 1472 C CA . LEU A 1 187 ? -2.072 -11.732 1.287 1.00 89.25 187 LEU A CA 1
ATOM 1473 C C . LEU A 1 187 ? -0.642 -11.763 1.841 1.00 89.25 187 LEU A C 1
ATOM 1475 O O . LEU A 1 187 ? -0.266 -12.723 2.510 1.00 89.25 187 LEU A O 1
ATOM 1479 N N . TYR A 1 188 ? 0.139 -10.710 1.604 1.00 87.50 188 TYR A N 1
ATOM 1480 C CA . TYR A 1 188 ? 1.490 -10.584 2.138 1.00 87.50 188 TYR A CA 1
ATOM 1481 C C . TYR A 1 188 ? 1.503 -10.501 3.670 1.00 87.50 188 TYR A C 1
ATOM 1483 O O . TYR A 1 188 ? 2.279 -11.213 4.308 1.00 87.50 188 TYR A O 1
ATOM 1491 N N . LEU A 1 189 ? 0.624 -9.689 4.270 1.00 83.94 189 LEU A N 1
ATOM 1492 C CA . LEU A 1 189 ? 0.491 -9.593 5.725 1.00 83.94 189 LEU A CA 1
ATOM 1493 C C . LEU A 1 189 ? 0.130 -10.951 6.335 1.00 83.94 189 LEU A C 1
ATOM 1495 O O . LEU A 1 189 ? 0.781 -11.368 7.288 1.00 83.94 189 LEU A O 1
ATOM 1499 N N . ARG A 1 190 ? -0.827 -11.684 5.747 1.00 83.44 190 ARG A N 1
ATOM 1500 C CA . ARG A 1 190 ? -1.181 -13.043 6.198 1.00 83.44 190 ARG A CA 1
ATOM 1501 C C . ARG A 1 190 ? 0.011 -13.996 6.136 1.00 83.44 190 ARG A C 1
ATOM 1503 O O . ARG A 1 190 ? 0.335 -14.625 7.137 1.00 83.44 190 ARG A O 1
ATOM 1510 N N . ALA A 1 191 ? 0.705 -14.050 4.999 1.00 78.69 191 ALA A N 1
ATOM 1511 C CA . ALA A 1 191 ? 1.837 -14.956 4.792 1.00 78.69 191 ALA A CA 1
ATOM 1512 C C . ALA A 1 191 ? 3.059 -14.641 5.679 1.00 78.69 191 ALA A C 1
ATOM 1514 O O . ALA A 1 191 ? 3.888 -15.512 5.943 1.00 78.69 191 ALA A O 1
ATOM 1515 N N . LYS A 1 192 ? 3.204 -13.394 6.143 1.00 71.81 192 LYS A N 1
ATOM 1516 C CA . LYS A 1 192 ? 4.301 -12.985 7.036 1.00 71.81 192 LYS A CA 1
ATOM 1517 C C . LYS A 1 192 ? 4.139 -13.532 8.459 1.00 71.81 192 LYS A C 1
ATOM 1519 O O . LYS A 1 192 ? 5.117 -13.617 9.203 1.00 71.81 192 LYS A O 1
ATOM 1524 N N . ASN A 1 193 ? 2.922 -13.886 8.851 1.00 65.62 193 ASN A N 1
ATOM 1525 C CA . ASN A 1 193 ? 2.606 -14.285 10.212 1.00 65.62 193 ASN A CA 1
ATOM 1526 C C . ASN A 1 193 ? 2.668 -15.802 10.400 1.00 65.62 193 ASN A C 1
ATOM 1528 O O . ASN A 1 193 ? 2.641 -16.595 9.458 1.00 65.62 193 ASN A O 1
ATOM 1532 N N . LYS A 1 194 ? 2.764 -16.224 11.665 1.00 56.91 194 LYS A N 1
ATOM 1533 C CA . LYS A 1 194 ? 2.698 -17.644 12.015 1.00 56.91 194 LYS A CA 1
ATOM 1534 C C . LYS A 1 194 ? 1.316 -18.171 11.601 1.00 56.91 194 LYS A C 1
ATOM 1536 O O . LYS A 1 194 ? 0.312 -17.547 11.916 1.00 56.91 194 LYS A O 1
ATOM 1541 N N . ASP A 1 195 ? 1.302 -19.297 10.892 1.00 61.19 195 ASP A N 1
ATOM 1542 C CA . ASP A 1 195 ? 0.096 -20.018 10.454 1.00 61.19 195 ASP A CA 1
ATOM 1543 C C . ASP A 1 195 ? -0.718 -19.359 9.319 1.00 61.19 195 ASP A C 1
ATOM 1545 O O . ASP A 1 195 ? -1.884 -19.707 9.138 1.00 61.19 195 ASP A O 1
ATOM 1549 N N . ASP A 1 196 ? -0.104 -18.456 8.540 1.00 61.88 196 ASP A N 1
ATOM 1550 C CA . ASP A 1 196 ? -0.710 -17.792 7.371 1.00 61.88 196 ASP A CA 1
ATOM 1551 C C . ASP A 1 196 ? -1.998 -16.999 7.703 1.00 61.88 196 ASP A C 1
ATOM 1553 O O . ASP A 1 196 ? -2.945 -16.949 6.914 1.00 61.88 196 ASP A O 1
ATOM 1557 N N . GLN A 1 197 ? -2.040 -16.382 8.891 1.00 61.56 197 GLN A N 1
ATOM 1558 C CA . GLN A 1 197 ? -3.182 -15.624 9.428 1.00 61.56 197 GLN A CA 1
ATOM 1559 C C . GLN A 1 197 ? -2.847 -14.143 9.638 1.00 61.56 197 GLN A C 1
ATOM 1561 O O . GLN A 1 197 ? -1.693 -13.772 9.830 1.00 61.56 197 GLN A O 1
ATOM 1566 N N . PHE A 1 198 ? -3.843 -13.260 9.664 1.00 59.38 198 PHE A N 1
ATOM 1567 C CA . PHE A 1 198 ? -3.610 -11.873 10.086 1.00 59.38 198 PHE A CA 1
ATOM 1568 C C . PHE A 1 198 ? -3.092 -11.771 11.528 1.00 59.38 198 PHE A C 1
ATOM 1570 O O . PHE A 1 198 ? -3.590 -12.439 12.437 1.00 59.38 198 PHE A O 1
ATOM 1577 N N . SER A 1 199 ? -2.117 -10.886 11.758 1.00 58.22 199 SER A N 1
ATOM 1578 C CA . SER A 1 199 ? -1.579 -10.662 13.095 1.00 58.22 199 SER A CA 1
ATOM 1579 C C . SER A 1 199 ? -2.544 -9.821 13.914 1.00 58.22 199 SER A C 1
ATOM 1581 O O . SER A 1 199 ? -2.974 -8.734 13.523 1.00 58.22 199 SER A O 1
ATOM 1583 N N . THR A 1 200 ? -2.809 -10.302 15.123 1.00 49.03 200 THR A N 1
ATOM 1584 C CA . THR A 1 200 ? -3.463 -9.543 16.192 1.00 49.03 200 THR A CA 1
ATOM 1585 C C . THR A 1 200 ? -2.519 -8.522 16.836 1.00 49.03 200 THR A C 1
ATOM 1587 O O . THR A 1 200 ? -2.956 -7.585 17.503 1.00 49.03 200 THR A O 1
ATOM 1590 N N . LYS A 1 201 ? -1.207 -8.680 16.624 1.00 45.53 201 LYS A N 1
ATOM 1591 C CA . LYS A 1 201 ? -0.157 -7.803 17.136 1.00 45.53 201 LYS A CA 1
ATOM 1592 C C . LYS A 1 201 ? 0.222 -6.813 16.038 1.00 45.53 201 LYS A C 1
ATOM 1594 O O . LYS A 1 201 ? 0.730 -7.225 15.002 1.00 45.53 201 LYS A O 1
ATOM 1599 N N . GLY A 1 202 ? 0.103 -5.510 16.303 1.00 34.72 202 GLY A N 1
ATOM 1600 C CA . GLY A 1 202 ? 0.707 -4.444 15.474 1.00 34.72 202 GLY A CA 1
ATOM 1601 C C . GLY A 1 202 ? 2.245 -4.436 15.516 1.00 34.72 202 GLY A C 1
ATOM 1602 O O . GLY A 1 202 ? 2.878 -3.408 15.320 1.00 34.72 202 GLY A O 1
ATOM 1603 N N . VAL A 1 203 ? 2.856 -5.568 15.859 1.00 35.09 203 VAL A N 1
ATOM 1604 C CA . VAL A 1 203 ? 4.291 -5.794 15.827 1.00 35.09 203 VAL A CA 1
ATOM 1605 C C . VAL A 1 203 ? 4.516 -6.707 14.640 1.00 35.09 203 VAL A C 1
ATOM 1607 O O . VAL A 1 203 ? 4.160 -7.884 14.690 1.00 35.09 203 VAL A O 1
ATOM 1610 N N . LEU A 1 204 ? 5.124 -6.167 13.587 1.00 32.69 204 LEU A N 1
ATOM 1611 C CA . LEU A 1 204 ? 5.759 -6.978 12.560 1.00 32.69 204 LEU A CA 1
ATOM 1612 C C . LEU A 1 204 ? 6.841 -7.819 13.254 1.00 32.69 204 LEU A C 1
ATOM 1614 O O . LEU A 1 204 ? 7.970 -7.364 13.424 1.00 32.69 204 LEU A O 1
ATOM 1618 N N . TYR A 1 205 ? 6.515 -9.031 13.707 1.00 33.31 205 TYR A N 1
ATOM 1619 C CA . TYR A 1 205 ? 7.533 -9.961 14.179 1.00 33.31 205 TYR A CA 1
ATOM 1620 C C . TYR A 1 205 ? 8.335 -10.407 12.959 1.00 33.31 205 TYR A C 1
ATOM 1622 O O . TYR A 1 205 ? 7.953 -11.330 12.248 1.00 33.31 205 TYR A O 1
ATOM 1630 N N . SER A 1 206 ? 9.469 -9.753 12.709 1.00 31.08 206 SER A N 1
ATOM 1631 C CA . SER A 1 206 ? 10.510 -10.281 11.834 1.00 31.08 206 SER A CA 1
ATOM 1632 C C . SER A 1 206 ? 11.201 -11.451 12.538 1.00 31.08 206 SER A C 1
ATOM 1634 O O . SER A 1 206 ? 12.333 -11.333 13.003 1.00 31.08 206 SER A O 1
ATOM 1636 N N . LYS A 1 207 ? 10.517 -12.590 12.662 1.00 34.16 207 LYS A N 1
ATOM 1637 C CA . LYS A 1 207 ? 11.254 -13.853 12.610 1.00 34.16 207 LYS A CA 1
ATOM 1638 C C . LYS A 1 207 ? 11.542 -14.111 11.140 1.00 34.16 207 LYS A C 1
ATOM 1640 O O . LYS A 1 207 ? 10.668 -13.905 10.303 1.00 34.16 207 LYS A O 1
ATOM 1645 N N . GLU A 1 208 ? 12.791 -14.456 10.850 1.00 34.56 208 GLU A N 1
ATOM 1646 C CA . GLU A 1 208 ? 13.261 -14.833 9.519 1.00 34.56 208 GLU A CA 1
ATOM 1647 C C . GLU A 1 208 ? 12.197 -15.687 8.822 1.00 34.56 208 GLU A C 1
ATOM 1649 O O . GLU A 1 208 ? 11.780 -16.714 9.360 1.00 34.56 208 GLU A O 1
ATOM 1654 N N . ILE A 1 209 ? 11.714 -15.234 7.660 1.00 37.31 209 ILE A N 1
ATOM 1655 C CA . ILE A 1 209 ? 10.862 -16.057 6.801 1.00 37.31 209 ILE A CA 1
ATOM 1656 C C . ILE A 1 209 ? 11.731 -17.267 6.434 1.00 37.31 209 ILE A C 1
ATOM 1658 O O . ILE A 1 209 ? 12.767 -17.062 5.793 1.00 37.31 209 ILE A O 1
ATOM 1662 N N . PRO A 1 210 ? 11.390 -18.501 6.856 1.00 31.98 210 PRO A N 1
ATOM 1663 C CA . PRO A 1 210 ? 12.209 -19.658 6.536 1.00 31.98 210 PRO A CA 1
ATOM 1664 C C . PRO A 1 210 ? 12.334 -19.760 5.010 1.00 31.98 210 PRO A C 1
ATOM 1666 O O . PRO A 1 210 ? 11.313 -19.632 4.328 1.00 31.98 210 PRO A O 1
ATOM 1669 N N . PRO A 1 211 ? 13.534 -20.006 4.458 1.00 32.97 211 PRO A N 1
ATOM 1670 C CA . PRO A 1 211 ? 13.811 -19.929 3.018 1.00 32.97 211 PRO A CA 1
ATOM 1671 C C . PRO A 1 211 ? 13.090 -20.978 2.143 1.00 32.97 211 PRO A C 1
ATOM 1673 O O . PRO A 1 211 ? 13.445 -21.151 0.983 1.00 32.97 211 PRO A O 1
ATOM 1676 N N . SER A 1 212 ? 12.085 -21.687 2.662 1.00 35.59 212 SER A N 1
ATOM 1677 C CA . SER A 1 212 ? 11.443 -22.821 1.989 1.00 35.59 212 SER A CA 1
ATOM 1678 C C . SER A 1 212 ? 9.947 -22.996 2.260 1.00 35.59 212 SER A C 1
ATOM 1680 O O . SER A 1 212 ? 9.390 -24.030 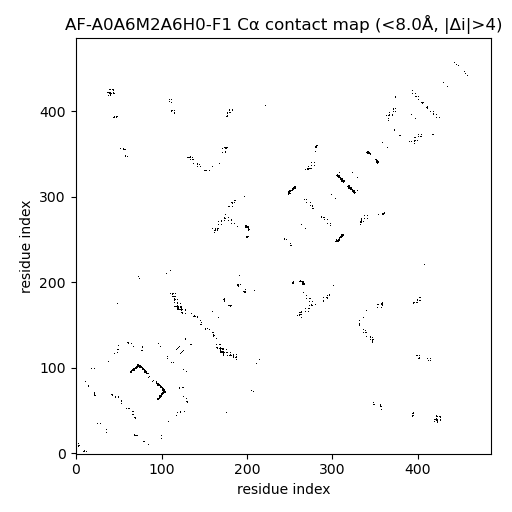1.885 1.00 35.59 212 SER A O 1
ATOM 1682 N N . ARG A 1 213 ? 9.248 -22.026 2.869 1.00 36.53 213 ARG A N 1
ATOM 1683 C CA . ARG A 1 213 ? 7.780 -22.071 2.803 1.00 36.53 213 ARG A CA 1
ATOM 1684 C C . ARG A 1 213 ? 7.360 -21.608 1.421 1.00 36.53 213 ARG A C 1
ATOM 1686 O O . ARG A 1 213 ? 7.159 -20.423 1.190 1.00 36.53 213 ARG A O 1
ATOM 1693 N N . ASP A 1 214 ? 7.246 -22.575 0.516 1.00 34.38 214 ASP A N 1
ATOM 1694 C CA . ASP A 1 214 ? 6.320 -22.499 -0.603 1.00 34.38 214 ASP A CA 1
ATOM 1695 C C . ASP A 1 214 ? 5.018 -21.899 -0.057 1.00 34.38 214 ASP A C 1
ATOM 1697 O O . ASP A 1 214 ? 4.260 -22.588 0.633 1.00 34.38 214 ASP A O 1
ATOM 1701 N N . ILE A 1 215 ? 4.751 -20.622 -0.342 1.00 39.25 215 ILE A N 1
ATOM 1702 C CA . ILE A 1 215 ? 3.422 -20.025 -0.175 1.00 39.25 215 ILE A CA 1
ATOM 1703 C C . ILE A 1 215 ? 2.567 -20.626 -1.295 1.00 39.25 215 ILE A C 1
ATOM 1705 O O . ILE A 1 215 ? 2.130 -19.969 -2.232 1.00 39.25 215 ILE A O 1
ATOM 1709 N N . LYS A 1 216 ? 2.383 -21.945 -1.257 1.00 34.44 216 LYS A N 1
ATOM 1710 C CA . LYS A 1 216 ? 1.394 -22.637 -2.056 1.00 34.44 216 LYS A CA 1
ATOM 1711 C C . LYS A 1 216 ? 0.089 -22.382 -1.334 1.00 34.44 216 LYS A C 1
ATOM 1713 O O . LYS A 1 216 ? -0.303 -23.153 -0.459 1.00 34.44 216 LYS A O 1
ATOM 1718 N N . LEU A 1 217 ? -0.602 -21.313 -1.731 1.00 36.34 217 LEU A N 1
ATOM 1719 C CA . LEU A 1 217 ? -2.059 -21.330 -1.688 1.00 36.34 217 LEU A CA 1
ATOM 1720 C C . LEU A 1 217 ? -2.443 -22.662 -2.332 1.00 36.34 217 LEU A C 1
ATOM 1722 O O . LEU A 1 217 ? -2.233 -22.838 -3.534 1.00 36.34 217 LEU A O 1
ATOM 1726 N N . LYS A 1 218 ? -2.871 -23.652 -1.533 1.00 28.91 218 LYS A N 1
ATOM 1727 C CA . LYS A 1 218 ? -3.351 -24.920 -2.084 1.00 28.91 218 LYS A CA 1
ATOM 1728 C C . LYS A 1 218 ? -4.403 -24.526 -3.102 1.00 28.91 218 LYS A C 1
ATOM 1730 O O . LYS A 1 218 ? -5.425 -23.952 -2.739 1.00 28.91 218 LYS A O 1
ATOM 1735 N N . SER A 1 219 ? -4.099 -24.762 -4.373 1.00 34.91 219 SER A N 1
ATOM 1736 C CA . SER A 1 219 ? -4.953 -24.418 -5.495 1.00 34.91 219 SER A CA 1
ATOM 1737 C C . SER A 1 219 ? -6.174 -25.335 -5.468 1.00 34.91 219 SER A C 1
ATOM 1739 O O . SER A 1 219 ? -6.286 -26.269 -6.258 1.00 34.91 219 SER A O 1
ATOM 1741 N N . GLN A 1 220 ? -7.087 -25.107 -4.534 1.00 28.11 220 GLN A N 1
ATOM 1742 C CA . GLN A 1 220 ? -8.447 -25.596 -4.631 1.00 28.11 220 GLN A CA 1
ATOM 1743 C C . GLN A 1 220 ? -9.249 -24.517 -5.350 1.00 28.11 220 GLN A C 1
ATOM 1745 O O . GLN A 1 220 ? -9.831 -23.616 -4.762 1.00 28.11 220 GLN A O 1
ATOM 1750 N N . SER A 1 221 ? -9.150 -24.608 -6.678 1.00 31.80 221 SER A N 1
ATOM 1751 C CA . SER A 1 221 ? -10.205 -24.288 -7.640 1.00 31.80 221 SER A CA 1
ATOM 1752 C C . SER A 1 221 ? -11.049 -23.037 -7.370 1.00 31.80 221 SER A C 1
ATOM 1754 O O . SER A 1 221 ? -12.202 -23.131 -6.962 1.00 31.80 221 SER A O 1
ATOM 1756 N N . PHE A 1 222 ? -10.541 -21.878 -7.791 1.00 38.03 222 PHE A N 1
ATOM 1757 C CA . PHE A 1 222 ? -11.388 -20.769 -8.234 1.00 38.03 222 PHE A CA 1
ATOM 1758 C C . PHE A 1 222 ? -11.833 -21.049 -9.676 1.00 38.03 222 PHE A C 1
ATOM 1760 O O . PHE A 1 222 ? -11.235 -20.571 -10.640 1.00 38.03 222 PHE A O 1
ATOM 1767 N N . LYS A 1 223 ? -12.848 -21.899 -9.847 1.00 29.77 223 LYS A N 1
ATOM 1768 C CA . LYS A 1 223 ? -13.615 -21.980 -11.095 1.00 29.77 223 LYS A CA 1
ATOM 1769 C C . LYS A 1 223 ? -15.068 -21.685 -10.761 1.00 29.77 223 LYS A C 1
ATOM 1771 O O . LYS A 1 223 ? -15.598 -22.269 -9.831 1.00 29.77 223 LYS A O 1
ATOM 1776 N N . ASN A 1 224 ? -15.605 -20.725 -11.508 1.00 34.28 224 ASN A N 1
ATOM 1777 C CA . ASN A 1 224 ? -16.961 -20.177 -11.498 1.00 34.28 224 ASN A CA 1
ATOM 1778 C C . ASN A 1 224 ? -18.012 -21.104 -10.854 1.00 34.28 224 ASN A C 1
ATOM 1780 O O . ASN A 1 224 ? -18.108 -22.263 -11.244 1.00 34.28 224 ASN A O 1
ATOM 1784 N N . ASP A 1 225 ? -18.782 -20.526 -9.925 1.00 30.14 225 ASP A N 1
ATOM 1785 C CA . ASP A 1 225 ? -19.703 -21.135 -8.945 1.00 30.14 225 ASP A CA 1
ATOM 1786 C C . ASP A 1 225 ? -19.007 -21.606 -7.648 1.00 30.14 225 ASP A C 1
ATOM 1788 O O . ASP A 1 225 ? -18.676 -22.772 -7.451 1.00 30.14 225 ASP A O 1
ATOM 1792 N N . LEU A 1 226 ? -18.760 -20.634 -6.751 1.00 29.97 226 LEU A N 1
ATOM 1793 C CA . LEU A 1 226 ? -18.145 -20.800 -5.426 1.00 29.97 226 LEU A CA 1
ATOM 1794 C C . LEU A 1 226 ? -18.964 -21.754 -4.536 1.00 29.97 226 LEU A C 1
ATOM 1796 O O . LEU A 1 226 ? -19.939 -21.349 -3.902 1.00 29.97 226 LEU A O 1
ATOM 1800 N N . LEU A 1 227 ? -18.515 -23.005 -4.441 1.00 20.98 227 LEU A N 1
ATOM 1801 C CA . LEU A 1 227 ? -18.976 -23.999 -3.476 1.00 20.98 227 LEU A CA 1
ATOM 1802 C C . LEU A 1 227 ? -17.792 -24.380 -2.574 1.00 20.98 227 LEU A C 1
ATOM 1804 O O . LEU A 1 227 ? -16.755 -24.842 -3.047 1.00 20.98 227 LEU A O 1
ATOM 1808 N N . ILE A 1 228 ? -17.935 -24.103 -1.275 1.00 26.83 228 ILE A N 1
ATOM 1809 C CA . ILE A 1 228 ? -16.920 -24.308 -0.233 1.00 26.83 228 ILE A CA 1
ATOM 1810 C C . ILE A 1 228 ? -17.176 -25.668 0.421 1.00 26.83 228 ILE A C 1
ATOM 1812 O O . ILE A 1 228 ? -18.206 -25.841 1.074 1.00 26.83 228 ILE A O 1
ATOM 1816 N N . GLU A 1 229 ? -16.238 -26.612 0.313 1.00 21.47 229 GLU A N 1
ATOM 1817 C CA . GLU A 1 229 ? -16.255 -27.831 1.131 1.00 21.47 229 GLU A CA 1
ATOM 1818 C C . GLU A 1 229 ? -15.239 -27.777 2.283 1.00 21.47 229 GLU A C 1
ATOM 1820 O O . GLU A 1 229 ? -14.100 -27.329 2.148 1.00 21.47 229 GLU A O 1
ATOM 1825 N N . LYS A 1 230 ? -15.723 -28.234 3.446 1.00 28.25 230 LYS A N 1
ATOM 1826 C CA . LYS A 1 230 ? -15.078 -28.308 4.766 1.00 28.25 230 LYS A CA 1
ATOM 1827 C C . LYS A 1 230 ? -13.689 -28.954 4.747 1.00 28.25 230 LYS A C 1
ATOM 1829 O O . LYS A 1 230 ? -13.499 -30.006 4.145 1.00 28.25 230 LYS A O 1
ATOM 1834 N N . VAL A 1 231 ? -12.791 -28.449 5.601 1.00 24.59 231 VAL A N 1
ATOM 1835 C CA . VAL A 1 231 ? -11.583 -29.176 6.025 1.00 24.59 231 VAL A CA 1
ATOM 1836 C C . VAL A 1 231 ? -11.721 -29.702 7.466 1.00 24.59 231 VAL A C 1
ATOM 1838 O O . VAL A 1 231 ? -12.136 -28.997 8.381 1.00 24.59 231 VAL A O 1
ATOM 1841 N N . ASN A 1 232 ? -11.392 -30.992 7.560 1.00 23.75 232 ASN A N 1
ATOM 1842 C CA . ASN A 1 232 ? -11.345 -32.019 8.613 1.00 23.75 232 ASN A CA 1
ATOM 1843 C C . ASN A 1 232 ? -11.005 -31.587 10.078 1.00 23.75 232 ASN A C 1
ATOM 1845 O O . ASN A 1 232 ? -10.031 -30.858 10.259 1.00 23.75 232 ASN A O 1
ATOM 1849 N N . PRO A 1 233 ? -11.709 -32.087 11.130 1.00 29.92 233 PRO A N 1
ATOM 1850 C CA . PRO A 1 233 ? -11.506 -31.670 12.528 1.00 29.92 233 PRO A CA 1
ATOM 1851 C C . PRO A 1 233 ? -10.395 -32.381 13.335 1.00 29.92 233 PRO A C 1
ATOM 1853 O O . PRO A 1 233 ? -10.261 -32.092 14.519 1.00 29.92 233 PRO A O 1
ATOM 1856 N N . ASN A 1 234 ? -9.582 -33.278 12.766 1.00 25.81 234 ASN A N 1
ATOM 1857 C CA . ASN A 1 234 ? -8.706 -34.146 13.579 1.00 25.81 234 ASN A CA 1
ATOM 1858 C C . ASN A 1 234 ? -7.197 -33.870 13.446 1.00 25.81 234 ASN A C 1
ATOM 1860 O O . ASN A 1 234 ? -6.469 -34.704 12.908 1.00 25.81 234 ASN A O 1
ATOM 1864 N N . ILE A 1 235 ? -6.698 -32.748 13.983 1.00 26.11 235 ILE A N 1
ATOM 1865 C CA . ILE A 1 235 ? -5.251 -32.560 14.217 1.00 26.11 235 ILE A CA 1
ATOM 1866 C C . ILE A 1 235 ? -5.014 -32.002 15.628 1.00 26.11 235 ILE A C 1
ATOM 1868 O O . ILE A 1 235 ? -5.374 -30.866 15.921 1.00 26.11 235 ILE A O 1
ATOM 1872 N N . ASN A 1 236 ? -4.381 -32.813 16.483 1.00 26.70 236 ASN A N 1
ATOM 1873 C CA . ASN A 1 236 ? -3.837 -32.404 17.781 1.00 26.70 236 ASN A CA 1
ATOM 1874 C C . ASN A 1 236 ? -2.467 -31.737 17.589 1.00 26.70 236 ASN A C 1
ATOM 1876 O O . ASN A 1 236 ? -1.612 -32.289 16.895 1.00 26.70 236 ASN A O 1
ATOM 1880 N N . PHE A 1 237 ? -2.237 -30.605 18.258 1.00 29.31 237 PHE A N 1
ATOM 1881 C CA . PHE A 1 237 ? -0.918 -29.972 18.372 1.00 29.31 237 PHE A CA 1
ATOM 1882 C C . PHE A 1 237 ? -0.423 -30.020 19.825 1.00 29.31 237 PHE A C 1
ATOM 1884 O O . PHE A 1 237 ? -1.242 -29.869 20.731 1.00 29.31 237 PHE A O 1
ATOM 1891 N N . PRO A 1 238 ? 0.888 -30.230 20.058 1.00 27.00 238 PRO A N 1
ATOM 1892 C CA . PRO A 1 238 ? 1.447 -30.343 21.397 1.00 27.00 238 PRO A CA 1
ATOM 1893 C C . PRO A 1 238 ? 1.624 -28.980 22.075 1.00 27.00 238 PRO A C 1
ATOM 1895 O O . PRO A 1 238 ? 1.893 -27.962 21.432 1.00 27.00 238 PRO A O 1
ATOM 1898 N N . ASP A 1 239 ? 1.494 -29.013 23.399 1.00 32.53 239 ASP A N 1
ATOM 1899 C CA . ASP A 1 239 ? 1.596 -27.892 24.323 1.00 32.53 239 ASP A CA 1
ATOM 1900 C C . ASP A 1 239 ? 2.977 -27.221 24.302 1.00 32.53 239 ASP A C 1
ATOM 1902 O O . ASP A 1 239 ? 4.002 -27.853 24.558 1.00 32.53 239 ASP A O 1
ATOM 1906 N N . SER A 1 240 ? 2.998 -25.911 24.034 1.00 28.14 240 SER A N 1
ATOM 1907 C CA . SER A 1 240 ? 3.618 -24.870 24.880 1.00 28.14 240 SER A CA 1
ATOM 1908 C C . SER A 1 240 ? 3.918 -23.590 24.083 1.00 28.14 240 SER A C 1
ATOM 1910 O O . SER A 1 240 ? 4.610 -23.596 23.066 1.00 28.14 240 SER A O 1
ATOM 1912 N N . GLY A 1 241 ? 3.402 -22.458 24.585 1.00 22.66 241 GLY A N 1
ATOM 1913 C CA . GLY A 1 241 ? 3.823 -21.109 24.186 1.00 22.66 241 GLY A CA 1
ATOM 1914 C C . GLY A 1 241 ? 2.719 -20.190 23.652 1.00 22.66 241 GLY A C 1
ATOM 1915 O O . GLY A 1 241 ? 2.771 -19.805 22.489 1.00 22.66 241 GLY A O 1
ATOM 1916 N N . ASN A 1 242 ? 1.750 -19.843 24.512 1.00 28.25 242 ASN A N 1
ATOM 1917 C CA . ASN A 1 242 ? 0.796 -18.720 24.438 1.00 28.25 242 ASN A CA 1
ATOM 1918 C C . ASN A 1 242 ? 0.370 -18.261 23.035 1.00 28.25 242 ASN A C 1
ATOM 1920 O O . ASN A 1 242 ? 0.799 -17.227 22.516 1.00 28.25 242 ASN A O 1
ATOM 1924 N N . PHE A 1 243 ? -0.562 -19.029 22.481 1.00 25.78 243 PHE A N 1
ATOM 1925 C CA . PHE A 1 243 ? -1.412 -18.649 21.368 1.00 25.78 243 PHE A CA 1
ATOM 1926 C C . PHE A 1 243 ? -2.797 -18.279 21.897 1.00 25.78 243 P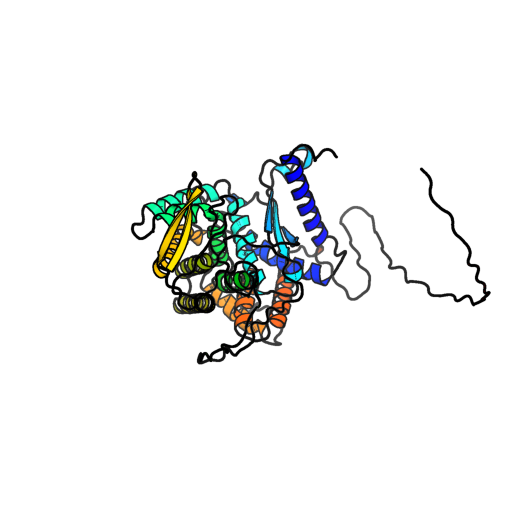HE A C 1
ATOM 1928 O O . PHE A 1 243 ? -3.399 -19.050 22.644 1.00 25.78 243 PHE A O 1
ATOM 1935 N N . GLY A 1 244 ? -3.325 -17.131 21.472 1.00 25.95 244 GLY A N 1
ATOM 1936 C CA . GLY A 1 244 ? -4.761 -16.883 21.537 1.00 25.95 244 GLY A CA 1
ATOM 1937 C C . GLY A 1 244 ? -5.450 -17.853 20.584 1.00 25.95 244 GLY A C 1
ATOM 1938 O O . GLY A 1 244 ? -5.412 -17.670 19.371 1.00 25.95 244 GLY A O 1
ATOM 1939 N N . TYR A 1 245 ? -6.009 -18.928 21.131 1.00 27.48 245 TYR A N 1
ATOM 1940 C CA . TYR A 1 245 ? -6.813 -19.885 20.384 1.00 27.48 245 TYR A CA 1
ATOM 1941 C C . TYR A 1 245 ? -8.107 -19.202 19.906 1.00 27.48 245 TYR A C 1
ATOM 1943 O O . TYR A 1 245 ? -8.832 -18.597 20.697 1.00 27.48 245 TYR A O 1
ATOM 1951 N N . LEU A 1 246 ? -8.415 -19.332 18.611 1.00 38.47 246 LEU A N 1
ATOM 1952 C CA . LEU A 1 246 ? -9.675 -18.925 17.971 1.00 38.47 246 LEU A CA 1
ATOM 1953 C C . LEU A 1 246 ? -10.810 -19.880 18.376 1.00 38.47 246 LEU A C 1
ATOM 1955 O O . LEU A 1 246 ? -11.284 -20.689 17.580 1.00 38.47 246 LEU A O 1
ATOM 1959 N N . GLY A 1 247 ? -11.206 -19.814 19.645 1.00 26.23 247 GLY A N 1
ATOM 1960 C CA . GLY A 1 247 ? -12.179 -20.717 20.246 1.00 26.23 247 GLY A CA 1
ATOM 1961 C C . GLY A 1 247 ? -13.028 -20.034 21.309 1.00 26.23 247 GLY A C 1
ATOM 1962 O O . GLY A 1 247 ? -13.026 -20.487 22.442 1.00 26.23 247 GLY A O 1
ATOM 1963 N N . ASN A 1 248 ? -13.687 -18.920 20.966 1.00 33.22 248 ASN A N 1
ATOM 1964 C CA . ASN A 1 248 ? -14.977 -18.445 21.501 1.00 33.22 248 ASN A CA 1
ATOM 1965 C C . ASN A 1 248 ? -15.338 -17.078 20.876 1.00 33.22 248 ASN A C 1
ATOM 1967 O O . ASN A 1 248 ? -14.518 -16.482 20.191 1.00 33.22 248 ASN A O 1
ATOM 1971 N N . LYS A 1 249 ? -16.585 -16.609 21.067 1.00 46.22 249 LYS A N 1
ATOM 1972 C CA . LYS A 1 249 ? -17.290 -15.478 20.392 1.00 46.22 249 LYS A CA 1
ATOM 1973 C C . LYS A 1 249 ? -16.614 -14.081 20.427 1.00 46.22 249 LYS A C 1
ATOM 1975 O O . LYS A 1 249 ? -17.238 -13.086 20.057 1.00 46.22 249 LYS A O 1
ATOM 1980 N N . SER A 1 250 ? -15.369 -14.000 20.866 1.00 36.66 250 SER A N 1
ATOM 1981 C CA . SER A 1 250 ? -14.560 -12.804 21.091 1.00 36.66 250 SER A CA 1
ATOM 1982 C C . SER A 1 250 ? -13.087 -13.188 20.954 1.00 36.66 250 SER A C 1
ATOM 1984 O O . SER A 1 250 ? -12.679 -14.193 21.536 1.00 36.66 250 SER A O 1
ATOM 1986 N N . VAL A 1 251 ? -12.289 -12.401 20.233 1.00 43.84 251 VAL A N 1
ATOM 1987 C CA . VAL A 1 251 ? -10.833 -12.607 20.174 1.00 43.84 251 VAL A CA 1
ATOM 1988 C C . VAL A 1 251 ? -10.159 -11.655 21.151 1.00 43.84 251 VAL A C 1
ATOM 1990 O O . VAL A 1 251 ? -10.404 -10.450 21.122 1.00 43.84 251 VAL A O 1
ATOM 1993 N N . ASP A 1 252 ? -9.334 -12.219 22.032 1.00 35.62 252 ASP A N 1
ATOM 1994 C CA . ASP A 1 252 ? -8.427 -11.473 22.899 1.00 35.62 252 ASP A CA 1
ATOM 1995 C C . ASP A 1 252 ? -7.253 -10.948 22.078 1.00 35.62 252 ASP A C 1
ATOM 1997 O O . ASP A 1 252 ? -6.407 -11.716 21.619 1.00 35.62 252 ASP A O 1
ATOM 2001 N N . PHE A 1 253 ? -7.196 -9.628 21.892 1.00 40.97 253 PHE A N 1
ATOM 2002 C CA . PHE A 1 253 ? -6.029 -8.972 21.316 1.00 40.97 253 PHE A CA 1
ATOM 2003 C C . PHE A 1 253 ? -5.234 -8.326 22.446 1.00 40.97 253 PHE A C 1
ATOM 2005 O O . PHE A 1 253 ? -5.620 -7.311 23.026 1.00 40.97 253 PHE A O 1
ATOM 2012 N N . GLU A 1 254 ? -4.084 -8.912 22.760 1.00 32.69 254 GLU A N 1
ATOM 2013 C CA . GLU A 1 254 ? -3.102 -8.252 23.606 1.00 32.69 254 GLU A CA 1
ATOM 2014 C C . GLU A 1 254 ? -2.314 -7.244 22.767 1.00 32.69 254 GLU A C 1
ATOM 2016 O O . GLU A 1 254 ? -1.325 -7.593 22.117 1.00 32.69 254 GLU A O 1
ATOM 2021 N N . LYS A 1 255 ? -2.730 -5.973 22.788 1.00 40.84 255 LYS A N 1
ATOM 2022 C CA . LYS A 1 255 ? -1.827 -4.877 22.433 1.00 40.84 255 LYS A CA 1
ATOM 2023 C C . LYS A 1 255 ? -1.207 -4.336 23.717 1.00 40.84 255 LYS A C 1
ATOM 2025 O O . LYS A 1 255 ? -1.898 -3.936 24.646 1.00 40.84 255 LYS A O 1
ATOM 2030 N N . PHE A 1 256 ? 0.118 -4.308 23.748 1.00 32.06 256 PHE A N 1
ATOM 2031 C CA . PHE A 1 256 ? 0.823 -3.312 24.532 1.00 32.06 256 PHE A CA 1
ATOM 2032 C C . PHE A 1 256 ? 0.601 -1.984 23.805 1.00 32.06 256 PHE A C 1
ATOM 2034 O O . PHE A 1 256 ? 1.040 -1.850 22.660 1.00 32.06 256 PHE A O 1
ATOM 2041 N N . PHE A 1 257 ? -0.037 -0.998 24.437 1.00 35.38 257 PHE A N 1
ATOM 2042 C CA . PHE A 1 257 ? 0.184 0.404 24.069 1.00 35.38 257 PHE A CA 1
ATOM 2043 C C . PHE A 1 257 ? 1.638 0.746 24.411 1.00 35.38 257 PHE A C 1
ATOM 2045 O O . PHE A 1 257 ? 1.930 1.446 25.371 1.00 35.38 257 PHE A O 1
ATOM 2052 N N . ASN A 1 258 ? 2.579 0.171 23.662 1.00 32.00 258 ASN A N 1
ATOM 2053 C CA . ASN A 1 258 ? 3.955 0.598 23.689 1.00 32.00 258 ASN A CA 1
ATOM 2054 C C . ASN A 1 258 ? 4.119 1.565 22.508 1.00 32.00 258 ASN A C 1
ATOM 2056 O O . ASN A 1 258 ? 4.129 1.105 21.362 1.00 32.00 258 ASN A O 1
ATOM 2060 N N . PRO A 1 259 ? 4.223 2.887 22.747 1.00 35.00 259 PRO A N 1
ATOM 2061 C CA . PRO A 1 259 ? 4.335 3.916 21.703 1.00 35.00 259 PRO A CA 1
ATOM 2062 C C . PRO A 1 259 ? 5.556 3.752 20.776 1.00 35.00 259 PRO A C 1
ATOM 2064 O O . PRO A 1 259 ? 5.731 4.521 19.831 1.00 35.00 259 PRO A O 1
ATOM 2067 N N . VAL A 1 260 ? 6.394 2.746 21.029 1.00 33.69 260 VAL A N 1
ATOM 2068 C CA . VAL A 1 260 ? 7.587 2.396 20.257 1.00 33.69 260 VAL A CA 1
ATOM 2069 C C . VAL A 1 260 ? 7.256 1.638 18.960 1.00 33.69 260 VAL A C 1
ATOM 2071 O O . VAL A 1 260 ? 8.062 1.687 18.036 1.00 33.69 260 VAL A O 1
ATOM 2074 N N . ASN A 1 261 ? 6.088 0.983 18.832 1.00 48.31 261 ASN A N 1
ATOM 2075 C CA . ASN A 1 261 ? 5.723 0.247 17.609 1.00 48.31 261 ASN A CA 1
ATOM 2076 C C . ASN A 1 261 ? 4.375 0.710 17.024 1.00 48.31 261 ASN A C 1
ATOM 2078 O O . ASN A 1 261 ? 3.303 0.262 17.435 1.00 48.31 261 ASN A O 1
ATOM 2082 N N . LYS A 1 262 ? 4.443 1.663 16.088 1.00 65.88 262 LYS A N 1
ATOM 2083 C CA . LYS A 1 262 ? 3.318 2.483 15.609 1.00 65.88 262 LYS A CA 1
ATOM 2084 C C . LYS A 1 262 ? 2.492 1.850 14.478 1.00 65.88 262 LYS A C 1
ATOM 2086 O O . LYS A 1 262 ? 1.800 2.582 13.783 1.00 65.88 262 LYS A O 1
ATOM 2091 N N . HIS A 1 263 ? 2.517 0.531 14.271 1.00 69.00 263 HIS A N 1
ATOM 2092 C CA . HIS A 1 263 ? 1.664 -0.070 13.236 1.00 69.00 263 HIS A CA 1
ATOM 2093 C C . HIS A 1 263 ? 0.210 -0.258 13.713 1.00 69.00 263 HIS A C 1
ATOM 2095 O O . HIS A 1 263 ? -0.042 -0.609 14.884 1.00 69.00 263 HIS A O 1
ATOM 2101 N N . PRO A 1 264 ? -0.770 -0.054 12.812 1.00 74.94 264 PRO A N 1
ATOM 2102 C CA . PRO A 1 264 ? -2.140 -0.478 13.046 1.00 74.94 264 PRO A CA 1
ATOM 2103 C C . PRO A 1 264 ? -2.231 -2.005 13.083 1.00 74.94 264 PRO A C 1
ATOM 2105 O O . PRO A 1 264 ? -1.320 -2.729 12.690 1.00 74.94 264 PRO A O 1
ATOM 2108 N N . MET A 1 265 ? -3.361 -2.501 13.567 1.00 75.81 265 MET A N 1
ATOM 2109 C CA . MET A 1 265 ? -3.687 -3.918 13.501 1.00 75.81 265 MET A CA 1
ATOM 2110 C C . MET A 1 265 ? -3.894 -4.322 12.039 1.00 75.81 265 MET A C 1
ATOM 2112 O O . MET A 1 265 ? -4.675 -3.667 11.348 1.00 75.81 265 MET A O 1
ATOM 2116 N N . ASP A 1 266 ? -3.244 -5.403 11.591 1.00 80.31 266 ASP A N 1
ATOM 2117 C CA . ASP A 1 266 ? -3.261 -5.847 10.186 1.00 80.31 266 ASP A CA 1
ATOM 2118 C C . ASP A 1 266 ? -4.681 -5.945 9.622 1.00 80.31 266 ASP A C 1
ATOM 2120 O O . ASP A 1 266 ? -4.970 -5.467 8.528 1.00 80.31 266 ASP A O 1
ATOM 2124 N N . LEU A 1 267 ? -5.590 -6.502 10.419 1.00 84.12 267 LEU A N 1
ATOM 2125 C CA . LEU A 1 267 ? -6.992 -6.666 10.066 1.00 84.12 267 LEU A CA 1
ATOM 2126 C C . LEU A 1 267 ? -7.696 -5.319 9.777 1.00 84.12 267 LEU A C 1
ATOM 2128 O O . LEU A 1 267 ? -8.434 -5.209 8.801 1.00 84.12 267 LEU A O 1
ATOM 2132 N N . LEU A 1 268 ? -7.423 -4.267 10.564 1.00 89.88 268 LEU A N 1
ATOM 2133 C CA . LEU A 1 268 ? -8.000 -2.935 10.323 1.00 89.88 268 LEU A CA 1
ATOM 2134 C C . LEU A 1 268 ? -7.440 -2.288 9.056 1.00 89.88 268 LEU A C 1
ATOM 2136 O O . LEU A 1 268 ? -8.160 -1.548 8.389 1.00 89.88 268 LEU A O 1
ATOM 2140 N N . ARG A 1 269 ? -6.185 -2.585 8.692 1.00 93.81 269 ARG A N 1
ATOM 2141 C CA . ARG A 1 269 ? -5.564 -2.067 7.460 1.00 93.81 269 ARG A CA 1
ATOM 2142 C C . ARG A 1 269 ? -6.358 -2.477 6.229 1.00 93.81 269 ARG A C 1
ATOM 2144 O O . ARG A 1 269 ? -6.541 -1.664 5.328 1.00 93.81 269 ARG A O 1
ATOM 2151 N N . VAL A 1 270 ? -6.892 -3.701 6.207 1.00 95.06 270 VAL A N 1
ATOM 2152 C CA . VAL A 1 270 ? -7.730 -4.166 5.093 1.00 95.06 270 VAL A CA 1
ATOM 2153 C C . VAL A 1 270 ? -8.994 -3.315 4.962 1.00 95.06 270 VAL A C 1
ATOM 2155 O O . VAL A 1 270 ? -9.349 -2.921 3.853 1.00 95.06 270 VAL A O 1
ATOM 2158 N N . TRP A 1 271 ? -9.648 -2.951 6.067 1.00 96.69 271 TRP A N 1
ATOM 2159 C CA . TRP A 1 271 ? -10.840 -2.096 6.009 1.00 96.69 271 TRP A CA 1
ATOM 2160 C C . TRP A 1 271 ? -10.536 -0.621 5.766 1.00 96.69 271 TRP A C 1
ATOM 2162 O O . TRP A 1 271 ? -11.345 0.053 5.128 1.00 96.69 271 TRP A O 1
ATOM 2172 N N . VAL A 1 272 ? -9.361 -0.135 6.178 1.00 97.94 272 VAL A N 1
ATOM 2173 C CA . VAL A 1 272 ? -8.838 1.157 5.709 1.00 97.94 272 VAL A CA 1
ATOM 2174 C C . VAL A 1 272 ? -8.723 1.124 4.184 1.00 97.94 272 VAL A C 1
ATOM 2176 O O . VAL A 1 272 ? -9.286 1.981 3.512 1.00 97.94 272 VAL A O 1
ATOM 2179 N N . ILE A 1 273 ? -8.093 0.091 3.619 1.00 98.25 273 ILE A N 1
ATOM 2180 C CA . ILE A 1 273 ? -7.945 -0.084 2.168 1.00 98.25 273 ILE A CA 1
ATOM 2181 C C . ILE A 1 273 ? -9.303 -0.157 1.456 1.00 98.25 273 ILE A C 1
ATOM 2183 O O . ILE A 1 273 ? -9.489 0.513 0.440 1.00 98.25 273 ILE A O 1
ATOM 2187 N N . VAL A 1 274 ? -10.274 -0.904 1.996 1.00 98.50 274 VAL A N 1
ATOM 2188 C CA . VAL A 1 274 ? -11.655 -0.925 1.479 1.00 98.50 274 VAL A CA 1
ATOM 2189 C C . VAL A 1 274 ? -12.243 0.488 1.442 1.00 98.50 274 VAL A C 1
ATOM 2191 O O . VAL A 1 274 ? -12.803 0.882 0.421 1.00 98.50 274 VAL A O 1
ATOM 2194 N N . GLY A 1 275 ? -12.068 1.271 2.510 1.00 98.44 275 GLY A N 1
ATOM 2195 C CA . GLY A 1 275 ? -12.516 2.663 2.560 1.00 98.44 275 GLY A CA 1
ATOM 2196 C C . GLY A 1 275 ? -11.886 3.542 1.475 1.00 98.44 275 GLY A C 1
ATOM 2197 O O . GLY A 1 275 ? -12.568 4.395 0.919 1.00 98.44 275 GLY A O 1
ATOM 2198 N N . VAL A 1 276 ? -10.623 3.305 1.106 1.00 98.50 276 VAL A N 1
ATOM 2199 C CA . VAL A 1 276 ? -9.975 4.020 -0.011 1.00 98.50 276 VAL A CA 1
ATOM 2200 C C . VAL A 1 276 ? -10.544 3.596 -1.362 1.00 98.50 276 VAL A C 1
ATOM 2202 O O . VAL A 1 276 ? -10.783 4.448 -2.213 1.00 98.50 276 VAL A O 1
ATOM 2205 N N . ILE A 1 277 ? -10.794 2.299 -1.571 1.00 98.50 277 ILE A N 1
ATOM 2206 C CA . ILE A 1 277 ? -11.375 1.779 -2.822 1.00 98.50 277 ILE A CA 1
ATOM 2207 C C . ILE A 1 277 ? -12.768 2.375 -3.067 1.00 98.50 277 ILE A C 1
ATOM 2209 O O . ILE A 1 277 ? -13.095 2.727 -4.204 1.00 98.50 277 ILE A O 1
ATOM 2213 N N . GLU A 1 278 ? -13.569 2.544 -2.010 1.00 98.12 278 GLU A N 1
ATOM 2214 C CA . GLU A 1 278 ? -14.866 3.230 -2.081 1.00 98.12 278 GLU A CA 1
ATOM 2215 C C . GLU A 1 278 ? -14.724 4.657 -2.653 1.00 98.12 278 GLU A C 1
ATOM 2217 O O . GLU A 1 278 ? -15.565 5.083 -3.451 1.00 98.12 278 GLU A O 1
ATOM 2222 N N . GLU A 1 279 ? -13.617 5.343 -2.354 1.00 97.62 279 GLU A N 1
ATOM 2223 C CA . GLU A 1 279 ? -13.322 6.710 -2.795 1.00 97.62 279 GLU A CA 1
ATOM 2224 C C . GLU A 1 279 ? -12.676 6.821 -4.185 1.00 97.62 279 GLU A C 1
ATOM 2226 O O . GLU A 1 279 ? -12.604 7.928 -4.721 1.00 97.62 279 GLU A O 1
ATOM 2231 N N . LEU A 1 280 ? -12.209 5.735 -4.808 1.00 97.31 280 LEU A N 1
ATOM 2232 C CA . LEU A 1 280 ? -11.570 5.809 -6.133 1.00 97.31 280 LEU A CA 1
ATOM 2233 C C . LEU A 1 280 ? -12.552 6.235 -7.233 1.00 97.31 280 LEU A C 1
ATOM 2235 O O . LEU A 1 280 ? -13.749 5.990 -7.136 1.00 97.31 280 LEU A O 1
ATOM 2239 N N . ASP A 1 281 ? -12.068 6.835 -8.319 1.00 95.62 281 ASP A N 1
ATOM 2240 C CA . ASP A 1 281 ? -12.909 7.140 -9.489 1.00 95.62 281 ASP A CA 1
ATOM 2241 C C . ASP A 1 281 ? -12.847 6.000 -10.519 1.00 95.62 281 ASP A C 1
ATOM 2243 O O . ASP A 1 281 ? -12.280 6.117 -11.610 1.00 95.62 281 ASP A O 1
ATOM 2247 N N . ILE A 1 282 ? -13.366 4.842 -10.102 1.00 97.06 282 ILE A N 1
ATOM 2248 C CA . ILE A 1 282 ? -13.457 3.625 -10.916 1.00 97.06 282 ILE A CA 1
ATOM 2249 C C . ILE A 1 282 ? -14.890 3.088 -10.946 1.00 97.06 282 ILE A C 1
ATOM 2251 O O . ILE A 1 282 ? -15.706 3.413 -10.081 1.00 97.06 282 ILE A O 1
ATOM 2255 N N . ASP A 1 283 ? -15.190 2.262 -11.947 1.00 97.62 283 ASP A N 1
ATOM 2256 C CA . ASP A 1 283 ? -16.494 1.629 -12.136 1.00 97.62 283 ASP A CA 1
ATOM 2257 C C . ASP A 1 283 ? -17.015 0.945 -10.856 1.00 97.62 283 ASP A C 1
ATOM 2259 O O . ASP A 1 283 ? -16.288 0.240 -10.153 1.00 97.62 283 ASP A O 1
ATOM 2263 N N . ALA A 1 284 ? -18.299 1.149 -10.550 1.00 97.75 284 ALA A N 1
ATOM 2264 C CA . ALA A 1 284 ? -18.904 0.689 -9.301 1.00 97.75 284 ALA A CA 1
ATOM 2265 C C . ALA A 1 284 ? -18.903 -0.841 -9.163 1.00 97.75 284 ALA A C 1
ATOM 2267 O O . ALA A 1 284 ? -18.731 -1.356 -8.056 1.00 97.75 284 ALA A O 1
ATOM 2268 N N . LYS A 1 285 ? -19.061 -1.574 -10.273 1.00 97.19 285 LYS A N 1
ATOM 2269 C CA . LYS A 1 285 ? -18.971 -3.035 -10.260 1.00 97.19 285 LYS A CA 1
ATOM 2270 C C . LYS A 1 285 ? -17.534 -3.466 -9.984 1.00 97.19 285 LYS A C 1
ATOM 2272 O O . LYS A 1 285 ? -17.322 -4.328 -9.141 1.00 97.19 285 LYS A O 1
ATOM 2277 N N . VAL A 1 286 ? -16.560 -2.814 -10.618 1.00 96.31 286 VAL A N 1
ATOM 2278 C CA . VAL A 1 286 ? -15.134 -3.067 -10.361 1.00 96.31 286 VAL A CA 1
ATOM 2279 C C . VAL A 1 286 ? -14.778 -2.814 -8.889 1.00 96.31 286 VAL A C 1
ATOM 2281 O O . VAL A 1 286 ? -14.146 -3.669 -8.271 1.00 96.31 286 VAL A O 1
ATOM 2284 N N . LYS A 1 287 ? -15.236 -1.705 -8.283 1.00 97.50 287 LYS A N 1
ATOM 2285 C CA . LYS A 1 287 ? -15.064 -1.462 -6.834 1.00 97.50 287 LYS A CA 1
ATOM 2286 C C . LYS A 1 287 ? -15.622 -2.608 -6.003 1.00 97.50 287 LYS A C 1
ATOM 2288 O O . LYS A 1 287 ? -14.934 -3.114 -5.121 1.00 97.50 287 LYS A O 1
ATOM 2293 N N . LYS A 1 288 ? -16.867 -3.000 -6.286 1.00 97.69 288 LYS A N 1
ATOM 2294 C CA . LYS A 1 288 ? -17.556 -4.062 -5.554 1.00 97.69 288 LYS A CA 1
ATOM 2295 C C . LYS A 1 288 ? -16.778 -5.376 -5.623 1.00 97.69 288 LYS A C 1
ATOM 2297 O O . LYS A 1 288 ? -16.563 -5.984 -4.583 1.00 97.69 288 LYS A O 1
ATOM 2302 N N . ASP A 1 289 ? -16.293 -5.762 -6.801 1.00 96.25 289 ASP A N 1
ATOM 2303 C CA . ASP A 1 289 ? -15.526 -6.999 -6.986 1.00 96.25 289 ASP A CA 1
ATOM 2304 C C . ASP A 1 289 ? -14.241 -7.009 -6.128 1.00 96.25 289 ASP A C 1
ATOM 2306 O O . ASP A 1 289 ? -13.913 -8.019 -5.497 1.00 96.25 289 ASP A O 1
ATOM 2310 N N . TYR A 1 290 ? -13.530 -5.877 -6.037 1.00 97.81 290 TYR A N 1
ATOM 2311 C CA . TYR A 1 290 ? -12.356 -5.754 -5.163 1.00 97.81 290 TYR A CA 1
ATOM 2312 C C . TYR A 1 290 ? -12.714 -5.818 -3.677 1.00 97.81 290 TYR A C 1
ATOM 2314 O O . TYR A 1 290 ? -12.044 -6.517 -2.916 1.00 97.81 290 TYR A O 1
ATOM 2322 N N . ILE A 1 291 ? -13.766 -5.110 -3.260 1.00 97.94 291 ILE A N 1
ATOM 2323 C CA . ILE A 1 291 ? -14.222 -5.088 -1.865 1.00 97.94 291 ILE A CA 1
ATOM 2324 C C . ILE A 1 291 ? -14.671 -6.485 -1.427 1.00 97.94 291 ILE A C 1
ATOM 2326 O O . ILE A 1 291 ? -14.266 -6.950 -0.363 1.00 97.94 291 ILE A O 1
ATOM 2330 N N . ASP A 1 292 ? -15.442 -7.181 -2.262 1.00 96.19 292 ASP A N 1
ATOM 2331 C CA . ASP A 1 292 ? -15.880 -8.552 -2.000 1.00 96.19 292 ASP A CA 1
ATOM 2332 C C . ASP A 1 292 ? -14.680 -9.496 -1.869 1.00 96.19 292 ASP A C 1
ATOM 2334 O O . ASP A 1 292 ? -14.633 -10.308 -0.947 1.00 96.19 292 ASP A O 1
ATOM 2338 N N . THR A 1 293 ? -13.672 -9.351 -2.736 1.00 94.38 293 THR A N 1
ATOM 2339 C CA . THR A 1 293 ? -12.438 -10.150 -2.663 1.00 94.38 293 THR A CA 1
ATOM 2340 C C . THR A 1 293 ? -11.683 -9.907 -1.352 1.00 94.38 293 THR A C 1
ATOM 2342 O O . THR A 1 293 ? -11.236 -10.855 -0.709 1.00 94.38 293 THR A O 1
ATOM 2345 N N . LEU A 1 294 ? -11.547 -8.651 -0.919 1.00 95.25 294 LEU A N 1
ATOM 2346 C CA . LEU A 1 294 ? -10.878 -8.314 0.342 1.00 95.25 294 LEU A CA 1
ATOM 2347 C C . LEU A 1 294 ? -11.640 -8.845 1.558 1.00 95.25 294 LEU A C 1
ATOM 2349 O O . LEU A 1 294 ? -11.020 -9.398 2.466 1.00 95.25 294 LEU A O 1
ATOM 2353 N N . ASN A 1 295 ? -12.969 -8.732 1.554 1.00 93.12 295 ASN A N 1
ATOM 2354 C CA . ASN A 1 295 ? -13.806 -9.297 2.609 1.00 93.12 295 ASN A CA 1
ATOM 2355 C C . ASN A 1 295 ? -13.649 -10.819 2.675 1.00 93.12 295 ASN A C 1
ATOM 2357 O O . ASN A 1 295 ? -13.417 -11.348 3.754 1.00 93.12 295 ASN A O 1
ATOM 2361 N N . GLN A 1 296 ? -13.639 -11.514 1.533 1.00 89.44 296 GLN A N 1
ATOM 2362 C CA . GLN A 1 296 ? -13.393 -12.960 1.492 1.00 89.44 296 GLN A CA 1
ATOM 2363 C C . GLN A 1 296 ? -12.025 -13.343 2.072 1.00 89.44 296 GLN A C 1
ATOM 2365 O O . GLN A 1 296 ? -11.930 -14.322 2.807 1.00 89.44 296 GLN A O 1
ATOM 2370 N N . ILE A 1 297 ? -10.963 -12.582 1.773 1.00 87.75 297 ILE A N 1
ATOM 2371 C CA . ILE A 1 297 ? -9.624 -12.824 2.340 1.00 87.75 297 ILE A CA 1
ATOM 2372 C C . ILE A 1 297 ? -9.658 -12.720 3.869 1.00 87.75 297 ILE A C 1
ATOM 2374 O O . ILE A 1 297 ? -9.044 -13.536 4.556 1.00 87.75 297 ILE A O 1
ATOM 2378 N N . VAL A 1 298 ? -10.370 -11.724 4.393 1.00 87.50 298 VAL A N 1
ATOM 2379 C CA . VAL A 1 298 ? -10.497 -11.470 5.830 1.00 87.50 298 VAL A CA 1
ATOM 2380 C C . VAL A 1 298 ? -11.396 -12.493 6.528 1.00 87.50 298 VAL A C 1
ATOM 2382 O O . VAL A 1 298 ? -11.057 -12.968 7.613 1.00 87.50 298 VAL A O 1
ATOM 2385 N N . ASP A 1 299 ? -12.496 -12.898 5.897 1.00 85.56 299 ASP A N 1
ATOM 2386 C CA . ASP A 1 299 ? -13.476 -13.832 6.459 1.00 85.56 299 ASP A CA 1
ATOM 2387 C C . ASP A 1 299 ? -12.874 -15.205 6.789 1.00 85.56 299 ASP A C 1
ATOM 2389 O O . ASP A 1 299 ? -13.288 -15.844 7.763 1.00 85.56 299 ASP A O 1
ATOM 2393 N N . VAL A 1 300 ? -11.853 -15.635 6.034 1.00 82.19 300 VAL A N 1
ATOM 2394 C CA . VAL A 1 300 ? -11.104 -16.876 6.306 1.00 82.19 300 VAL A CA 1
ATOM 2395 C C . VAL A 1 300 ? -10.504 -16.879 7.718 1.00 82.19 300 VAL A C 1
ATOM 2397 O O . VAL A 1 300 ? -10.513 -17.915 8.390 1.00 82.19 300 VAL A O 1
ATOM 2400 N N . ASP A 1 301 ? -10.028 -15.724 8.185 1.00 76.12 301 ASP A N 1
ATOM 2401 C CA . ASP A 1 301 ? -9.363 -15.591 9.483 1.00 76.12 301 ASP A CA 1
ATOM 2402 C C . ASP A 1 301 ? -10.346 -15.179 10.593 1.00 76.12 301 ASP A C 1
ATOM 2404 O O . ASP A 1 301 ? -10.157 -15.552 11.752 1.00 76.12 301 ASP A O 1
ATOM 2408 N N . LEU A 1 302 ? -11.435 -14.477 10.255 1.00 76.12 302 LEU A N 1
ATOM 2409 C CA . LEU A 1 302 ? -12.419 -14.012 11.235 1.00 76.12 302 LEU A CA 1
ATOM 2410 C C . LEU A 1 302 ? -13.253 -15.128 11.869 1.00 76.12 302 LEU A C 1
ATOM 2412 O O . LEU A 1 302 ? -13.665 -14.963 13.010 1.00 76.12 302 LEU A O 1
ATOM 2416 N N . LYS A 1 303 ? -13.557 -16.235 11.176 1.00 77.75 303 LYS A N 1
ATOM 2417 C CA . LYS A 1 303 ? -14.260 -17.420 11.738 1.00 77.75 303 LYS A CA 1
ATOM 2418 C C . LYS A 1 303 ? -15.472 -17.108 12.651 1.00 77.75 303 LYS A C 1
ATOM 2420 O O . LYS A 1 303 ? -15.709 -17.793 13.645 1.00 77.75 303 LYS A O 1
ATOM 2425 N N . GLY A 1 304 ? -16.259 -16.078 12.326 1.00 74.38 304 GLY A N 1
ATOM 2426 C CA . GLY A 1 304 ? -17.445 -15.679 13.101 1.00 74.38 304 GLY A CA 1
ATOM 2427 C C . GLY A 1 304 ? -17.191 -14.729 14.281 1.00 74.38 304 GLY A C 1
ATOM 2428 O O . GLY A 1 304 ? -18.080 -14.551 15.118 1.00 74.38 304 GLY A O 1
ATOM 2429 N N . VAL A 1 305 ? -16.011 -14.109 14.359 1.00 77.50 305 VAL A N 1
ATOM 2430 C CA . VAL A 1 305 ? -15.703 -13.021 15.298 1.00 77.50 305 VAL A CA 1
ATOM 2431 C C . VAL A 1 305 ? -16.684 -11.866 15.123 1.00 77.50 305 VAL A C 1
ATOM 2433 O O . VAL A 1 305 ? -16.942 -11.412 14.013 1.00 77.50 305 VAL A O 1
ATOM 2436 N N . LYS A 1 306 ? -17.226 -11.380 16.244 1.00 83.44 306 LYS A N 1
ATOM 2437 C CA . LYS A 1 306 ? -18.185 -10.261 16.274 1.00 83.44 306 LYS A CA 1
ATOM 2438 C C . LYS A 1 306 ? -17.678 -9.031 17.010 1.00 83.44 306 LYS A C 1
ATOM 2440 O O . LYS A 1 306 ? -18.307 -7.983 16.925 1.00 83.44 306 LYS A O 1
ATOM 2445 N N . LYS A 1 307 ? -16.587 -9.161 17.764 1.00 80.75 307 LYS A N 1
ATOM 2446 C CA . LYS A 1 307 ? -16.015 -8.082 18.565 1.00 80.75 307 LYS A CA 1
ATOM 2447 C C . LYS A 1 307 ? -14.497 -8.160 18.581 1.00 80.75 307 LYS A C 1
ATOM 2449 O O . LYS A 1 307 ? -13.938 -9.258 18.586 1.00 80.75 307 LYS A O 1
ATOM 2454 N N . LEU A 1 308 ? -13.868 -6.997 18.660 1.00 78.31 308 LEU A N 1
ATOM 2455 C CA . LEU A 1 308 ? -12.442 -6.827 18.897 1.00 78.31 308 LEU A CA 1
ATOM 2456 C C . LEU A 1 308 ? -12.226 -6.325 20.324 1.00 78.31 308 LEU A C 1
ATOM 2458 O O . LEU A 1 308 ? -12.980 -5.483 20.810 1.00 78.31 308 LEU A O 1
ATOM 2462 N N . ARG A 1 309 ? -11.203 -6.854 20.996 1.00 72.00 309 ARG A N 1
ATOM 2463 C CA . ARG A 1 309 ? -10.803 -6.438 22.344 1.00 72.00 309 ARG A CA 1
ATOM 2464 C C . ARG A 1 309 ? -9.602 -5.508 22.260 1.00 72.00 309 ARG A C 1
ATOM 2466 O O . ARG A 1 309 ? -8.600 -5.874 21.666 1.00 72.00 309 ARG A O 1
ATOM 2473 N N . PHE A 1 310 ? -9.684 -4.333 22.865 1.00 71.19 310 PHE A N 1
ATOM 2474 C CA . PHE A 1 310 ? -8.594 -3.369 22.968 1.00 71.19 310 PHE A CA 1
ATOM 2475 C C . PHE A 1 310 ? -8.131 -3.316 24.416 1.00 71.19 310 PHE A C 1
ATOM 2477 O O . PHE A 1 310 ? -8.939 -3.110 25.315 1.00 71.19 310 PHE A O 1
ATOM 2484 N N . LYS A 1 311 ? -6.835 -3.527 24.637 1.00 66.69 311 LYS A N 1
ATOM 2485 C CA . LYS A 1 311 ? -6.211 -3.527 25.959 1.00 66.69 311 LYS A CA 1
ATOM 2486 C C . LYS A 1 311 ? -5.446 -2.221 26.139 1.00 66.69 311 LYS A C 1
ATOM 2488 O O . LYS A 1 311 ? -4.453 -2.027 25.446 1.00 66.69 311 LYS A O 1
ATOM 2493 N N . GLU A 1 312 ? -5.892 -1.345 27.029 1.00 67.75 312 GLU A N 1
ATOM 2494 C CA . GLU A 1 312 ? -5.195 -0.113 27.407 1.00 67.75 312 GLU A CA 1
ATOM 2495 C C . GLU A 1 312 ? -4.434 -0.327 28.718 1.00 67.75 312 GLU A C 1
ATOM 2497 O O . GLU A 1 312 ? -4.983 -0.854 29.682 1.00 67.75 312 GLU A O 1
ATOM 2502 N N . ILE A 1 313 ? -3.153 0.054 28.754 1.00 69.00 313 ILE A N 1
ATOM 2503 C CA . ILE A 1 313 ? -2.327 -0.030 29.965 1.00 69.00 313 ILE A CA 1
ATOM 2504 C C . ILE A 1 313 ? -2.148 1.385 30.507 1.00 69.00 313 ILE A C 1
ATOM 2506 O O . ILE A 1 313 ? -1.494 2.223 29.884 1.00 69.00 313 ILE A O 1
ATOM 2510 N N . LYS A 1 314 ? -2.720 1.644 31.679 1.00 73.81 314 LYS A N 1
ATOM 2511 C CA . LYS A 1 314 ? -2.617 2.922 32.383 1.00 73.81 314 LYS A CA 1
ATOM 2512 C C . LYS A 1 314 ? -1.242 3.088 33.031 1.00 73.81 314 LYS A C 1
ATOM 2514 O O . LYS A 1 314 ? -0.499 2.133 33.250 1.00 73.81 314 LYS A O 1
ATOM 2519 N N . LYS A 1 315 ? -0.910 4.328 33.413 1.00 75.06 315 LYS A N 1
ATOM 2520 C CA . LYS A 1 315 ? 0.378 4.686 34.048 1.00 75.06 315 LYS A CA 1
ATOM 2521 C C . LYS A 1 315 ? 0.675 3.925 35.349 1.00 75.06 315 LYS A C 1
ATOM 2523 O O . LYS A 1 315 ? 1.834 3.795 35.721 1.00 75.06 315 LYS A O 1
ATOM 2528 N N . ASN A 1 316 ? -0.353 3.448 36.041 1.00 82.00 316 ASN A N 1
ATOM 2529 C CA . ASN A 1 316 ? -0.268 2.646 37.265 1.00 82.00 316 ASN A CA 1
ATOM 2530 C C . ASN A 1 316 ? -0.204 1.127 36.994 1.00 82.00 316 ASN A C 1
ATOM 2532 O O . ASN A 1 316 ? -0.372 0.347 37.926 1.00 82.00 316 ASN A O 1
ATOM 2536 N N . ASN A 1 317 ? 0.030 0.707 35.745 1.00 77.44 317 ASN A N 1
ATOM 2537 C CA . ASN A 1 317 ? -0.031 -0.683 35.277 1.00 77.44 317 ASN A CA 1
ATOM 2538 C C . ASN A 1 317 ? -1.420 -1.341 35.383 1.00 77.44 317 ASN A C 1
ATOM 2540 O O . ASN A 1 317 ? -1.527 -2.554 35.199 1.00 77.44 317 ASN A O 1
ATOM 2544 N N . GLU A 1 318 ? -2.486 -0.576 35.639 1.00 72.62 318 GLU A N 1
ATOM 2545 C CA . GLU A 1 318 ? -3.845 -1.088 35.468 1.00 72.62 318 GLU A CA 1
ATOM 2546 C C . GLU A 1 318 ? -4.132 -1.331 33.989 1.00 72.62 318 GLU A C 1
ATOM 2548 O O . GLU A 1 318 ? -3.654 -0.610 33.109 1.00 72.62 318 GLU A O 1
ATOM 2553 N N . VAL A 1 319 ? -4.919 -2.369 33.731 1.00 72.00 319 VAL A N 1
ATOM 2554 C CA . VAL A 1 319 ? -5.298 -2.784 32.389 1.00 72.00 319 VAL A CA 1
ATOM 2555 C C . VAL A 1 319 ? -6.794 -2.582 32.226 1.00 72.00 319 VAL A C 1
ATOM 2557 O O . VAL A 1 319 ? -7.577 -3.288 32.861 1.00 72.00 319 VAL A O 1
ATOM 2560 N N . ASP A 1 320 ? -7.176 -1.687 31.324 1.00 69.94 320 ASP A N 1
ATOM 2561 C CA . ASP A 1 320 ? -8.555 -1.567 30.866 1.00 69.94 320 ASP A CA 1
ATOM 2562 C C . ASP A 1 320 ? -8.738 -2.394 29.589 1.00 69.94 320 ASP A C 1
ATOM 2564 O O . ASP A 1 320 ? -7.880 -2.413 28.703 1.00 69.94 320 ASP A O 1
ATOM 2568 N N . ILE A 1 321 ? -9.852 -3.121 29.502 1.00 75.19 321 ILE A N 1
ATOM 2569 C CA . ILE A 1 321 ? -10.212 -3.913 28.324 1.00 75.19 321 ILE A CA 1
ATOM 2570 C C . ILE A 1 321 ? -11.521 -3.372 27.765 1.00 75.19 321 ILE A C 1
ATOM 2572 O O . ILE A 1 321 ? -12.546 -3.368 28.445 1.00 75.19 321 ILE A O 1
ATOM 2576 N N . HIS A 1 322 ? -11.492 -2.979 26.498 1.00 73.25 322 HIS A N 1
ATOM 2577 C CA . HIS A 1 322 ? -12.640 -2.459 25.769 1.00 73.25 322 HIS A CA 1
ATOM 2578 C C . HIS A 1 322 ? -13.036 -3.443 24.675 1.00 73.25 322 HIS A C 1
ATOM 2580 O O . HIS A 1 322 ? -12.217 -3.795 23.829 1.00 73.25 322 HIS A O 1
ATOM 2586 N N . GLU A 1 323 ? -14.288 -3.897 24.669 1.00 80.31 323 GLU A N 1
ATOM 2587 C CA . GLU A 1 323 ? -14.818 -4.698 23.564 1.00 80.31 323 GLU A CA 1
ATOM 2588 C C . GLU A 1 323 ? -15.614 -3.810 22.610 1.00 80.31 323 GLU A C 1
ATOM 2590 O O . GLU A 1 323 ? -16.632 -3.241 23.002 1.00 80.31 323 GLU A O 1
ATOM 2595 N N . ILE A 1 324 ? -15.202 -3.747 21.347 1.00 82.12 324 ILE A N 1
ATOM 2596 C CA . ILE A 1 324 ? -15.889 -2.974 20.309 1.00 82.12 324 ILE A CA 1
ATOM 2597 C C . ILE A 1 324 ? -16.437 -3.942 19.258 1.00 82.12 324 ILE A C 1
ATOM 2599 O O . ILE A 1 324 ? -15.780 -4.924 18.905 1.00 82.12 324 ILE A O 1
ATOM 2603 N N . GLY A 1 325 ? -17.663 -3.698 18.786 1.00 86.62 325 GLY A N 1
ATOM 2604 C CA . GLY A 1 325 ? -18.279 -4.475 17.707 1.00 86.62 325 GLY A CA 1
ATOM 2605 C C . GLY A 1 325 ? -17.419 -4.456 16.444 1.00 86.62 325 GLY A C 1
ATOM 2606 O O . GLY A 1 325 ? -16.865 -3.422 16.076 1.00 86.62 325 GLY A O 1
ATOM 2607 N N . LEU A 1 326 ? -17.276 -5.604 15.784 1.00 86.12 326 LEU A N 1
ATOM 2608 C CA . LEU A 1 326 ? -16.457 -5.714 14.578 1.00 86.12 326 LEU A CA 1
ATOM 2609 C C . LEU A 1 326 ? -16.985 -4.813 13.455 1.00 86.12 326 LEU A C 1
ATOM 2611 O O . LEU A 1 326 ? -16.207 -4.154 12.778 1.00 86.12 326 LEU A O 1
ATOM 2615 N N . ASP A 1 327 ? -18.305 -4.762 13.303 1.00 92.25 327 ASP A N 1
ATOM 2616 C CA . ASP A 1 327 ? -19.026 -3.867 12.399 1.00 92.25 327 ASP A CA 1
ATOM 2617 C C . ASP A 1 327 ? -18.689 -2.392 12.655 1.00 92.25 327 ASP A C 1
ATOM 2619 O O . ASP A 1 327 ? -18.411 -1.647 11.715 1.00 92.25 327 ASP A O 1
ATOM 2623 N N . VAL A 1 328 ? -18.614 -1.997 13.927 1.00 91.88 328 VAL A N 1
ATOM 2624 C CA . VAL A 1 328 ? -18.201 -0.649 14.338 1.00 91.88 328 VAL A CA 1
ATOM 2625 C C . VAL A 1 328 ? -16.739 -0.388 13.963 1.00 91.88 328 VAL A C 1
ATOM 2627 O O . VAL A 1 328 ? -16.427 0.648 13.380 1.00 91.88 328 VAL A O 1
ATOM 2630 N N . CYS A 1 329 ? -15.830 -1.333 14.222 1.00 89.69 329 CYS A N 1
ATOM 2631 C CA . CYS A 1 329 ? -14.419 -1.192 13.848 1.00 89.69 329 CYS A CA 1
ATOM 2632 C C . CYS A 1 329 ? -14.208 -1.103 12.328 1.00 89.69 329 CYS A C 1
ATOM 2634 O O . CYS A 1 329 ? -13.354 -0.335 11.874 1.00 89.69 329 CYS A O 1
ATOM 2636 N N . ILE A 1 330 ? -14.979 -1.865 11.546 1.00 94.19 330 ILE A N 1
ATOM 2637 C CA . ILE A 1 330 ? -14.984 -1.799 10.079 1.00 94.19 330 ILE A CA 1
ATOM 2638 C C . ILE A 1 330 ? -15.377 -0.392 9.633 1.00 94.19 330 ILE A C 1
ATOM 2640 O O . ILE A 1 330 ? -14.645 0.236 8.867 1.00 94.19 330 ILE A O 1
ATOM 2644 N N . GLU A 1 331 ? -16.506 0.114 10.129 1.00 97.00 331 GLU A N 1
ATOM 2645 C CA . GLU A 1 331 ? -17.026 1.420 9.729 1.00 97.00 331 GLU A CA 1
ATOM 2646 C C . GLU A 1 331 ? -16.065 2.553 10.109 1.00 97.00 331 GLU A C 1
ATOM 2648 O O . GLU A 1 331 ? -15.736 3.394 9.273 1.00 97.00 331 GLU A O 1
ATOM 2653 N N . ILE A 1 332 ? -15.517 2.533 11.327 1.00 96.00 332 ILE A N 1
ATOM 2654 C CA . ILE A 1 332 ? -14.541 3.531 11.785 1.00 96.00 332 ILE A CA 1
ATOM 2655 C C . ILE A 1 332 ? -13.256 3.491 10.938 1.00 96.00 332 ILE A C 1
ATOM 2657 O O . ILE A 1 332 ? -12.727 4.544 10.576 1.00 96.00 332 ILE A O 1
ATOM 2661 N N . SER A 1 333 ? -12.781 2.304 10.545 1.00 96.88 333 SER A N 1
ATOM 2662 C CA . SER A 1 333 ? -11.615 2.165 9.654 1.00 96.88 333 SER A CA 1
ATOM 2663 C C . SER A 1 333 ? -11.859 2.806 8.285 1.00 96.88 333 SER A C 1
ATOM 2665 O O . SER A 1 333 ? -10.994 3.511 7.761 1.00 96.88 333 SER A O 1
ATOM 2667 N N . LYS A 1 334 ? -13.060 2.622 7.724 1.00 98.25 334 LYS A N 1
ATOM 2668 C CA . LYS A 1 334 ? -13.457 3.259 6.463 1.00 98.25 334 LYS A CA 1
ATOM 2669 C C . LYS A 1 334 ? -13.596 4.772 6.605 1.00 98.25 334 LYS A C 1
ATOM 2671 O O . LYS A 1 334 ? -13.165 5.499 5.715 1.00 98.25 334 LYS A O 1
ATOM 2676 N N . ILE A 1 335 ? -14.161 5.257 7.714 1.00 98.12 335 ILE A N 1
ATOM 2677 C CA . ILE A 1 335 ? -14.257 6.693 8.013 1.00 98.12 335 ILE A CA 1
ATOM 2678 C C . ILE A 1 335 ? -12.859 7.319 8.059 1.00 98.12 335 ILE A C 1
ATOM 2680 O O . ILE A 1 335 ? -12.625 8.328 7.394 1.00 98.12 335 ILE A O 1
ATOM 2684 N N . ALA A 1 336 ? -11.916 6.702 8.778 1.00 97.88 336 ALA A N 1
ATOM 2685 C CA . ALA A 1 336 ? -10.538 7.183 8.849 1.00 97.88 336 ALA A CA 1
ATOM 2686 C C . ALA A 1 336 ? -9.890 7.248 7.457 1.00 97.88 336 ALA A C 1
ATOM 2688 O O . ALA A 1 336 ? -9.313 8.274 7.096 1.00 97.88 336 ALA A O 1
ATOM 2689 N N . ALA A 1 337 ? -10.054 6.202 6.641 1.00 98.19 337 ALA A N 1
ATOM 2690 C CA . ALA A 1 337 ? -9.563 6.180 5.265 1.00 98.19 337 ALA A CA 1
ATOM 2691 C C . ALA A 1 337 ? -10.133 7.330 4.423 1.00 98.19 337 ALA A C 1
ATOM 2693 O O . ALA A 1 337 ? -9.373 8.065 3.795 1.00 98.19 337 ALA A O 1
ATOM 2694 N N . LYS A 1 338 ? -11.457 7.531 4.455 1.00 98.25 338 LYS A N 1
ATOM 2695 C CA . LYS A 1 338 ? -12.141 8.606 3.719 1.00 98.25 338 LYS A CA 1
ATOM 2696 C C . LYS A 1 338 ? -11.611 9.978 4.112 1.00 98.25 338 LYS A C 1
ATOM 2698 O O . LYS A 1 338 ? -11.264 10.765 3.235 1.00 98.25 338 LYS A O 1
ATOM 2703 N N . ILE A 1 339 ? -11.467 10.231 5.416 1.00 98.38 339 ILE A N 1
ATOM 2704 C CA . ILE A 1 339 ? -10.891 11.479 5.930 1.00 98.38 339 ILE A CA 1
ATOM 2705 C C . ILE A 1 339 ? -9.471 11.675 5.383 1.00 98.38 339 ILE A C 1
ATOM 2707 O O . ILE A 1 339 ? -9.179 12.748 4.861 1.00 98.38 339 ILE A O 1
ATOM 2711 N N . ILE A 1 340 ? -8.604 10.656 5.448 1.00 98.38 340 ILE A N 1
ATOM 2712 C CA . ILE A 1 340 ? -7.219 10.734 4.945 1.00 98.38 340 ILE A CA 1
ATOM 2713 C C . ILE A 1 340 ? -7.175 11.021 3.442 1.00 98.38 340 ILE A C 1
ATOM 2715 O O . ILE A 1 340 ? -6.404 11.870 2.997 1.00 98.38 340 ILE A O 1
ATOM 2719 N N . VAL A 1 341 ? -8.018 10.351 2.658 1.00 98.00 341 VAL A N 1
ATOM 2720 C CA . VAL A 1 341 ? -8.075 10.513 1.201 1.00 98.00 341 VAL A CA 1
ATOM 2721 C C . VAL A 1 341 ? -8.514 11.926 0.804 1.00 98.00 341 VAL A C 1
ATOM 2723 O O . VAL A 1 341 ? -7.959 12.497 -0.141 1.00 98.00 341 VAL A O 1
ATOM 2726 N N . SER A 1 342 ? -9.507 12.488 1.501 1.00 97.50 342 SER A N 1
ATOM 2727 C CA . SER A 1 342 ? -10.193 13.710 1.072 1.00 97.50 342 SER A CA 1
ATOM 2728 C C . SER A 1 342 ? -9.742 14.987 1.781 1.00 97.50 342 SER A C 1
ATOM 2730 O O . SER A 1 342 ? -10.051 16.075 1.289 1.00 97.50 342 SER A O 1
ATOM 2732 N N . MET A 1 343 ? -9.057 14.904 2.928 1.00 97.38 343 MET A N 1
ATOM 2733 C CA . MET A 1 343 ? -8.695 16.098 3.694 1.00 97.38 343 MET A CA 1
ATOM 2734 C C . MET A 1 343 ? -7.659 16.961 2.970 1.00 97.38 343 MET A C 1
ATOM 2736 O O . MET A 1 343 ? -6.619 16.484 2.524 1.00 97.38 343 MET A O 1
ATOM 2740 N N . GLU A 1 344 ? -7.927 18.263 2.882 1.00 97.94 344 GLU A N 1
ATOM 2741 C CA . GLU A 1 344 ? -6.961 19.231 2.366 1.00 97.94 344 GLU A CA 1
ATOM 2742 C C . GLU A 1 344 ? -5.845 19.475 3.382 1.00 97.94 344 GLU A C 1
ATOM 2744 O O . GLU A 1 344 ? -6.103 19.691 4.574 1.00 97.94 344 GLU A O 1
ATOM 2749 N N . LEU A 1 345 ? -4.599 19.508 2.911 1.00 98.25 345 LEU A N 1
ATOM 2750 C CA . LEU A 1 345 ? -3.409 19.637 3.750 1.00 98.25 345 LEU A CA 1
ATOM 2751 C C . LEU A 1 345 ? -2.632 20.893 3.365 1.00 98.25 345 LEU A C 1
ATOM 2753 O O . LEU A 1 345 ? -2.314 21.113 2.199 1.00 98.25 345 LEU A O 1
ATOM 2757 N N . LYS A 1 346 ? -2.321 21.743 4.346 1.00 98.00 346 LYS A N 1
ATOM 2758 C CA . LYS A 1 346 ? -1.555 22.979 4.140 1.00 98.00 346 LYS A CA 1
ATOM 2759 C C . LYS A 1 346 ? -0.156 22.654 3.627 1.00 98.00 346 LYS A C 1
ATOM 2761 O O . LYS A 1 346 ? 0.311 23.314 2.706 1.00 98.00 346 LYS A O 1
ATOM 2766 N N . THR A 1 347 ? 0.460 21.607 4.173 1.00 97.00 347 THR A N 1
ATOM 2767 C CA . THR A 1 347 ? 1.746 21.053 3.722 1.00 97.00 347 THR A CA 1
ATOM 2768 C C . THR A 1 347 ? 1.722 20.576 2.270 1.00 97.00 347 THR A C 1
ATOM 2770 O O . THR A 1 347 ? 2.772 20.542 1.640 1.00 97.00 347 THR A O 1
ATOM 2773 N N . LEU A 1 348 ? 0.542 20.289 1.706 1.00 96.75 348 LEU A N 1
ATOM 2774 C CA . LEU A 1 348 ? 0.340 19.961 0.292 1.00 96.75 348 LEU A CA 1
ATOM 2775 C C . LEU A 1 348 ? -0.260 21.123 -0.510 1.00 96.75 348 LEU A C 1
ATOM 2777 O O . LEU A 1 348 ? -0.985 20.885 -1.467 1.00 96.75 348 LEU A O 1
ATOM 2781 N N . ASN A 1 349 ? -0.036 22.385 -0.134 1.00 96.50 349 ASN A N 1
ATOM 2782 C CA . ASN A 1 349 ? -0.640 23.544 -0.812 1.00 96.50 349 ASN A CA 1
ATOM 2783 C C . ASN A 1 349 ? -2.180 23.472 -0.915 1.00 96.50 349 ASN A C 1
ATOM 2785 O O . ASN A 1 349 ? -2.763 23.917 -1.901 1.00 96.50 349 ASN A O 1
ATOM 2789 N N . LYS A 1 350 ? -2.838 22.929 0.119 1.00 97.19 350 LYS A N 1
ATOM 2790 C CA . LYS A 1 350 ? -4.290 22.676 0.202 1.00 97.19 350 LYS A CA 1
ATOM 2791 C C . LYS A 1 350 ? -4.821 21.599 -0.751 1.00 97.19 350 LYS A C 1
ATOM 2793 O O . LYS A 1 350 ? -6.029 21.434 -0.854 1.00 97.19 350 LYS A O 1
ATOM 2798 N N . TYR A 1 351 ? -3.954 20.825 -1.397 1.00 97.69 351 TYR A N 1
ATOM 2799 C CA . TYR A 1 351 ? -4.371 19.594 -2.063 1.00 97.69 351 TYR A CA 1
ATOM 2800 C C . TYR A 1 351 ? -4.659 18.484 -1.036 1.00 97.69 351 TYR A C 1
ATOM 2802 O O . TYR A 1 351 ? -4.184 18.523 0.103 1.00 97.69 351 TYR A O 1
ATOM 2810 N N . ASN A 1 352 ? -5.442 17.489 -1.451 1.00 97.12 352 ASN A N 1
ATOM 2811 C CA . ASN A 1 352 ? -5.630 16.219 -0.744 1.00 97.12 352 ASN A CA 1
ATOM 2812 C C . ASN A 1 352 ? -4.951 15.076 -1.514 1.00 97.12 352 ASN A C 1
ATOM 2814 O O . ASN A 1 352 ? -4.574 15.254 -2.677 1.00 97.12 352 ASN A O 1
ATOM 2818 N N . PHE A 1 353 ? -4.813 13.897 -0.906 1.00 97.12 353 PHE A N 1
ATOM 2819 C CA . PHE A 1 353 ? -4.127 12.773 -1.554 1.00 97.12 353 PHE A CA 1
ATOM 2820 C C . PHE A 1 353 ? -4.777 12.352 -2.874 1.00 97.12 353 PHE A C 1
ATOM 2822 O O . PHE A 1 353 ? -4.064 12.204 -3.866 1.00 97.12 353 PHE A O 1
ATOM 2829 N N . LYS A 1 354 ? -6.114 12.269 -2.932 1.00 94.69 354 LYS A N 1
ATOM 2830 C CA . LYS A 1 354 ? -6.854 11.910 -4.159 1.00 94.69 354 LYS A CA 1
ATOM 2831 C C . LYS A 1 354 ? -6.607 12.870 -5.329 1.00 94.69 354 LYS A C 1
ATOM 2833 O O . LYS A 1 354 ? -6.759 12.490 -6.483 1.00 94.69 354 LYS A O 1
ATOM 2838 N N . SER A 1 355 ? -6.256 14.123 -5.049 1.00 93.44 355 SER A N 1
ATOM 2839 C CA . SER A 1 355 ? -5.967 15.136 -6.073 1.00 93.44 355 SER A CA 1
ATOM 2840 C C . SER A 1 355 ? -4.511 15.148 -6.555 1.00 93.44 355 SER A C 1
ATOM 2842 O O . SER A 1 355 ? -4.211 15.816 -7.548 1.00 93.44 355 SER A O 1
ATOM 2844 N N . VAL A 1 356 ? -3.625 14.444 -5.843 1.00 91.44 356 VAL A N 1
ATOM 2845 C CA . VAL A 1 356 ? -2.179 14.391 -6.090 1.00 91.44 356 VAL A CA 1
ATOM 2846 C C . VAL A 1 356 ? -1.806 13.118 -6.835 1.00 91.44 356 VAL A C 1
ATOM 2848 O O . VAL A 1 356 ? -1.213 13.194 -7.907 1.00 91.44 356 VAL A O 1
ATOM 2851 N N . VAL A 1 357 ? -2.170 11.967 -6.272 1.00 86.38 357 VAL A N 1
ATOM 2852 C CA . VAL A 1 357 ? -1.965 10.652 -6.875 1.00 86.38 357 VAL A CA 1
ATOM 2853 C C . VAL A 1 357 ? -3.324 9.986 -6.951 1.00 86.38 357 VAL A C 1
ATOM 2855 O O . VAL A 1 357 ? -4.039 9.906 -5.951 1.00 86.38 357 VAL A O 1
ATOM 2858 N N . VAL A 1 358 ? -3.698 9.516 -8.137 1.00 88.38 358 VAL A N 1
ATOM 2859 C CA . VAL A 1 358 ? -4.981 8.848 -8.312 1.00 88.38 358 VAL A CA 1
ATOM 2860 C C . VAL A 1 358 ? -4.871 7.669 -9.258 1.00 88.38 358 VAL A C 1
ATOM 2862 O O . VAL A 1 358 ? -4.233 7.737 -10.310 1.00 88.38 358 VAL A O 1
ATOM 2865 N N . TRP A 1 359 ? -5.565 6.611 -8.863 1.00 95.50 359 TRP A N 1
ATOM 2866 C CA . TRP A 1 359 ? -5.889 5.470 -9.691 1.00 95.50 359 TRP A CA 1
ATOM 2867 C C . TRP A 1 359 ? -7.330 5.595 -10.186 1.00 95.50 359 TRP A C 1
ATOM 2869 O O . TRP A 1 359 ? -8.248 5.828 -9.393 1.00 95.50 359 TRP A O 1
ATOM 2879 N N . ASN A 1 360 ? -7.540 5.463 -11.493 1.00 94.69 360 ASN A N 1
ATOM 2880 C CA . ASN A 1 360 ? -8.828 5.705 -12.139 1.00 94.69 360 ASN A CA 1
ATOM 2881 C C . ASN A 1 360 ? -9.181 4.626 -13.184 1.00 94.69 360 ASN A C 1
ATOM 2883 O O . ASN A 1 360 ? -8.474 3.636 -13.377 1.00 94.69 360 ASN A O 1
ATOM 2887 N N . ASN A 1 361 ? -10.315 4.808 -13.867 1.00 95.19 361 ASN A N 1
ATOM 2888 C CA . ASN A 1 361 ? -10.810 3.866 -14.876 1.00 95.19 361 ASN A CA 1
ATOM 2889 C C . ASN A 1 361 ? -9.822 3.581 -16.022 1.00 95.19 361 ASN A C 1
ATOM 2891 O O . ASN A 1 361 ? -9.834 2.484 -16.580 1.00 95.19 361 ASN A O 1
ATOM 2895 N N . ILE A 1 362 ? -8.971 4.538 -16.400 1.00 92.25 362 ILE A N 1
ATOM 2896 C CA . ILE A 1 362 ? -7.949 4.328 -17.434 1.00 92.25 362 ILE A CA 1
ATOM 2897 C C . ILE A 1 362 ? -6.912 3.316 -16.938 1.00 92.25 362 ILE A C 1
ATOM 2899 O O . ILE A 1 362 ? -6.560 2.404 -17.690 1.00 92.25 362 ILE A O 1
ATOM 2903 N N . ASP A 1 363 ? -6.484 3.428 -15.681 1.00 94.25 363 ASP A N 1
ATOM 2904 C CA . ASP A 1 363 ? -5.532 2.501 -15.062 1.00 94.25 363 ASP A CA 1
ATOM 2905 C C . ASP A 1 363 ? -6.120 1.082 -14.971 1.00 94.25 363 ASP A C 1
ATOM 2907 O O . ASP A 1 363 ? -5.467 0.110 -15.358 1.00 94.25 363 ASP A O 1
ATOM 2911 N N . GLU A 1 364 ? -7.397 0.949 -14.586 1.00 95.69 364 GLU A N 1
ATOM 2912 C CA . GLU A 1 364 ? -8.111 -0.341 -14.584 1.00 95.69 364 GLU A CA 1
ATOM 2913 C C . GLU A 1 364 ? -8.210 -0.966 -15.983 1.00 95.69 364 GLU A C 1
ATOM 2915 O O . GLU A 1 364 ? -8.032 -2.177 -16.145 1.00 95.69 364 GLU A O 1
ATOM 2920 N N . LEU A 1 365 ? -8.455 -0.161 -17.024 1.00 92.44 365 LEU A N 1
ATOM 2921 C CA . LEU A 1 365 ? -8.466 -0.652 -18.405 1.00 92.44 365 LEU A CA 1
ATOM 2922 C C . LEU A 1 365 ? -7.083 -1.159 -18.831 1.00 92.44 365 LEU A C 1
ATOM 2924 O O . LEU A 1 365 ? -6.991 -2.230 -19.435 1.00 92.44 365 LEU A O 1
ATOM 2928 N N . ILE A 1 366 ? -6.016 -0.432 -18.483 1.00 91.44 366 ILE A N 1
ATOM 2929 C CA . ILE A 1 366 ? -4.636 -0.858 -18.745 1.00 91.44 366 ILE A CA 1
ATOM 2930 C C . ILE A 1 366 ? -4.349 -2.184 -18.031 1.00 91.44 366 ILE A C 1
ATOM 2932 O O . ILE A 1 366 ? -3.866 -3.129 -18.657 1.00 91.44 366 ILE A O 1
ATOM 2936 N N . VAL A 1 367 ? -4.680 -2.284 -16.742 1.00 93.62 367 VAL A N 1
ATOM 2937 C CA . VAL A 1 367 ? -4.485 -3.503 -15.948 1.00 93.62 367 VAL A CA 1
ATOM 2938 C C . VAL A 1 367 ? -5.263 -4.676 -16.537 1.00 93.62 367 VAL A C 1
ATOM 2940 O O . VAL A 1 367 ? -4.706 -5.763 -16.707 1.00 93.62 367 VAL A O 1
ATOM 2943 N N . LYS A 1 368 ? -6.525 -4.470 -16.922 1.00 91.38 368 LYS A N 1
ATOM 2944 C CA . LYS A 1 368 ? -7.357 -5.497 -17.560 1.00 91.38 368 LYS A CA 1
ATOM 2945 C C . LYS A 1 368 ? -6.732 -6.027 -18.849 1.00 91.38 368 LYS A C 1
ATOM 2947 O O . LYS A 1 368 ? -6.802 -7.231 -19.103 1.00 91.38 368 LYS A O 1
ATOM 2952 N N . ASP A 1 369 ? -6.123 -5.162 -19.652 1.00 87.75 369 ASP A N 1
ATOM 2953 C CA . ASP A 1 369 ? -5.457 -5.569 -20.887 1.00 87.75 369 ASP A CA 1
ATOM 2954 C C . ASP A 1 369 ? -4.118 -6.272 -20.621 1.00 87.75 369 ASP A C 1
ATOM 2956 O O . ASP A 1 369 ? -3.875 -7.345 -21.180 1.00 87.75 369 ASP A O 1
ATOM 2960 N N . LEU A 1 370 ? -3.299 -5.765 -19.692 1.00 90.06 370 LEU A N 1
ATOM 2961 C CA . LEU A 1 370 ? -2.057 -6.424 -19.265 1.00 90.06 370 LEU A CA 1
ATOM 2962 C C . LEU A 1 370 ? -2.316 -7.835 -18.710 1.00 90.06 370 LEU A C 1
ATOM 2964 O O . LEU A 1 370 ? -1.597 -8.776 -19.057 1.00 90.06 370 LEU A O 1
ATOM 2968 N N . LYS A 1 371 ? -3.389 -8.025 -17.927 1.00 90.88 371 LYS A N 1
ATOM 2969 C CA . LYS A 1 371 ? -3.798 -9.337 -17.388 1.00 90.88 371 LYS A CA 1
ATOM 2970 C C . LYS A 1 371 ? -4.018 -10.395 -18.469 1.00 90.88 371 LYS A C 1
ATOM 2972 O O . LYS A 1 371 ? -3.711 -11.565 -18.237 1.00 90.88 371 LYS A O 1
ATOM 2977 N N . LYS A 1 372 ? -4.550 -10.019 -19.639 1.00 86.69 372 LYS A N 1
ATOM 2978 C CA . LYS A 1 372 ? -4.768 -10.955 -20.760 1.00 86.69 372 LYS A CA 1
ATOM 2979 C C . LYS A 1 372 ? -3.433 -11.452 -21.316 1.00 86.69 372 LYS A C 1
ATOM 2981 O O . LYS A 1 372 ? -3.283 -12.642 -21.590 1.00 86.69 372 LYS A O 1
ATOM 2986 N N . SER A 1 373 ? -2.458 -10.553 -21.418 1.00 86.38 373 SER A N 1
ATOM 2987 C CA . SER A 1 373 ? -1.122 -10.831 -21.951 1.00 86.38 373 SER A CA 1
ATOM 2988 C C . SER A 1 373 ? -0.250 -11.662 -21.005 1.00 86.38 373 SER A C 1
ATOM 2990 O O . SER A 1 373 ? 0.681 -12.325 -21.459 1.00 86.38 373 SER A O 1
ATOM 2992 N N . LEU A 1 374 ? -0.548 -11.691 -19.702 1.00 85.81 374 LEU A N 1
ATOM 2993 C CA . LEU A 1 374 ? 0.224 -12.466 -18.723 1.00 85.81 374 LEU A CA 1
ATOM 2994 C C . LEU A 1 374 ? 0.058 -13.995 -18.847 1.00 85.81 374 LEU A C 1
ATOM 2996 O O . LEU A 1 374 ? 0.958 -14.710 -18.427 1.00 85.81 374 LEU A O 1
ATOM 3000 N N . THR A 1 375 ? -1.019 -14.507 -19.461 1.00 70.81 375 THR A N 1
ATOM 3001 C CA . THR A 1 375 ? -1.271 -15.967 -19.615 1.00 70.81 375 THR A CA 1
ATOM 3002 C C . THR A 1 375 ? -1.042 -16.559 -21.002 1.00 70.81 375 THR A C 1
ATOM 3004 O O . THR A 1 375 ? -1.261 -17.751 -21.182 1.00 70.81 375 THR A O 1
ATOM 3007 N N . GLY A 1 376 ? -0.656 -15.759 -21.995 1.00 66.38 376 GLY A N 1
ATOM 3008 C CA . GLY A 1 376 ? -0.397 -16.262 -23.347 1.00 66.38 376 GLY A CA 1
ATOM 3009 C C . GLY A 1 376 ? 1.091 -16.376 -23.673 1.00 66.38 376 GLY A C 1
ATOM 3010 O O . GLY A 1 376 ? 1.887 -15.571 -23.184 1.00 66.38 376 GLY A O 1
ATOM 3011 N N . ASP A 1 377 ? 1.423 -17.285 -24.594 1.00 56.41 377 ASP A N 1
ATOM 3012 C CA . ASP A 1 377 ? 2.711 -17.324 -25.315 1.00 56.41 377 ASP A CA 1
ATOM 3013 C C . ASP A 1 377 ? 2.866 -16.164 -26.300 1.00 56.41 377 ASP A C 1
ATOM 3015 O O . ASP A 1 377 ? 3.929 -15.971 -26.884 1.00 56.41 377 ASP A O 1
ATOM 3019 N N . LYS A 1 378 ? 1.802 -15.371 -26.493 1.00 58.47 378 LYS A N 1
ATOM 3020 C CA . LYS A 1 378 ? 1.887 -14.145 -27.276 1.00 58.47 378 LYS A CA 1
ATOM 3021 C C . LYS A 1 378 ? 2.997 -13.288 -26.688 1.00 58.47 378 LYS A C 1
ATOM 3023 O O . LYS A 1 378 ? 2.933 -12.885 -25.517 1.00 58.47 378 LYS A O 1
ATOM 3028 N N . GLU A 1 379 ? 3.996 -13.028 -27.529 1.00 57.56 379 GLU A N 1
ATOM 3029 C CA . GLU A 1 379 ? 4.989 -12.010 -27.257 1.00 57.56 379 GLU A CA 1
ATOM 3030 C C . GLU A 1 379 ? 4.269 -10.744 -26.829 1.00 57.56 379 GLU A C 1
ATOM 3032 O O . GLU A 1 379 ? 3.170 -10.416 -27.291 1.00 57.56 379 GLU A O 1
ATOM 3037 N N . PHE A 1 380 ? 4.888 -10.067 -25.878 1.00 57.91 380 PHE A N 1
ATOM 3038 C CA . PHE A 1 380 ? 4.414 -8.799 -25.391 1.00 57.91 380 PHE A CA 1
ATOM 3039 C C . PHE A 1 380 ? 4.320 -7.815 -26.560 1.00 57.91 380 PHE A C 1
ATOM 3041 O O . PHE A 1 380 ? 5.312 -7.197 -26.947 1.00 57.91 380 PHE A O 1
ATOM 3048 N N . VAL A 1 381 ? 3.130 -7.676 -27.147 1.00 53.03 381 VAL A N 1
ATOM 3049 C CA . VAL A 1 381 ? 2.920 -6.709 -28.215 1.00 53.03 381 VAL A CA 1
ATOM 3050 C C . VAL A 1 381 ? 2.959 -5.343 -27.553 1.00 53.03 381 VAL A C 1
ATOM 3052 O O . VAL A 1 381 ? 1.993 -4.904 -26.925 1.00 53.03 381 VAL A O 1
ATOM 3055 N N . ARG A 1 382 ? 4.114 -4.682 -27.689 1.00 58.75 382 ARG A N 1
ATOM 3056 C CA . ARG A 1 382 ? 4.289 -3.241 -27.503 1.00 58.75 382 ARG A CA 1
ATOM 3057 C C . ARG A 1 382 ? 3.358 -2.560 -28.500 1.00 58.75 382 ARG A C 1
ATOM 3059 O O . ARG A 1 382 ? 3.768 -2.193 -29.592 1.00 58.75 382 ARG A O 1
ATOM 3066 N N . SER A 1 383 ? 2.076 -2.492 -28.179 1.00 43.25 383 SER A N 1
ATOM 3067 C CA . SER A 1 383 ? 1.069 -1.926 -29.058 1.00 43.25 383 SER A CA 1
ATOM 3068 C C . SER A 1 383 ? 1.302 -0.417 -29.144 1.00 43.25 383 SER A C 1
ATOM 3070 O O . SER A 1 383 ? 0.738 0.355 -28.371 1.00 43.25 383 SER A O 1
ATOM 3072 N N . SER A 1 384 ? 2.107 -0.003 -30.126 1.00 39.94 384 SER A N 1
ATOM 3073 C CA . SER A 1 384 ? 2.048 1.323 -30.756 1.00 39.94 384 SER A CA 1
ATOM 3074 C C . SER A 1 384 ? 0.650 1.622 -31.321 1.00 39.94 384 SER A C 1
ATOM 3076 O O . SER A 1 384 ? 0.330 2.768 -31.616 1.00 39.94 384 SER A O 1
ATOM 3078 N N . THR A 1 385 ? -0.208 0.603 -31.411 1.00 37.50 385 THR A N 1
ATOM 3079 C CA . THR A 1 385 ? -1.620 0.653 -31.789 1.00 37.50 385 THR A CA 1
ATOM 3080 C C . THR A 1 385 ? -2.552 1.235 -30.721 1.00 37.50 385 THR A C 1
ATOM 3082 O O . THR A 1 385 ? -3.713 1.497 -31.026 1.00 37.50 385 THR A O 1
ATOM 3085 N N . PHE A 1 386 ? -2.077 1.532 -29.504 1.00 41.34 386 PHE A N 1
ATOM 3086 C CA . PHE A 1 386 ? -2.813 2.416 -28.593 1.00 41.34 386 PHE A CA 1
ATOM 3087 C C . PHE A 1 386 ? -2.378 3.848 -28.885 1.00 41.34 386 PHE A C 1
ATOM 3089 O O . PHE A 1 386 ? -1.449 4.352 -28.257 1.00 41.34 386 PHE A O 1
ATOM 3096 N N . GLY A 1 387 ? -2.991 4.469 -29.897 1.00 36.25 387 GLY A N 1
ATOM 3097 C CA . GLY A 1 387 ? -2.566 5.767 -30.423 1.00 36.25 387 GLY A CA 1
ATOM 3098 C C . GLY A 1 387 ? -2.242 6.769 -29.318 1.00 36.25 387 GLY A C 1
ATOM 3099 O O . GLY A 1 387 ? -3.142 7.117 -28.571 1.00 36.25 387 GLY A O 1
ATOM 3100 N N . GLN A 1 388 ? -0.963 7.148 -29.197 1.00 40.31 388 GLN A N 1
ATOM 3101 C CA . GLN A 1 388 ? -0.329 8.174 -28.337 1.00 40.31 388 GLN A CA 1
ATOM 3102 C C . GLN A 1 388 ? -0.796 8.355 -26.863 1.00 40.31 388 GLN A C 1
ATOM 3104 O O . GLN A 1 388 ? -0.162 9.104 -26.130 1.00 40.31 388 GLN A O 1
ATOM 3109 N N . SER A 1 389 ? -1.829 7.662 -26.377 1.00 42.16 389 SER A N 1
ATOM 3110 C CA . SER A 1 389 ? -2.649 8.072 -25.222 1.00 42.16 389 SER A CA 1
ATOM 3111 C C . SER A 1 389 ? -2.804 7.017 -24.122 1.00 42.16 389 SER A C 1
ATOM 3113 O O . SER A 1 389 ? -3.362 7.325 -23.075 1.00 42.16 389 SER A O 1
ATOM 3115 N N . LYS A 1 390 ? -2.292 5.787 -24.291 1.00 53.12 390 LYS A N 1
ATOM 3116 C CA . LYS A 1 390 ? -2.262 4.785 -23.203 1.00 53.12 390 LYS A CA 1
ATOM 3117 C C . LYS A 1 390 ? -0.852 4.262 -22.956 1.00 53.12 390 LYS A C 1
ATOM 3119 O O . LYS A 1 390 ? -0.514 3.128 -23.293 1.00 53.12 390 LYS A O 1
ATOM 3124 N N . LYS A 1 391 ? -0.019 5.119 -22.362 1.00 74.25 391 LYS A N 1
ATOM 3125 C CA . LYS A 1 391 ? 1.254 4.715 -21.757 1.00 74.25 391 LYS A CA 1
ATOM 3126 C C . LYS A 1 391 ? 0.936 3.926 -20.483 1.00 74.25 391 LYS A C 1
ATOM 3128 O O . LYS A 1 391 ? 0.218 4.416 -19.619 1.00 74.25 391 LYS A O 1
ATOM 3133 N N . TRP A 1 392 ? 1.416 2.692 -20.388 1.00 84.69 392 TRP A N 1
ATOM 3134 C CA . TRP A 1 392 ? 1.411 1.934 -19.137 1.00 84.69 392 TRP A CA 1
ATOM 3135 C C . TRP A 1 392 ? 2.753 2.113 -18.420 1.00 84.69 392 TRP A C 1
ATOM 3137 O O . TRP A 1 392 ? 3.748 2.464 -19.054 1.00 84.69 392 TRP A O 1
ATOM 3147 N N . PHE A 1 393 ? 2.761 1.862 -17.112 1.00 90.19 393 PHE A N 1
ATOM 3148 C CA . PHE A 1 393 ? 3.913 2.034 -16.231 1.00 90.19 393 PHE A CA 1
ATOM 3149 C C . PHE A 1 393 ? 4.106 0.795 -15.352 1.00 90.19 393 PHE A C 1
ATOM 3151 O O . PHE A 1 393 ? 3.213 -0.058 -15.270 1.00 90.19 393 PHE A O 1
ATOM 3158 N N . SER A 1 394 ? 5.227 0.740 -14.634 1.00 93.81 394 SER A N 1
ATOM 3159 C CA . SER A 1 394 ? 5.611 -0.376 -13.762 1.00 93.81 394 SER A CA 1
ATOM 3160 C C . SER A 1 394 ? 4.514 -0.723 -12.756 1.00 93.81 394 SER A C 1
ATOM 3162 O O . SER A 1 394 ? 4.233 -1.899 -12.517 1.00 93.81 394 SER A O 1
ATOM 3164 N N . ARG A 1 395 ? 3.826 0.299 -12.229 1.00 94.62 395 ARG A N 1
ATOM 3165 C CA . ARG A 1 395 ? 2.691 0.157 -11.307 1.00 94.62 395 ARG A CA 1
ATOM 3166 C C . ARG A 1 395 ? 1.579 -0.725 -11.896 1.00 94.62 395 ARG A C 1
ATOM 3168 O O . ARG A 1 395 ? 1.099 -1.637 -11.235 1.00 94.62 395 ARG A O 1
ATOM 3175 N N . HIS A 1 396 ? 1.253 -0.550 -13.180 1.00 95.56 396 HIS A N 1
ATOM 3176 C CA . HIS A 1 396 ? 0.219 -1.331 -13.866 1.00 95.56 396 HIS A CA 1
ATOM 3177 C C . HIS A 1 396 ? 0.644 -2.783 -14.089 1.00 95.56 396 HIS A C 1
ATOM 3179 O O . HIS A 1 396 ? -0.188 -3.687 -13.998 1.00 95.56 396 HIS A O 1
ATOM 3185 N N . ILE A 1 397 ? 1.930 -3.022 -14.372 1.00 95.44 397 ILE A N 1
ATOM 3186 C CA . ILE A 1 397 ? 2.476 -4.376 -14.525 1.00 95.44 397 ILE A CA 1
ATOM 3187 C C . ILE A 1 397 ? 2.346 -5.152 -13.212 1.00 95.44 397 ILE A C 1
ATOM 3189 O O . ILE A 1 397 ? 1.892 -6.299 -13.227 1.00 95.44 397 ILE A O 1
ATOM 3193 N N . VAL A 1 398 ? 2.699 -4.527 -12.086 1.00 96.69 398 VAL A N 1
ATOM 3194 C CA . VAL A 1 398 ? 2.577 -5.133 -10.752 1.00 96.69 398 VAL A CA 1
ATOM 3195 C C . VAL A 1 398 ? 1.116 -5.442 -10.437 1.00 96.69 398 VAL A C 1
ATOM 3197 O O . VAL A 1 398 ? 0.787 -6.594 -10.154 1.00 96.69 398 VAL A O 1
ATOM 3200 N N . SER A 1 399 ? 0.218 -4.464 -10.584 1.00 97.38 399 SER A N 1
ATOM 3201 C CA . SER A 1 399 ? -1.212 -4.643 -10.305 1.00 97.38 399 SER A CA 1
ATOM 3202 C C . SER A 1 399 ? -1.836 -5.738 -11.170 1.00 97.38 399 SER A C 1
ATOM 3204 O O . SER A 1 399 ? -2.529 -6.618 -10.662 1.00 97.38 399 SER A O 1
ATOM 3206 N N . ALA A 1 400 ? -1.536 -5.763 -12.471 1.00 96.12 400 ALA A N 1
ATOM 3207 C CA . ALA A 1 400 ? -1.998 -6.827 -13.357 1.00 96.12 400 ALA A CA 1
ATOM 3208 C C . ALA A 1 400 ? -1.485 -8.205 -12.932 1.00 96.12 400 ALA A C 1
ATOM 3210 O O . ALA A 1 400 ? -2.233 -9.180 -12.999 1.00 96.12 400 ALA A O 1
ATOM 3211 N N . SER A 1 401 ? -0.241 -8.288 -12.468 1.00 96.12 401 SER A N 1
ATOM 3212 C CA . SER A 1 401 ? 0.379 -9.545 -12.053 1.00 96.12 401 SER A CA 1
ATOM 3213 C C . SER A 1 401 ? -0.225 -10.088 -10.762 1.00 96.12 401 SER A C 1
ATOM 3215 O O . SER A 1 401 ? -0.557 -11.271 -10.726 1.00 96.12 401 SER A O 1
ATOM 3217 N N . ILE A 1 402 ? -0.482 -9.230 -9.768 1.00 95.50 402 ILE A N 1
ATOM 3218 C CA . ILE A 1 402 ? -1.176 -9.593 -8.516 1.00 95.50 402 ILE A CA 1
ATOM 3219 C C . ILE A 1 402 ? -2.564 -10.149 -8.823 1.00 95.50 402 ILE A C 1
ATOM 3221 O O . ILE A 1 402 ? -2.937 -11.246 -8.416 1.00 95.50 402 ILE A O 1
ATOM 3225 N N . LEU A 1 403 ? -3.339 -9.418 -9.620 1.00 94.69 403 LEU A N 1
ATOM 3226 C CA . LEU A 1 403 ? -4.697 -9.841 -9.946 1.00 94.69 403 LEU A CA 1
ATOM 3227 C C . LEU A 1 403 ? -4.743 -11.059 -10.856 1.00 94.69 403 LEU A C 1
ATOM 3229 O O . LEU A 1 403 ? -5.796 -11.685 -11.001 1.00 94.69 403 LEU A O 1
ATOM 3233 N N . LYS A 1 404 ? -3.646 -11.346 -11.555 1.00 93.25 404 LYS A N 1
ATOM 3234 C CA . LYS A 1 404 ? -3.552 -12.532 -12.383 1.00 93.25 404 LYS A CA 1
ATOM 3235 C C . LYS A 1 404 ? -3.179 -13.748 -11.550 1.00 93.25 404 LYS A C 1
ATOM 3237 O O . LYS A 1 404 ? -3.825 -14.777 -11.740 1.00 93.25 404 LYS A O 1
ATOM 3242 N N . SER A 1 405 ? -2.219 -13.634 -10.636 1.00 91.12 405 SER A N 1
ATOM 3243 C CA . SER A 1 405 ? -1.745 -14.756 -9.817 1.00 91.12 405 SER A CA 1
ATOM 3244 C C . SER A 1 405 ? -2.841 -15.340 -8.931 1.00 91.12 405 SER A C 1
ATOM 3246 O O . SER A 1 405 ? -2.929 -16.553 -8.813 1.00 91.12 405 SER A O 1
ATOM 3248 N N . ILE A 1 406 ? -3.770 -14.521 -8.434 1.00 87.31 406 ILE A N 1
ATOM 3249 C CA . ILE A 1 406 ? -4.928 -15.022 -7.670 1.00 87.31 406 ILE A CA 1
ATOM 3250 C C . ILE A 1 406 ? -5.977 -15.754 -8.530 1.00 87.31 406 ILE A C 1
ATOM 3252 O O . ILE A 1 406 ? -6.860 -16.415 -7.997 1.00 87.31 406 ILE A O 1
ATOM 3256 N N . SER A 1 407 ? -5.914 -15.630 -9.862 1.00 81.19 407 SER A N 1
ATOM 3257 C CA . SER A 1 407 ? -6.913 -16.200 -10.784 1.00 81.19 407 SER A CA 1
ATOM 3258 C C . SER A 1 407 ? -6.458 -17.481 -11.490 1.00 81.19 407 SER A C 1
ATOM 3260 O O . SER A 1 407 ? -7.257 -18.106 -12.187 1.00 81.19 407 SER A O 1
ATOM 3262 N N . VAL A 1 408 ? -5.179 -17.862 -11.372 1.00 80.75 408 VAL A N 1
ATOM 3263 C CA . VAL A 1 408 ? -4.610 -19.039 -12.048 1.00 80.75 408 VAL A CA 1
ATOM 3264 C C . VAL A 1 408 ? -3.523 -19.700 -11.199 1.00 80.75 408 VAL A C 1
ATOM 3266 O O . VAL A 1 408 ? -2.794 -19.030 -10.484 1.00 80.75 408 VAL A O 1
ATOM 3269 N N . ALA A 1 409 ? -3.332 -21.011 -11.349 1.00 75.88 409 ALA A N 1
ATOM 3270 C CA . ALA A 1 409 ? -2.337 -21.784 -10.594 1.00 75.88 409 ALA A CA 1
ATOM 3271 C C . ALA A 1 409 ? -0.877 -21.630 -11.099 1.00 75.88 409 ALA A C 1
ATOM 3273 O O . ALA A 1 409 ? -0.071 -22.539 -10.938 1.00 75.88 409 ALA A O 1
ATOM 3274 N N . GLN A 1 410 ? -0.535 -20.517 -11.760 1.00 84.62 410 GLN A N 1
ATOM 3275 C CA . GLN A 1 410 ? 0.757 -20.300 -12.439 1.00 84.62 410 GLN A CA 1
ATOM 3276 C C . GLN A 1 410 ? 1.481 -19.043 -11.926 1.00 84.62 410 GLN A C 1
ATOM 3278 O O . GLN A 1 410 ? 1.982 -18.239 -12.715 1.00 84.62 410 GLN A O 1
ATOM 3283 N N . GLU A 1 411 ? 1.512 -18.843 -10.606 1.00 87.50 411 GLU A N 1
ATOM 3284 C CA . GLU A 1 411 ? 2.109 -17.651 -9.986 1.00 87.50 411 GLU A CA 1
ATOM 3285 C C . GLU A 1 411 ? 3.569 -17.430 -10.413 1.00 87.50 411 GLU A C 1
ATOM 3287 O O . GLU A 1 411 ? 3.907 -16.331 -10.848 1.00 87.50 411 GLU A O 1
ATOM 3292 N N . ASP A 1 412 ? 4.405 -18.471 -10.407 1.00 89.00 412 ASP A N 1
ATOM 3293 C CA . ASP A 1 412 ? 5.827 -18.360 -10.768 1.00 89.00 412 ASP A CA 1
ATOM 3294 C C . ASP A 1 412 ? 6.040 -17.876 -12.208 1.00 89.00 412 ASP A C 1
ATOM 3296 O O . ASP A 1 412 ? 6.899 -17.031 -12.484 1.00 89.00 412 ASP A O 1
ATOM 3300 N N . ALA A 1 413 ? 5.236 -18.386 -13.147 1.00 90.38 413 ALA A N 1
ATOM 3301 C CA . ALA A 1 413 ? 5.308 -17.987 -14.548 1.00 90.38 413 ALA A CA 1
ATOM 3302 C C . ALA A 1 413 ? 4.895 -16.518 -14.723 1.00 90.38 413 ALA A C 1
ATOM 3304 O O . ALA A 1 413 ? 5.565 -15.762 -15.433 1.00 90.38 413 ALA A O 1
ATOM 3305 N N . ILE A 1 414 ? 3.835 -16.098 -14.024 1.00 92.38 414 ILE A N 1
ATOM 3306 C CA . ILE A 1 414 ? 3.384 -14.703 -13.998 1.00 92.38 414 ILE A CA 1
ATOM 3307 C C . ILE A 1 414 ? 4.470 -13.816 -13.407 1.00 92.38 414 ILE A C 1
ATOM 3309 O O . ILE A 1 414 ? 4.797 -12.789 -13.995 1.00 92.38 414 ILE A O 1
ATOM 3313 N N . PHE A 1 415 ? 5.069 -14.216 -12.288 1.00 93.56 415 PHE A N 1
ATOM 3314 C CA . PHE A 1 415 ? 6.070 -13.412 -11.605 1.00 93.56 415 PHE A CA 1
ATOM 3315 C C . PHE A 1 415 ? 7.337 -13.250 -12.447 1.00 93.56 415 PHE A C 1
ATOM 3317 O O . PHE A 1 415 ? 7.855 -12.143 -12.610 1.00 93.56 415 PHE A O 1
ATOM 3324 N N . LYS A 1 416 ? 7.801 -14.329 -13.086 1.00 92.44 416 LYS A N 1
ATOM 3325 C CA . LYS A 1 416 ? 8.916 -14.276 -14.040 1.00 92.44 416 LYS A CA 1
ATOM 3326 C C . LYS A 1 416 ? 8.623 -13.311 -15.192 1.00 92.44 416 LYS A C 1
ATOM 3328 O O . LYS A 1 416 ? 9.492 -12.516 -15.557 1.00 92.44 416 LYS A O 1
ATOM 3333 N N . LYS A 1 417 ? 7.403 -13.348 -15.738 1.00 92.69 417 LYS A N 1
ATOM 3334 C CA . LYS A 1 417 ? 6.964 -12.463 -16.826 1.00 92.69 417 LYS A CA 1
ATOM 3335 C C . LYS A 1 417 ? 6.845 -11.004 -16.372 1.00 92.69 417 LYS A C 1
ATOM 3337 O O . LYS A 1 417 ? 7.333 -10.121 -17.070 1.00 92.69 417 LYS A O 1
ATOM 3342 N N . MET A 1 418 ? 6.307 -10.763 -15.176 1.00 94.69 418 MET A N 1
ATOM 3343 C CA . MET A 1 418 ? 6.243 -9.451 -14.527 1.00 94.69 418 MET A CA 1
ATOM 3344 C C . MET A 1 418 ? 7.634 -8.824 -14.423 1.00 94.69 418 MET A C 1
ATOM 3346 O O . MET A 1 418 ? 7.867 -7.739 -14.950 1.00 94.69 418 MET A O 1
ATOM 3350 N N . LYS A 1 419 ? 8.591 -9.533 -13.810 1.00 93.94 419 LYS A N 1
ATOM 3351 C CA . LYS A 1 419 ? 9.966 -9.041 -13.643 1.00 93.94 419 LYS A CA 1
ATOM 3352 C C . LYS A 1 419 ? 10.647 -8.792 -14.984 1.00 93.94 419 LYS A C 1
ATOM 3354 O O . LYS A 1 419 ? 11.357 -7.804 -15.131 1.00 93.94 419 LYS A O 1
ATOM 3359 N N . HIS A 1 420 ? 10.415 -9.649 -15.979 1.00 91.38 420 HIS A N 1
ATOM 3360 C CA . HIS A 1 420 ? 10.918 -9.419 -17.331 1.00 91.38 420 HIS A CA 1
ATOM 3361 C C . HIS A 1 420 ? 10.396 -8.099 -17.924 1.00 91.38 420 HIS A C 1
ATOM 3363 O O . HIS A 1 420 ? 11.200 -7.298 -18.396 1.00 91.38 420 HIS A O 1
ATOM 3369 N N . TRP A 1 421 ? 9.090 -7.830 -17.834 1.00 91.25 421 TRP A N 1
ATOM 3370 C CA . TRP A 1 421 ? 8.501 -6.581 -18.331 1.00 91.25 421 TRP A CA 1
ATOM 3371 C C . TRP A 1 421 ? 8.997 -5.341 -17.583 1.00 91.25 421 TRP A C 1
ATOM 3373 O O . TRP A 1 421 ? 9.287 -4.331 -18.218 1.00 91.25 421 TRP A O 1
ATOM 3383 N N . LEU A 1 422 ? 9.166 -5.430 -16.263 1.00 91.75 422 LEU A N 1
ATOM 3384 C CA . LEU A 1 422 ? 9.697 -4.335 -15.447 1.00 91.75 422 LEU A CA 1
ATOM 3385 C C . LEU A 1 422 ? 11.150 -3.992 -15.802 1.00 91.75 422 LEU A C 1
ATOM 3387 O O . LEU A 1 422 ? 11.502 -2.821 -15.912 1.00 91.75 422 LEU A O 1
ATOM 3391 N N . ARG A 1 423 ? 12.002 -4.997 -16.049 1.00 89.44 423 ARG A N 1
ATOM 3392 C CA . ARG A 1 423 ? 13.378 -4.764 -16.535 1.00 89.44 423 ARG A CA 1
ATOM 3393 C C . ARG A 1 423 ? 13.379 -4.075 -17.893 1.00 89.44 423 ARG A C 1
ATOM 3395 O O . ARG A 1 423 ? 14.190 -3.186 -18.143 1.00 89.44 423 ARG A O 1
ATOM 3402 N N . ASP A 1 424 ? 12.490 -4.509 -18.776 1.00 84.44 424 ASP A N 1
ATOM 3403 C CA . ASP A 1 424 ? 12.329 -3.923 -20.100 1.00 84.44 424 ASP A CA 1
ATOM 3404 C C . ASP A 1 424 ? 11.868 -2.467 -20.036 1.00 84.44 424 ASP A C 1
ATOM 3406 O O . ASP A 1 424 ? 12.274 -1.664 -20.873 1.00 84.44 424 ASP A O 1
ATOM 3410 N N . GLU A 1 425 ? 11.052 -2.112 -19.047 1.00 81.56 425 GLU A N 1
ATOM 3411 C CA . GLU A 1 425 ? 10.679 -0.730 -18.765 1.00 81.56 425 GLU A CA 1
ATOM 3412 C C . GLU A 1 425 ? 11.850 0.076 -18.196 1.00 81.56 425 GLU A C 1
ATOM 3414 O O . GLU A 1 425 ? 12.150 1.146 -18.725 1.00 81.56 425 GLU A O 1
ATOM 3419 N N . ALA A 1 426 ? 12.574 -0.457 -17.204 1.00 81.12 426 ALA A N 1
ATOM 3420 C CA . ALA A 1 426 ? 13.745 0.199 -16.614 1.00 81.12 426 ALA A CA 1
ATOM 3421 C C . ALA A 1 426 ? 14.793 0.574 -17.672 1.00 81.12 426 ALA A C 1
ATOM 3423 O O . ALA A 1 426 ? 15.324 1.682 -17.669 1.00 81.12 426 ALA A O 1
ATOM 3424 N N . ARG A 1 427 ? 15.042 -0.321 -18.637 1.00 76.31 427 ARG A N 1
ATOM 3425 C CA . ARG A 1 427 ? 15.976 -0.079 -19.749 1.00 76.31 427 ARG A CA 1
ATOM 3426 C C . ARG A 1 427 ? 15.565 1.071 -20.668 1.00 76.31 427 ARG A C 1
ATOM 3428 O O . ARG A 1 427 ? 16.428 1.616 -21.343 1.00 76.31 427 ARG A O 1
ATOM 3435 N N . ARG A 1 428 ? 14.282 1.445 -20.724 1.00 66.25 428 ARG A N 1
ATOM 3436 C CA . ARG A 1 428 ? 13.806 2.563 -21.565 1.00 66.25 428 ARG A CA 1
ATOM 3437 C C . ARG A 1 428 ? 14.088 3.930 -20.950 1.00 66.25 428 ARG A C 1
ATOM 3439 O O . ARG A 1 428 ? 14.130 4.904 -21.690 1.00 66.25 428 ARG A O 1
ATOM 3446 N N . GLY A 1 429 ? 14.224 3.996 -19.625 1.00 54.22 429 GLY A N 1
ATOM 3447 C CA . GLY A 1 429 ? 14.532 5.228 -18.895 1.00 54.22 429 GLY A CA 1
ATOM 3448 C C . GLY A 1 429 ? 16.029 5.496 -18.736 1.00 54.22 429 GLY A C 1
ATOM 3449 O O . GLY A 1 429 ? 16.404 6.592 -18.333 1.00 54.22 429 GLY A O 1
ATOM 3450 N N . LEU A 1 430 ? 16.885 4.517 -19.043 1.00 46.75 430 LEU A N 1
ATOM 3451 C CA . LEU A 1 430 ? 18.335 4.681 -18.989 1.00 46.75 430 LEU A CA 1
ATOM 3452 C C . LEU A 1 430 ? 18.844 5.337 -20.285 1.00 46.75 430 LEU A C 1
ATOM 3454 O O . LEU A 1 430 ? 18.392 4.956 -21.370 1.00 46.75 430 LEU A O 1
ATOM 3458 N N . PRO A 1 431 ? 19.798 6.285 -20.208 1.00 35.12 431 PRO A N 1
ATOM 3459 C CA . PRO A 1 431 ? 20.546 6.738 -21.378 1.00 35.12 431 PRO A CA 1
ATOM 3460 C C . PRO A 1 431 ? 21.090 5.527 -22.143 1.00 35.12 431 PRO A C 1
ATOM 3462 O O . PRO A 1 431 ? 21.541 4.561 -21.523 1.00 35.12 431 PRO A O 1
ATOM 3465 N N . LYS A 1 432 ? 21.057 5.559 -23.484 1.00 38.72 432 LYS A N 1
ATOM 3466 C CA . LYS A 1 432 ? 21.514 4.435 -24.329 1.00 38.72 432 LYS A CA 1
ATOM 3467 C C . LYS A 1 432 ? 22.945 3.989 -23.998 1.00 38.72 432 LYS A C 1
ATOM 3469 O O . LYS A 1 432 ? 23.249 2.814 -24.153 1.00 38.72 432 LYS A O 1
ATOM 3474 N N . GLU A 1 433 ? 23.772 4.902 -23.496 1.00 35.28 433 GLU A N 1
ATOM 3475 C CA . GLU A 1 433 ? 25.156 4.673 -23.062 1.00 35.28 433 GLU A CA 1
ATOM 3476 C C . GLU A 1 433 ? 25.280 3.816 -21.785 1.00 35.28 433 GLU A C 1
ATOM 3478 O O . GLU A 1 433 ? 26.306 3.183 -21.576 1.00 35.28 433 GLU A O 1
ATOM 3483 N N . MET A 1 434 ? 24.241 3.745 -20.940 1.00 32.53 434 MET A N 1
ATOM 3484 C CA . MET A 1 434 ? 24.226 2.920 -19.717 1.00 32.53 434 MET A CA 1
ATOM 3485 C C . MET A 1 434 ? 23.595 1.537 -19.923 1.00 32.53 434 MET A C 1
ATOM 3487 O O . MET A 1 434 ? 23.588 0.706 -19.010 1.00 32.53 434 MET A O 1
ATOM 3491 N N . VAL A 1 435 ? 23.031 1.272 -21.104 1.00 37.47 435 VAL A N 1
ATOM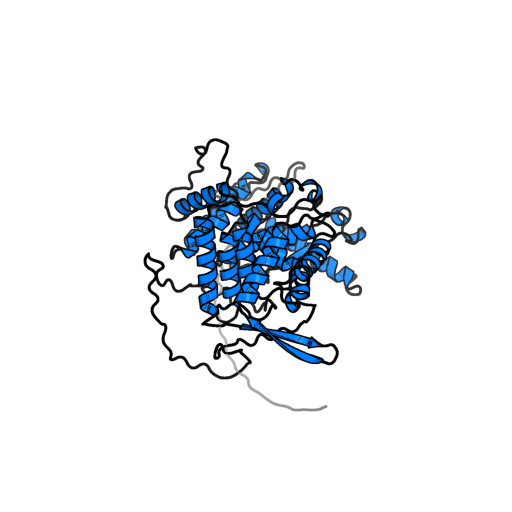 3492 C CA . VAL A 1 435 ? 22.530 -0.058 -21.449 1.00 37.47 435 VAL A CA 1
ATOM 3493 C C . VAL A 1 435 ? 23.731 -0.898 -21.854 1.00 37.47 435 VAL A C 1
ATOM 3495 O O . VAL A 1 435 ? 24.087 -0.952 -23.027 1.00 37.47 435 VAL A O 1
ATOM 3498 N N . VAL A 1 436 ? 24.347 -1.571 -20.878 1.00 39.91 436 VAL A N 1
ATOM 3499 C CA . VAL A 1 436 ? 25.320 -2.634 -21.152 1.00 39.91 436 VAL A CA 1
ATOM 3500 C C . VAL A 1 436 ? 24.639 -3.617 -22.102 1.00 39.91 436 VAL A C 1
ATOM 3502 O O . VAL A 1 436 ? 23.679 -4.300 -21.721 1.00 39.91 436 VAL A O 1
ATOM 3505 N N . GLN A 1 437 ? 25.079 -3.643 -23.363 1.00 34.28 437 GLN A N 1
ATOM 3506 C CA . GLN A 1 437 ? 24.662 -4.677 -24.294 1.00 34.28 437 GLN A CA 1
ATOM 3507 C C . GLN A 1 437 ? 25.146 -5.988 -23.693 1.00 34.28 437 GLN A C 1
ATOM 3509 O O . GLN A 1 437 ? 26.336 -6.278 -23.678 1.00 34.28 437 GLN A O 1
ATOM 3514 N N . ALA A 1 438 ? 24.221 -6.780 -23.154 1.00 36.25 438 ALA A N 1
ATOM 3515 C CA . ALA A 1 438 ? 24.496 -8.167 -22.825 1.00 36.25 438 ALA A CA 1
ATOM 3516 C C . ALA A 1 438 ? 24.630 -8.935 -24.150 1.00 36.25 438 ALA A C 1
ATOM 3518 O O . ALA A 1 438 ? 23.716 -9.652 -24.555 1.00 36.25 438 ALA A O 1
ATOM 3519 N N . GLY A 1 439 ? 25.736 -8.690 -24.853 1.00 31.91 439 GLY A N 1
ATOM 3520 C CA . GLY A 1 439 ? 26.181 -9.453 -26.001 1.00 31.91 439 GLY A CA 1
ATOM 3521 C C . GLY A 1 439 ? 26.526 -10.870 -25.564 1.00 31.91 439 GLY A C 1
ATOM 3522 O O . GLY A 1 439 ? 26.973 -11.122 -24.445 1.00 31.91 439 GLY A O 1
ATOM 3523 N N . SER A 1 440 ? 26.241 -11.817 -26.443 1.00 36.59 440 SER A N 1
ATOM 3524 C CA . SER A 1 440 ? 26.531 -13.232 -26.282 1.00 36.59 440 SER A CA 1
ATOM 3525 C C . SER A 1 440 ? 28.022 -13.516 -26.490 1.00 36.59 440 SER A C 1
ATOM 3527 O O . SER A 1 440 ? 28.380 -14.081 -27.513 1.00 36.59 440 SER A O 1
ATOM 3529 N N . SER A 1 441 ? 28.887 -13.118 -25.562 1.00 37.66 441 SER A N 1
ATOM 3530 C CA . SER A 1 441 ? 30.262 -13.631 -25.442 1.00 37.66 441 SER A CA 1
ATOM 3531 C C . SER A 1 441 ? 30.956 -12.992 -24.240 1.00 37.66 441 SER A C 1
ATOM 3533 O O . SER A 1 441 ? 30.606 -11.900 -23.811 1.00 37.66 441 SER A O 1
ATOM 3535 N N . SER A 1 442 ? 31.896 -13.738 -23.681 1.00 34.28 442 SER A N 1
ATOM 3536 C CA . SER A 1 442 ? 32.576 -13.670 -22.383 1.00 34.28 442 SER A CA 1
ATOM 3537 C C . SER A 1 442 ? 33.379 -12.405 -22.029 1.00 34.28 442 SER A C 1
ATOM 3539 O O . SER A 1 442 ? 34.250 -12.486 -21.174 1.00 34.28 442 SER A O 1
ATOM 3541 N N . GLU A 1 443 ? 33.101 -11.234 -22.599 1.00 30.66 443 GLU A N 1
ATOM 3542 C CA . GLU A 1 443 ? 33.868 -10.017 -22.289 1.00 30.66 443 GLU A CA 1
ATOM 3543 C C . GLU A 1 443 ? 32.941 -8.817 -22.066 1.00 30.66 443 GLU A C 1
ATOM 3545 O O . GLU A 1 443 ? 32.103 -8.478 -22.902 1.00 30.66 443 GLU A O 1
ATOM 3550 N N . ILE A 1 444 ? 33.064 -8.196 -20.890 1.00 33.34 444 ILE A N 1
ATOM 3551 C CA . ILE A 1 444 ? 32.384 -6.947 -20.539 1.00 33.34 444 ILE A CA 1
ATOM 3552 C C . ILE A 1 444 ? 33.413 -5.826 -20.696 1.00 33.34 444 ILE A C 1
ATOM 3554 O O . ILE A 1 444 ? 34.243 -5.626 -19.812 1.00 33.34 444 ILE A O 1
ATOM 3558 N N . GLU A 1 445 ? 33.348 -5.081 -21.797 1.00 28.89 445 GLU A N 1
ATOM 3559 C CA . GLU A 1 445 ? 34.034 -3.792 -21.913 1.00 28.89 445 GLU A CA 1
ATOM 3560 C C . GLU A 1 445 ? 33.156 -2.689 -21.310 1.00 28.89 445 GLU A C 1
ATOM 3562 O O . GLU A 1 445 ? 32.006 -2.492 -21.711 1.00 28.89 445 GLU A O 1
ATOM 3567 N N . ILE A 1 446 ? 33.699 -1.961 -20.331 1.00 32.22 446 ILE A N 1
ATOM 3568 C CA . ILE A 1 446 ? 33.085 -0.756 -19.769 1.00 32.22 446 ILE A CA 1
ATOM 3569 C C . ILE A 1 446 ? 33.942 0.430 -20.198 1.00 32.22 446 ILE A C 1
ATOM 3571 O O . ILE A 1 446 ? 35.034 0.635 -19.674 1.00 32.22 446 ILE A O 1
ATOM 3575 N N . THR A 1 447 ? 33.444 1.228 -21.139 1.00 26.89 447 THR A N 1
ATOM 3576 C CA . THR A 1 447 ? 34.067 2.502 -21.510 1.00 26.89 447 THR A CA 1
ATOM 3577 C C . THR A 1 447 ? 33.440 3.615 -20.673 1.00 26.89 447 THR A C 1
ATOM 3579 O O . THR A 1 447 ? 32.277 3.967 -20.872 1.00 26.89 447 THR A O 1
ATOM 3582 N N . LEU A 1 448 ? 34.191 4.167 -19.719 1.00 30.02 448 LEU A N 1
ATOM 3583 C CA . LEU A 1 448 ? 33.811 5.403 -19.034 1.00 30.02 448 LEU A CA 1
ATOM 3584 C C . LEU A 1 448 ? 34.353 6.589 -19.838 1.00 30.02 448 LEU A C 1
ATOM 3586 O O . LEU A 1 448 ? 35.521 6.620 -20.215 1.00 30.02 448 LEU A O 1
ATOM 3590 N N . GLY A 1 449 ? 33.472 7.535 -20.157 1.00 28.09 449 GLY A N 1
ATOM 3591 C CA . GLY A 1 449 ? 33.802 8.701 -20.967 1.00 28.09 449 GLY A CA 1
ATOM 3592 C C . GLY A 1 449 ? 34.854 9.611 -20.326 1.00 28.09 449 GLY A C 1
ATOM 3593 O O . GLY A 1 449 ? 34.780 9.917 -19.140 1.00 28.09 449 GLY A O 1
ATOM 3594 N N . SER A 1 450 ? 35.772 10.044 -21.197 1.00 37.75 450 SER A N 1
ATOM 3595 C CA . SER A 1 450 ? 36.801 11.088 -21.082 1.00 37.75 450 SER A CA 1
ATOM 3596 C C . SER A 1 450 ? 37.822 10.963 -19.947 1.00 37.75 450 SER A C 1
ATOM 3598 O O . SER A 1 450 ? 37.878 11.815 -19.070 1.00 37.75 450 SER A O 1
ATOM 3600 N N . GLU A 1 451 ? 38.650 9.923 -20.004 1.00 37.91 451 GLU A N 1
ATOM 3601 C CA . GLU A 1 451 ? 40.119 10.004 -20.129 1.00 37.91 451 GLU A CA 1
ATOM 3602 C C . GLU A 1 451 ? 40.652 8.568 -20.279 1.00 37.91 451 GLU A C 1
ATOM 3604 O O . GLU A 1 451 ? 40.201 7.651 -19.593 1.00 37.91 451 GLU A O 1
ATOM 3609 N N . GLU A 1 452 ? 41.534 8.349 -21.256 1.00 38.31 452 GLU A N 1
ATOM 3610 C CA . GLU A 1 452 ? 42.005 7.036 -21.717 1.00 38.31 452 GLU A CA 1
ATOM 3611 C C . GLU A 1 452 ? 42.535 6.157 -20.571 1.00 38.31 452 GLU A C 1
ATOM 3613 O O . GLU A 1 452 ? 43.682 6.261 -20.146 1.00 38.31 452 GLU A O 1
ATOM 3618 N N . SER A 1 453 ? 41.699 5.249 -20.074 1.00 32.31 453 SER A N 1
ATOM 3619 C CA . SER A 1 453 ? 42.138 4.142 -19.227 1.00 32.31 453 SER A CA 1
ATOM 3620 C C . SER A 1 453 ? 41.247 2.925 -19.469 1.00 32.31 453 SER A C 1
ATOM 3622 O O . SER A 1 453 ? 40.209 2.723 -18.846 1.00 32.31 453 SER A O 1
ATOM 3624 N N . THR A 1 454 ? 41.655 2.104 -20.435 1.00 29.80 454 THR A N 1
ATOM 3625 C CA . THR A 1 454 ? 41.090 0.773 -20.679 1.00 29.80 454 THR A CA 1
ATOM 3626 C C . THR A 1 454 ? 41.591 -0.200 -19.616 1.00 29.80 454 THR A C 1
ATOM 3628 O O . THR A 1 454 ? 42.791 -0.454 -19.524 1.00 29.80 454 THR A O 1
ATOM 3631 N N . PHE A 1 455 ? 40.675 -0.774 -18.835 1.00 29.61 455 PHE A N 1
ATOM 3632 C CA . PHE A 1 455 ? 40.946 -1.943 -17.999 1.00 29.61 455 PHE A CA 1
ATOM 3633 C C . PHE A 1 455 ? 40.385 -3.191 -18.675 1.00 29.61 455 PHE A C 1
ATOM 3635 O O . PHE A 1 455 ? 39.182 -3.292 -18.907 1.00 29.61 455 PHE A O 1
ATOM 3642 N N . THR A 1 456 ? 41.259 -4.153 -18.958 1.00 31.23 456 THR A N 1
ATOM 3643 C CA . THR A 1 456 ? 40.886 -5.467 -19.488 1.00 31.23 456 THR A CA 1
ATOM 3644 C C . THR A 1 456 ? 40.987 -6.482 -18.354 1.00 31.23 456 THR A C 1
ATOM 3646 O O . THR A 1 456 ? 42.059 -6.659 -17.777 1.00 31.23 456 THR A O 1
ATOM 3649 N N . ILE A 1 457 ? 39.883 -7.148 -18.013 1.00 32.12 457 ILE A N 1
ATOM 3650 C CA . ILE A 1 457 ? 39.884 -8.281 -17.080 1.00 32.12 457 ILE A CA 1
ATOM 3651 C C . ILE A 1 457 ? 39.742 -9.541 -17.929 1.00 32.12 457 ILE A C 1
ATOM 3653 O O . ILE A 1 457 ? 38.685 -9.771 -18.508 1.00 32.12 457 ILE A O 1
ATOM 3657 N N . SER A 1 458 ? 40.807 -10.336 -18.017 1.00 29.70 458 SER A N 1
ATOM 3658 C CA . SER A 1 458 ? 40.750 -11.677 -18.603 1.00 29.70 458 SER A CA 1
ATOM 3659 C C . SER A 1 458 ? 40.521 -12.703 -17.493 1.00 29.70 458 SER A C 1
ATOM 3661 O O . SER A 1 458 ? 41.214 -12.695 -16.473 1.00 29.70 458 SER A O 1
ATOM 3663 N N . GLU A 1 459 ? 39.536 -13.584 -17.670 1.00 34.19 459 GLU A N 1
ATOM 3664 C CA . GLU A 1 459 ? 39.397 -14.773 -16.828 1.00 34.19 459 GLU A CA 1
ATOM 3665 C C . GLU A 1 459 ? 40.560 -15.726 -17.142 1.00 34.19 459 GLU A C 1
ATOM 3667 O O . GLU A 1 459 ? 40.671 -16.261 -18.244 1.00 34.19 459 GLU A O 1
ATOM 3672 N N . GLY A 1 460 ? 41.466 -15.917 -16.182 1.00 30.30 460 GLY A N 1
ATOM 3673 C CA . GLY A 1 460 ? 42.515 -16.925 -16.289 1.00 30.30 460 GLY A CA 1
ATOM 3674 C C . GLY A 1 460 ? 41.924 -18.326 -16.144 1.00 30.30 460 GLY A C 1
ATOM 3675 O O . GLY A 1 460 ? 41.419 -18.674 -15.077 1.00 30.30 460 GLY A O 1
ATOM 3676 N N . GLU A 1 461 ? 42.009 -19.138 -17.200 1.00 30.83 461 GLU A N 1
ATOM 3677 C CA . GLU A 1 461 ? 41.674 -20.564 -17.144 1.00 30.83 461 GLU A CA 1
ATOM 3678 C C . GLU A 1 461 ? 42.510 -21.300 -16.073 1.00 30.83 461 GLU A C 1
ATOM 3680 O O . GLU A 1 461 ? 43.724 -21.078 -15.963 1.00 30.83 461 GLU A O 1
ATOM 3685 N N . PRO A 1 462 ? 41.915 -22.238 -15.313 1.00 34.00 462 PRO A N 1
ATOM 3686 C CA . PRO A 1 462 ? 42.663 -23.075 -14.388 1.00 34.00 462 PRO A CA 1
ATOM 3687 C C . PRO A 1 462 ? 43.465 -24.125 -15.171 1.00 34.00 462 PRO A C 1
ATOM 3689 O O . PRO A 1 462 ? 42.910 -25.069 -15.733 1.00 34.00 462 PRO A O 1
ATOM 3692 N N . LYS A 1 463 ? 44.797 -23.991 -15.186 1.00 32.00 463 LYS A N 1
ATOM 3693 C CA . LYS A 1 463 ? 45.691 -25.050 -15.680 1.00 32.00 463 LYS A CA 1
ATOM 3694 C C . LYS A 1 463 ? 45.684 -26.238 -14.716 1.00 32.00 463 LYS A C 1
ATOM 3696 O O . LYS A 1 463 ? 45.862 -26.080 -13.511 1.00 32.00 463 LYS A O 1
ATOM 3701 N N . GLY A 1 464 ? 45.453 -27.417 -15.284 1.00 33.09 464 GLY A N 1
ATOM 3702 C CA . GLY A 1 464 ? 45.225 -28.668 -14.576 1.00 33.09 464 GLY A CA 1
ATOM 3703 C C . GLY A 1 464 ? 46.445 -29.356 -13.952 1.00 33.09 464 GLY A C 1
ATOM 3704 O O . GLY A 1 464 ? 47.595 -28.952 -14.095 1.00 33.09 464 GLY A O 1
ATOM 3705 N N . SER A 1 465 ? 46.076 -30.441 -13.268 1.00 32.72 465 SER A N 1
ATOM 3706 C CA . SER A 1 465 ? 46.808 -31.524 -12.600 1.00 32.72 465 SER A CA 1
ATOM 3707 C C . SER A 1 465 ? 48.270 -31.811 -12.969 1.00 32.72 465 SER A C 1
ATOM 3709 O O . SER A 1 465 ? 48.610 -31.953 -14.144 1.00 32.72 465 SER A O 1
ATOM 3711 N N . SER A 1 466 ? 49.041 -32.212 -11.954 1.00 31.30 466 SER A N 1
ATOM 3712 C CA . SER A 1 466 ? 49.991 -33.322 -12.083 1.00 31.30 466 SER A CA 1
ATOM 3713 C C . SER A 1 466 ? 49.997 -34.212 -10.831 1.00 31.30 466 SER A C 1
ATOM 3715 O O . SER A 1 466 ? 49.965 -33.747 -9.694 1.00 31.30 466 SER A O 1
ATOM 3717 N N . ASN A 1 467 ? 49.977 -35.521 -11.088 1.00 32.62 467 ASN A N 1
ATOM 3718 C CA . ASN A 1 467 ? 50.098 -36.621 -10.135 1.00 32.62 467 ASN A CA 1
ATOM 3719 C C . ASN A 1 467 ? 51.524 -36.722 -9.571 1.00 32.62 467 ASN A C 1
ATOM 3721 O O . ASN A 1 467 ? 52.486 -36.584 -10.325 1.00 32.62 467 ASN A O 1
ATOM 3725 N N . ALA A 1 468 ? 51.653 -37.131 -8.306 1.00 30.09 468 ALA A N 1
ATOM 3726 C CA . ALA A 1 468 ? 52.822 -37.861 -7.818 1.00 30.09 468 ALA A CA 1
ATOM 3727 C C . ALA A 1 468 ? 52.408 -38.884 -6.747 1.00 30.09 468 ALA A C 1
ATOM 3729 O O . ALA A 1 468 ? 51.533 -38.649 -5.919 1.00 30.09 468 ALA A O 1
ATOM 3730 N N . THR A 1 469 ? 53.020 -40.053 -6.861 1.00 28.94 469 THR A N 1
ATOM 3731 C CA . THR A 1 469 ? 52.679 -41.365 -6.311 1.00 28.94 469 THR A CA 1
ATOM 3732 C C . THR A 1 469 ? 53.129 -41.618 -4.866 1.00 28.94 469 THR A C 1
ATOM 3734 O O . THR A 1 469 ? 54.123 -41.077 -4.396 1.00 28.94 469 THR A O 1
ATOM 3737 N N . SER A 1 470 ? 52.385 -42.528 -4.232 1.00 32.56 470 SER A N 1
ATOM 3738 C CA . SER A 1 470 ? 52.631 -43.374 -3.049 1.00 32.56 470 SER A CA 1
ATOM 3739 C C . SER A 1 470 ? 54.065 -43.571 -2.525 1.00 32.56 470 SER A C 1
ATOM 3741 O O . SER A 1 470 ? 54.956 -43.930 -3.292 1.00 32.56 470 SER A O 1
ATOM 3743 N N . ASN A 1 471 ? 54.208 -43.576 -1.189 1.00 26.17 471 ASN A N 1
ATOM 3744 C CA . ASN A 1 471 ? 54.794 -44.703 -0.443 1.00 26.17 471 ASN A CA 1
ATOM 3745 C C . ASN A 1 471 ? 54.403 -44.685 1.052 1.00 26.17 471 ASN A C 1
ATOM 3747 O O . ASN A 1 471 ? 54.417 -43.653 1.712 1.00 26.17 471 ASN A O 1
ATOM 3751 N N . SER A 1 472 ? 54.041 -45.868 1.547 1.00 32.59 472 SER A N 1
ATOM 3752 C CA . SER A 1 472 ? 53.656 -46.248 2.914 1.00 32.59 472 SER A CA 1
ATOM 3753 C C . SER A 1 472 ? 54.864 -46.576 3.795 1.00 32.59 472 SER A C 1
ATOM 3755 O O . SER A 1 472 ? 55.712 -47.295 3.279 1.00 32.59 472 SER A O 1
ATOM 3757 N N . ILE A 1 473 ? 54.873 -46.239 5.099 1.00 25.84 473 ILE A N 1
ATOM 3758 C CA . ILE A 1 473 ? 55.515 -47.037 6.178 1.00 25.84 473 ILE A CA 1
ATOM 3759 C C . ILE A 1 473 ? 54.766 -46.831 7.521 1.00 25.84 473 ILE A C 1
ATOM 3761 O O . ILE A 1 473 ? 54.413 -45.715 7.888 1.00 25.84 473 ILE A O 1
ATOM 3765 N N . PHE A 1 474 ? 54.530 -47.956 8.206 1.00 28.31 474 PHE A N 1
ATOM 3766 C CA . PHE A 1 474 ? 54.006 -48.184 9.564 1.00 28.31 474 PHE A CA 1
ATOM 3767 C C . PHE A 1 474 ? 54.778 -47.474 10.698 1.00 28.31 474 PHE A C 1
ATOM 3769 O O . PHE A 1 474 ? 55.995 -47.366 10.610 1.00 28.31 474 PHE A O 1
ATOM 3776 N N . ALA A 1 475 ? 54.117 -47.176 11.828 1.00 27.50 475 ALA A N 1
ATOM 3777 C CA . ALA A 1 475 ? 54.309 -47.887 13.112 1.00 27.50 475 ALA A CA 1
ATOM 3778 C C . ALA A 1 475 ? 53.749 -47.113 14.325 1.00 27.50 475 ALA A C 1
ATOM 3780 O O . ALA A 1 475 ? 53.917 -45.905 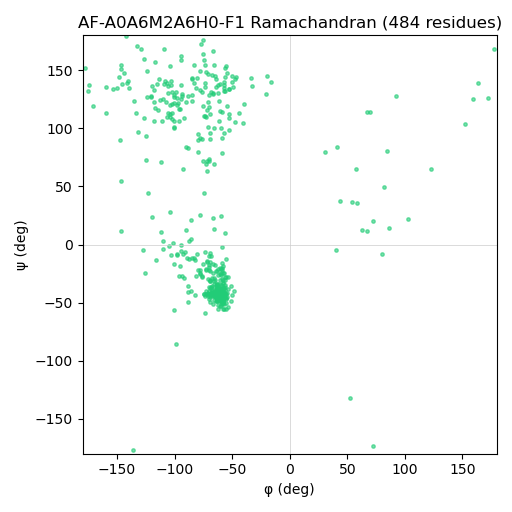14.453 1.00 27.50 475 ALA A O 1
ATOM 3781 N N . ASN A 1 476 ? 53.114 -47.882 15.213 1.00 29.84 476 ASN A N 1
ATOM 3782 C CA . ASN A 1 476 ? 52.683 -47.547 16.568 1.00 29.84 476 ASN A CA 1
ATOM 3783 C C . ASN A 1 476 ? 53.828 -47.056 17.465 1.00 29.84 476 ASN A C 1
ATOM 3785 O O . ASN A 1 476 ? 54.930 -47.595 17.391 1.00 29.84 476 ASN A O 1
ATOM 3789 N N . SER A 1 477 ? 53.483 -46.225 18.449 1.00 29.44 477 SER A N 1
ATOM 3790 C CA . SER A 1 477 ? 53.898 -46.461 19.837 1.00 29.44 477 SER A CA 1
ATOM 3791 C C . SER A 1 477 ? 52.984 -45.701 20.799 1.00 29.44 477 SER A C 1
ATOM 3793 O O . SER A 1 477 ? 52.979 -44.470 20.823 1.00 29.44 477 SER A O 1
ATOM 3795 N N . ASP A 1 478 ? 52.223 -46.474 21.571 1.00 31.77 478 ASP A N 1
ATOM 3796 C CA . ASP A 1 478 ? 51.734 -46.116 22.899 1.00 31.77 478 ASP A CA 1
ATOM 3797 C C . ASP A 1 478 ? 52.903 -45.709 23.811 1.00 31.77 478 ASP A C 1
ATOM 3799 O O . ASP A 1 478 ? 53.973 -46.305 23.696 1.00 31.77 478 ASP A O 1
ATOM 3803 N N . SER A 1 479 ? 52.671 -44.774 24.740 1.00 30.77 479 SER A N 1
ATOM 3804 C CA . SER A 1 479 ? 52.981 -44.944 26.177 1.00 30.77 479 SER A CA 1
ATOM 3805 C C . SER A 1 479 ? 52.797 -43.644 26.980 1.00 30.77 479 SER A C 1
ATOM 3807 O O . SER A 1 479 ? 53.434 -42.640 26.673 1.00 30.77 479 SER A O 1
ATOM 3809 N N . GLU A 1 480 ? 51.991 -43.765 28.043 1.00 30.89 480 GLU A N 1
ATOM 3810 C CA . GLU A 1 480 ? 52.199 -43.238 29.412 1.00 30.89 480 GLU A CA 1
ATOM 3811 C C . GLU A 1 480 ? 52.119 -41.716 29.649 1.00 30.89 480 GLU A C 1
ATOM 3813 O O . GLU A 1 480 ? 52.809 -40.911 29.037 1.00 30.89 480 GLU A O 1
ATOM 3818 N N . GLU A 1 481 ? 51.126 -41.238 30.409 1.00 35.72 481 GLU A N 1
ATOM 3819 C CA . GLU A 1 481 ? 51.033 -41.206 31.890 1.00 35.72 481 GLU A CA 1
ATOM 3820 C C . GLU A 1 481 ? 52.044 -40.269 32.571 1.00 35.72 481 GLU A C 1
ATOM 3822 O O . GLU A 1 481 ? 53.246 -40.522 32.562 1.00 35.72 481 GLU A O 1
ATOM 3827 N N . ASN A 1 482 ? 51.499 -39.215 33.198 1.00 31.27 482 ASN A N 1
ATOM 3828 C CA . ASN A 1 482 ? 51.839 -38.604 34.500 1.00 31.27 482 ASN A CA 1
ATOM 3829 C C . ASN A 1 482 ? 51.466 -37.112 34.453 1.00 31.27 482 ASN A C 1
ATOM 3831 O O . ASN A 1 482 ? 51.976 -36.360 33.630 1.00 31.27 482 ASN A O 1
ATOM 3835 N N . SER A 1 483 ? 50.366 -36.713 35.089 1.00 35.16 483 SER A N 1
ATOM 3836 C CA . SER A 1 483 ? 50.166 -36.485 36.532 1.00 35.16 483 SER A CA 1
ATOM 3837 C C . SER A 1 483 ? 50.433 -35.025 36.897 1.00 35.16 483 SER A C 1
ATOM 3839 O O . SER A 1 483 ? 51.474 -34.466 36.564 1.00 35.16 483 SER A O 1
ATOM 3841 N N . ASP A 1 484 ? 49.441 -34.471 37.580 1.00 47.84 484 ASP A N 1
ATOM 3842 C CA . ASP A 1 484 ? 49.359 -33.184 38.263 1.00 47.84 484 ASP A CA 1
ATOM 3843 C C . ASP A 1 484 ? 50.669 -32.689 38.906 1.00 47.84 484 ASP A C 1
ATOM 3845 O O . ASP A 1 484 ? 51.408 -33.477 39.493 1.00 47.84 484 ASP A O 1
ATOM 3849 N N . ASP A 1 485 ? 50.912 -31.372 38.866 1.00 47.00 485 ASP A N 1
ATOM 3850 C CA . ASP A 1 485 ? 50.874 -30.554 40.089 1.00 47.00 485 ASP A CA 1
ATOM 3851 C C . ASP A 1 485 ? 51.048 -29.038 39.828 1.00 47.00 485 ASP A C 1
ATOM 3853 O O . ASP A 1 485 ? 51.952 -28.611 39.108 1.00 47.00 485 ASP A O 1
ATOM 3857 N N . GLN A 1 486 ? 50.203 -28.285 40.552 1.00 45.50 486 GLN A N 1
ATOM 3858 C CA . GLN A 1 486 ? 50.206 -26.852 40.933 1.00 45.50 486 GLN A CA 1
ATOM 3859 C C . GLN A 1 486 ? 49.674 -25.770 39.983 1.00 45.50 486 GLN A C 1
ATOM 3861 O O . GLN A 1 486 ? 50.347 -25.390 39.000 1.00 45.50 486 GLN A O 1
#

Secondary structure (DSSP, 8-state):
-TTTT-HHHHHHHHHHHHHHHHHHHHH--SS-HHHHHHHHHHHHHHHHHHHHHHTSTTHHHHTTBPPPEEEEESS--EEE--S---HHHHGGGGG-B-EEEEEETHHHHS-GGGGGHHIIIIIIIHHHHHSTTHHHHHHHHHHHHHHT-TTS-HHHHHHHHHTHHHHHHHHHHHHHH-THHHHHHHHHHHHHSGGG---SSSS-------TT-----------SS--PPP--S-------S----S-SSSB-------TT--PPPHHHHHHHHHHHHHHSBS-HHHHHHHHHHHHHHHHHHHTT--EEEEEEE-TTS-EEEEEEEHHHHHHHHHHHHHHHHH---GGGTT--HHHHS--BHHHHHHHHHHHHHTTSSS-----TTSTTT----HHHHHHHHHHHHTTSS-HHHHHHHHHHHHHHHHHHHS-GGG-----SSS------SSS----------------------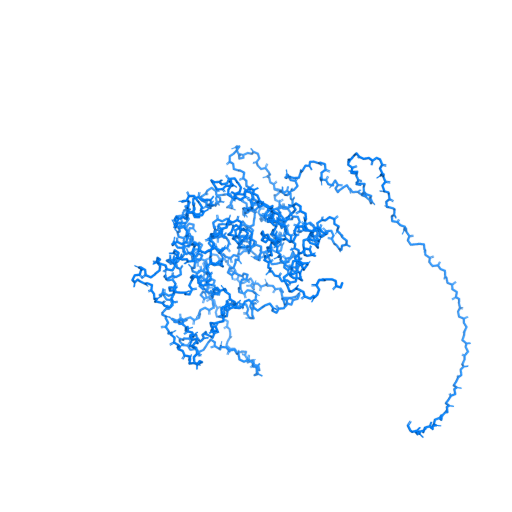-------------

Mean predicted aligned error: 13.59 Å

Solvent-accessible surface area (backbone atoms only — not comparable to full-atom values): 28688 Å² total; per-residue (Å²): 125,95,45,80,88,40,72,69,54,38,50,54,51,54,54,49,51,51,51,50,50,32,50,40,56,71,76,45,66,85,85,41,70,66,62,38,50,42,46,41,18,50,30,26,35,41,45,44,46,46,49,50,47,51,75,24,92,56,11,84,69,40,67,67,45,50,77,53,41,47,33,74,36,93,55,71,48,71,46,79,43,64,74,77,47,57,50,89,80,45,48,82,55,22,74,40,30,47,35,38,43,29,39,34,56,75,51,67,87,42,56,67,34,52,61,31,43,48,23,28,44,42,38,8,47,49,49,48,70,48,36,80,63,37,60,59,53,50,22,58,50,46,25,54,57,35,65,74,32,90,86,44,59,73,73,54,27,58,49,52,32,64,16,33,64,52,54,51,8,46,50,30,9,32,28,62,31,23,68,38,19,49,54,16,35,51,53,33,51,14,62,65,31,83,89,60,31,67,43,69,46,36,59,85,67,83,64,81,78,66,98,73,71,75,85,66,72,77,82,77,71,90,55,94,76,94,77,89,80,88,83,82,92,87,77,91,80,86,93,84,81,90,71,83,72,98,78,63,79,52,54,79,32,77,46,77,81,49,90,85,54,47,47,59,41,52,65,52,51,55,32,22,40,43,24,40,48,73,70,41,64,49,56,69,66,61,43,47,56,52,45,53,51,50,48,53,65,49,50,72,68,44,76,78,56,50,32,44,38,46,37,45,69,46,98,84,71,47,75,48,76,45,80,42,49,39,69,57,54,43,51,44,28,21,50,53,27,42,49,60,39,64,44,63,30,73,76,54,79,55,41,25,50,60,77,50,47,66,41,37,51,68,55,52,51,51,21,58,52,50,38,59,53,60,78,47,90,61,71,84,73,80,59,75,81,49,71,97,74,69,84,82,53,44,44,43,49,52,27,16,40,43,62,37,39,81,67,44,98,49,43,68,62,35,44,53,50,41,42,52,54,24,31,60,50,38,60,70,76,45,60,76,88,72,57,76,75,85,61,98,61,101,70,87,85,81,87,70,86,92,67,100,72,91,80,85,86,77,85,79,77,85,81,78,90,83,89,86,82,89,87,87,84,88,84,89,79,90,81,84,92,82,82,90,87,136

pLDDT: mean 71.7, std 25.28, range [20.98, 98.5]

Foldseek 3Di:
DVQPPDPVSVVLVVVVVVVVQLVCLAPPVPDDPLLNLLQLLLLQLLQQLLVLLCVFPQVVQLVQEDREGEDEDQAFDKDKDDQDPDCVVQPPCSSYMYIYGYDHSLVSQPQLLVSLCSLLRRQALVVQRSFPCNLVQLLVQLLVVLVVDPLHDNVVSNQCSLQVSNLRSLLSSCLQLNLLSLLSLLQVCQLQDPPSAFDLELDSPPPRPPSDPPPPPPPPDPDPDDDDDDDDDDDDDDDDDDDQDPPDQETDRDYDPPSPRNGDRSLLSSLLSLLSLVVAAEDPVVNVVSNVSSVVSNCVRCVNHFWYWDWDQDPVRDIDIDIDTPVSSSVNSSVSSNCQQQAQDVSSVRDGNCSGGGDHHLLVVLLVVLLVVLPDPPDDPPPVVVPPPRDDGLSSLSSSLSVNVVVDVPNSSSSVVSSVVSSVSSCVPDDPLPPQPPDPDDFGWRDDPDDDDTDGDDDDDDDDDDDDDDDDDDDDDDDDDDDDDD

Radius of gyration: 26.99 Å; Cα contacts (8 Å, |Δi|>4): 623; chains: 1; bounding box: 76×72×73 Å

Nearest PDB structures (foldseek):
  8t7h-assembly1_B  TM=1.628E-01  e=7.335E+00  Homo sapiens